Protein AF-A0A6J8B5R7-F1 (afdb_monomer_lite)

Foldseek 3Di:
DDDDDDPDQDDDDDDDDDADQSQKFAWQWAGQRRPDIDGAADDPPDDDPPDPQHHFFWAGNMRHNDTDGADAQWTRHSRDTDHADALWAWDDDNRDTDPHTHHFDWQWAAARRDIHGADWQFTANSRHNDTHGAAKQWTAQDISHNHTAGAAKQWIDHTRHNHTDGDDQQWIGHSPRPGTDGDDDCQQPVLVPDCQQFPGSRQWTGGGRGIAGHADPFQWHDRRNDTDGDQCCVVPVQEDPPWDKACDVRAIDTDADDPQKHWDPPDPPDPDPPGDTHDPPDPDPDVNRHIDIDGDQCCVPVNVVDDPPDHRDGDGAEAELAEAEAEAQEEEELAEAEAEGPHEHEQHEYEYEHQYEYEQHEYEYEYQEEYENHEYEYEYQEEYENHEYEYEAQEEYENHEYEYEHQYEYELHEYEYEYQEEYEQHEYEYEHQEEYENHEYEYEAAYHYYNHHYYYYHNYHYYNHYYYYYYNDDDPPPDDDD

Structure (mmCIF, N/CA/C/O backbone):
data_AF-A0A6J8B5R7-F1
#
_entry.id   AF-A0A6J8B5R7-F1
#
loop_
_atom_site.group_PDB
_atom_site.id
_atom_site.type_symbol
_atom_site.label_atom_id
_atom_site.label_alt_id
_atom_site.label_comp_id
_atom_site.label_asym_id
_atom_site.label_entity_id
_atom_site.label_seq_id
_atom_site.pdbx_PDB_ins_code
_atom_site.Cartn_x
_atom_site.Cartn_y
_atom_site.Cartn_z
_atom_site.occupancy
_atom_site.B_iso_or_equiv
_atom_site.auth_seq_id
_atom_site.auth_comp_id
_atom_site.auth_asym_id
_atom_site.auth_atom_id
_atom_site.pdbx_PDB_model_num
ATOM 1 N N . MET A 1 1 ? 20.451 31.929 77.386 1.00 34.53 1 MET A N 1
ATOM 2 C CA . MET A 1 1 ? 21.509 30.934 77.674 1.00 34.53 1 MET A CA 1
ATOM 3 C C . MET A 1 1 ? 20.960 29.589 77.226 1.00 34.53 1 MET A C 1
ATOM 5 O O . MET A 1 1 ? 20.153 29.031 77.942 1.00 34.53 1 MET A O 1
ATOM 9 N N . PHE A 1 2 ? 21.137 29.139 75.992 1.00 28.69 2 PHE A N 1
ATOM 10 C CA . PHE A 1 2 ? 22.408 28.747 75.392 1.00 28.69 2 PHE A CA 1
ATOM 11 C C . PHE A 1 2 ? 22.478 29.222 73.939 1.00 28.69 2 PHE A C 1
ATOM 13 O O . PHE A 1 2 ? 21.644 28.878 73.110 1.00 28.69 2 PHE A O 1
ATOM 20 N N . GLN A 1 3 ? 23.471 30.056 73.675 1.00 31.20 3 GLN A N 1
ATOM 21 C CA . GLN A 1 3 ? 23.914 30.475 72.358 1.00 31.20 3 GLN A CA 1
ATOM 22 C C . GLN A 1 3 ? 25.202 29.680 72.096 1.00 31.20 3 GLN A C 1
ATOM 24 O O . GLN A 1 3 ? 25.992 29.531 73.027 1.00 31.20 3 GLN A O 1
ATOM 29 N N . GLN A 1 4 ? 25.401 29.249 70.848 1.00 36.25 4 GLN A N 1
ATOM 30 C CA . GLN A 1 4 ? 26.582 28.563 70.289 1.00 36.25 4 GLN A CA 1
ATOM 31 C C . GLN A 1 4 ? 26.632 27.030 70.410 1.00 36.25 4 GLN A C 1
ATOM 33 O O . GLN A 1 4 ? 26.374 26.467 71.468 1.00 36.25 4 GLN A O 1
ATOM 38 N N . LEU A 1 5 ? 27.095 26.421 69.302 1.00 32.72 5 LEU A N 1
ATOM 39 C CA . LEU A 1 5 ? 27.322 24.992 69.014 1.00 32.72 5 LEU A CA 1
ATOM 40 C C . LEU A 1 5 ? 26.022 24.302 68.548 1.00 32.72 5 LEU A C 1
ATOM 42 O O . LEU A 1 5 ? 25.088 24.157 69.317 1.00 32.72 5 LEU A O 1
ATOM 46 N N . LEU A 1 6 ? 25.851 23.885 67.290 1.00 35.41 6 LEU A N 1
ATOM 47 C CA . LEU A 1 6 ? 26.693 22.921 66.579 1.00 35.41 6 LEU A CA 1
ATOM 48 C C . LEU A 1 6 ? 26.583 23.121 65.050 1.00 35.41 6 LEU A C 1
ATOM 50 O O . LEU A 1 6 ? 25.650 22.654 64.407 1.00 35.41 6 LEU A O 1
ATOM 54 N N . THR A 1 7 ? 27.581 23.782 64.468 1.00 34.59 7 THR A N 1
ATOM 55 C CA . THR A 1 7 ? 27.924 23.793 63.032 1.00 34.59 7 THR A CA 1
ATOM 56 C C . THR A 1 7 ? 28.858 22.624 62.670 1.00 34.59 7 THR A C 1
ATOM 58 O O . THR A 1 7 ? 29.757 22.758 61.847 1.00 34.59 7 THR A O 1
ATOM 61 N N . SER A 1 8 ? 28.715 21.469 63.321 1.00 33.81 8 SER A N 1
ATOM 62 C CA . SER A 1 8 ? 29.721 20.397 63.292 1.00 33.81 8 SER A CA 1
ATOM 63 C C . SER A 1 8 ? 29.236 19.135 62.570 1.00 33.81 8 SER A C 1
ATOM 65 O O . SER A 1 8 ? 28.322 18.469 63.062 1.00 33.81 8 SER A O 1
ATOM 67 N N . CYS A 1 9 ? 29.898 18.768 61.457 1.00 35.19 9 CYS A N 1
ATOM 68 C CA . CYS A 1 9 ? 29.871 17.402 60.910 1.00 35.19 9 CYS A CA 1
ATOM 69 C C . CYS A 1 9 ? 30.205 16.416 62.044 1.00 35.19 9 CYS A C 1
ATOM 71 O O . CYS A 1 9 ? 31.171 16.620 62.783 1.00 35.19 9 CYS A O 1
ATOM 73 N N . TRP A 1 10 ? 29.436 15.335 62.178 1.00 37.28 10 TRP A N 1
ATOM 74 C CA . TRP A 1 10 ? 29.817 14.230 63.056 1.00 37.28 10 TRP A CA 1
ATOM 75 C C . TRP A 1 10 ? 30.960 13.451 62.400 1.00 37.28 10 TRP A C 1
ATOM 77 O O . TRP A 1 10 ? 30.756 12.750 61.410 1.00 37.28 10 TRP A O 1
ATOM 87 N N . SER A 1 11 ? 32.165 13.578 62.947 1.00 39.50 11 SER A N 1
ATOM 88 C CA . SER A 1 11 ? 33.307 12.719 62.643 1.00 39.50 11 SER A CA 1
ATOM 89 C C . SER A 1 11 ? 33.354 11.565 63.648 1.00 39.50 11 SER A C 1
ATOM 91 O O . SER A 1 11 ? 33.526 11.772 64.848 1.00 39.50 11 SER A O 1
ATOM 93 N N . TYR A 1 12 ? 33.217 10.328 63.171 1.00 32.84 12 TYR A N 1
ATOM 94 C CA . TYR A 1 12 ? 33.721 9.175 63.921 1.00 32.84 12 TYR A CA 1
ATOM 95 C C . TYR A 1 12 ? 35.240 9.097 63.698 1.00 32.84 12 TYR A C 1
ATOM 97 O O . TYR A 1 12 ? 35.676 9.206 62.551 1.00 32.84 12 TYR A O 1
ATOM 105 N N . PRO A 1 13 ? 36.072 8.926 64.741 1.00 36.56 13 PRO A N 1
ATOM 106 C CA . PRO A 1 13 ? 37.511 8.852 64.556 1.00 36.56 13 PRO A CA 1
ATOM 107 C C . PRO A 1 13 ? 37.904 7.451 64.073 1.00 36.56 13 PRO A C 1
ATOM 109 O O . PRO A 1 13 ? 37.730 6.467 64.789 1.00 36.56 13 PRO A O 1
ATOM 112 N N . LEU A 1 14 ? 38.505 7.368 62.889 1.00 32.31 14 LEU A N 1
ATOM 113 C CA . LEU A 1 14 ? 39.524 6.363 62.592 1.00 32.31 14 LEU A CA 1
ATOM 114 C C . LEU A 1 14 ? 40.822 7.100 62.241 1.00 32.31 14 LEU A C 1
ATOM 116 O O . LEU A 1 14 ? 40.764 8.168 61.627 1.00 32.31 14 LEU A O 1
ATOM 120 N N . PRO A 1 15 ? 41.988 6.599 62.679 1.00 39.25 15 PRO A N 1
ATOM 121 C CA . PRO A 1 15 ? 43.233 7.315 62.500 1.00 39.25 15 PRO A CA 1
ATOM 122 C C . PRO A 1 15 ? 43.807 7.080 61.099 1.00 39.25 15 PRO A C 1
ATOM 124 O O . PRO A 1 15 ? 43.658 6.005 60.523 1.00 39.25 15 PRO A O 1
ATOM 127 N N . VAL A 1 16 ? 44.603 8.067 60.687 1.00 32.97 16 VAL A N 1
ATOM 128 C CA . VAL A 1 16 ? 45.613 8.076 59.616 1.00 32.97 16 VAL A CA 1
ATOM 129 C C . VAL A 1 16 ? 45.187 8.759 58.311 1.00 32.97 16 VAL A C 1
ATOM 131 O O . VAL A 1 16 ? 44.576 8.166 57.437 1.00 32.97 16 VAL A O 1
ATOM 134 N N . ASN A 1 17 ? 45.676 10.001 58.223 1.00 36.97 17 ASN A N 1
ATOM 135 C CA . ASN A 1 17 ? 46.048 10.801 57.058 1.00 36.97 17 ASN A CA 1
ATOM 136 C C . ASN A 1 17 ? 45.015 11.087 55.961 1.00 36.97 17 ASN A C 1
ATOM 138 O O . ASN A 1 17 ? 44.505 10.207 55.285 1.00 36.97 17 ASN A O 1
ATOM 142 N N . ASP A 1 18 ? 44.945 12.392 55.697 1.00 36.94 18 ASP A N 1
ATOM 143 C CA . ASP A 1 18 ? 44.378 13.077 54.541 1.00 36.94 18 ASP A CA 1
ATOM 144 C C . ASP A 1 18 ? 42.885 13.428 54.626 1.00 36.94 18 ASP A C 1
ATOM 146 O O . ASP A 1 18 ? 42.013 12.575 54.563 1.00 36.94 18 ASP A O 1
ATOM 150 N N . LYS A 1 19 ? 42.651 14.742 54.765 1.00 38.22 19 LYS A N 1
ATOM 151 C CA . LYS A 1 19 ? 41.415 15.516 54.551 1.00 38.22 19 LYS A CA 1
ATOM 152 C C . LYS A 1 19 ? 40.138 14.952 55.184 1.00 38.22 19 LYS A C 1
ATOM 154 O O . LYS A 1 19 ? 39.603 13.928 54.791 1.00 38.22 19 LYS A O 1
ATOM 159 N N . THR A 1 20 ? 39.581 15.712 56.124 1.00 44.78 20 THR A N 1
ATOM 160 C CA . THR A 1 20 ? 38.255 15.515 56.725 1.00 44.78 20 THR A CA 1
ATOM 161 C C . THR A 1 20 ? 37.141 15.499 55.669 1.00 44.78 20 THR A C 1
ATOM 163 O O . THR A 1 20 ? 36.427 16.475 55.473 1.00 44.78 20 THR A O 1
ATOM 166 N N . THR A 1 21 ? 36.941 14.388 54.973 1.00 47.34 21 THR A N 1
ATOM 167 C CA . THR A 1 21 ? 35.762 14.170 54.134 1.00 47.34 21 THR A CA 1
ATOM 168 C C . THR A 1 21 ? 34.543 14.188 55.054 1.00 47.34 21 THR A C 1
ATOM 170 O O . THR A 1 21 ? 34.441 13.329 55.934 1.00 47.34 21 THR A O 1
ATOM 173 N N . CYS A 1 22 ? 33.644 15.176 54.932 1.00 50.38 22 CYS A N 1
ATOM 174 C CA . CYS A 1 22 ? 32.401 15.164 55.708 1.00 50.38 22 CYS A CA 1
ATOM 175 C C . CYS A 1 22 ? 31.631 13.904 55.292 1.00 50.38 22 CYS A C 1
ATOM 177 O O . CYS A 1 22 ? 31.187 13.780 54.156 1.00 50.38 22 CYS A O 1
ATOM 179 N N . GLN A 1 23 ? 31.584 12.919 56.189 1.00 54.47 23 GLN A N 1
ATOM 180 C CA . GLN A 1 23 ? 31.159 11.566 55.836 1.00 54.47 23 GLN A CA 1
ATOM 181 C C . GLN A 1 23 ? 29.631 11.421 55.861 1.00 54.47 23 GLN A C 1
ATOM 183 O O . GLN A 1 23 ? 29.116 10.412 55.388 1.00 54.47 23 GLN A O 1
ATOM 188 N N . ARG A 1 24 ? 28.912 12.398 56.447 1.00 56.22 24 ARG A N 1
ATOM 189 C CA . ARG A 1 24 ? 27.459 12.379 56.672 1.00 56.22 24 ARG A CA 1
ATOM 190 C C . ARG A 1 24 ? 26.873 13.801 56.732 1.00 56.22 24 ARG A C 1
ATOM 192 O O . ARG A 1 24 ? 27.128 14.517 57.698 1.00 56.22 24 ARG A O 1
ATOM 199 N N . CYS A 1 25 ? 26.076 14.194 55.738 1.00 64.94 25 CYS A N 1
ATOM 200 C CA . CYS A 1 25 ? 25.338 15.470 55.709 1.00 64.94 25 CYS A CA 1
ATOM 201 C C . CYS A 1 25 ? 23.909 15.276 56.250 1.00 64.94 25 CYS A C 1
ATOM 203 O O . CYS A 1 25 ? 23.363 14.173 56.152 1.00 64.94 25 CYS A O 1
ATOM 205 N N . LEU A 1 26 ? 23.307 16.324 56.824 1.00 68.06 26 LEU A N 1
ATOM 206 C CA . LEU A 1 26 ? 21.904 16.311 57.268 1.00 68.06 26 LEU A CA 1
ATOM 207 C C . LEU A 1 26 ? 20.947 16.275 56.063 1.00 68.06 26 LEU A C 1
ATOM 209 O O . LEU A 1 26 ? 21.332 16.643 54.955 1.00 68.06 26 LEU A O 1
ATOM 213 N N . THR A 1 27 ? 19.697 15.856 56.283 1.00 68.69 27 THR A N 1
ATOM 214 C CA . THR A 1 27 ? 18.607 16.039 55.304 1.00 68.69 27 THR A CA 1
ATOM 215 C C . THR A 1 27 ? 18.563 17.494 54.846 1.00 68.69 27 THR A C 1
ATOM 217 O O . THR A 1 27 ? 18.802 18.372 55.671 1.00 68.69 27 THR A O 1
ATOM 220 N N . SER A 1 28 ? 18.262 17.738 53.568 1.00 70.56 28 SER A N 1
ATOM 221 C CA . SER A 1 28 ? 18.339 19.047 52.892 1.00 70.56 28 SER A CA 1
ATOM 222 C C . SER A 1 28 ? 19.750 19.585 52.582 1.00 70.56 28 SER A C 1
ATOM 224 O O . SER A 1 28 ? 19.866 20.724 52.126 1.00 70.56 28 SER A O 1
ATOM 226 N N . TRP A 1 29 ? 20.819 18.814 52.821 1.00 71.69 29 TRP A N 1
ATOM 227 C CA . TRP A 1 29 ? 22.214 19.210 52.555 1.00 71.69 29 TRP A CA 1
ATOM 228 C C . TRP A 1 29 ? 23.009 18.086 51.866 1.00 71.69 29 TRP A C 1
ATOM 230 O O . TRP A 1 29 ? 22.672 16.904 51.997 1.00 71.69 29 TRP A O 1
ATOM 240 N N . PHE A 1 30 ? 24.095 18.448 51.177 1.00 72.31 30 PHE A N 1
ATOM 241 C CA . PHE A 1 30 ? 25.070 17.525 50.576 1.00 72.31 30 PHE A CA 1
ATOM 242 C C . PHE A 1 30 ? 26.522 17.976 50.828 1.00 72.31 30 PHE A C 1
ATOM 244 O O . PHE A 1 30 ? 26.761 19.123 51.222 1.00 72.31 30 PHE A O 1
ATOM 251 N N . CYS A 1 31 ? 27.491 17.068 50.644 1.00 72.00 31 CYS A N 1
ATOM 252 C CA . CYS A 1 31 ? 28.910 17.324 50.918 1.00 72.00 31 CYS A CA 1
ATOM 253 C C . CYS A 1 31 ? 29.815 16.757 49.814 1.00 72.00 31 CYS A C 1
ATOM 255 O O . CYS A 1 31 ? 29.870 15.546 49.612 1.00 72.00 31 CYS A O 1
ATOM 257 N N . ASN A 1 32 ? 30.637 17.612 49.200 1.00 66.00 32 ASN A N 1
ATOM 258 C CA . ASN A 1 32 ? 31.540 17.255 48.092 1.00 66.00 32 ASN A CA 1
ATOM 259 C C . ASN A 1 32 ? 32.850 16.563 48.534 1.00 66.00 32 ASN A C 1
ATOM 261 O O . ASN A 1 32 ? 33.820 16.498 47.781 1.00 66.00 32 ASN A O 1
ATOM 265 N N . GLY A 1 33 ? 32.924 16.074 49.778 1.00 62.69 33 GLY A N 1
ATOM 266 C CA . GLY A 1 33 ? 34.130 15.442 50.332 1.00 62.69 33 GLY A CA 1
ATOM 267 C C . GLY A 1 33 ? 35.273 16.407 50.700 1.00 62.69 33 GLY A C 1
ATOM 268 O O . GLY A 1 33 ? 36.306 15.963 51.188 1.00 62.69 33 GLY A O 1
ATOM 269 N N . ASP A 1 34 ? 35.090 17.719 50.559 1.00 63.78 34 ASP A N 1
ATOM 270 C CA . ASP A 1 34 ? 36.077 18.778 50.842 1.00 63.78 34 ASP A CA 1
ATOM 271 C C . ASP A 1 34 ? 35.852 19.498 52.190 1.00 63.78 34 ASP A C 1
ATOM 273 O O . ASP A 1 34 ? 36.366 20.592 52.418 1.00 63.78 34 ASP A O 1
ATOM 277 N N . SER A 1 35 ? 35.084 18.880 53.094 1.00 61.22 35 SER A N 1
ATOM 278 C CA . SER A 1 35 ? 34.608 19.468 54.359 1.00 61.22 35 SER A CA 1
ATOM 279 C C . SER A 1 35 ? 33.584 20.609 54.222 1.00 61.22 35 SER A C 1
ATOM 281 O O . SER A 1 35 ? 33.238 21.203 55.244 1.00 61.22 35 SER A O 1
ATOM 283 N N . THR A 1 36 ? 33.064 20.911 53.025 1.00 64.62 36 THR A N 1
ATOM 284 C CA . THR A 1 36 ? 32.010 21.924 52.844 1.00 64.62 36 THR A CA 1
ATOM 285 C C . THR A 1 36 ? 30.608 21.300 52.833 1.00 64.62 36 THR A C 1
ATOM 287 O O . THR A 1 36 ? 30.399 20.203 52.313 1.00 64.62 36 THR A O 1
ATOM 290 N N . LEU A 1 37 ? 29.651 21.987 53.466 1.00 66.81 37 LEU A N 1
ATOM 291 C CA . LEU A 1 37 ? 28.225 21.643 53.485 1.00 66.81 37 LEU A CA 1
ATOM 292 C C . LEU A 1 37 ? 27.490 22.626 52.578 1.00 66.81 37 LEU A C 1
ATOM 294 O O . LEU A 1 37 ? 27.551 23.834 52.817 1.00 66.81 37 LEU A O 1
ATOM 298 N N . GLN A 1 38 ? 26.779 22.117 51.577 1.00 71.56 38 GLN A N 1
ATOM 299 C CA . GLN A 1 38 ? 25.949 22.930 50.691 1.00 71.56 38 GLN A CA 1
ATOM 300 C C . GLN A 1 38 ? 24.472 22.534 50.841 1.00 71.56 38 GLN A C 1
ATOM 302 O O . GLN A 1 38 ? 24.174 21.342 50.961 1.00 71.56 38 GLN A O 1
ATOM 307 N N . PRO A 1 39 ? 23.541 23.504 50.918 1.00 69.75 39 PRO A N 1
ATOM 308 C CA . PRO A 1 39 ? 22.117 23.201 50.963 1.00 69.75 39 PRO A CA 1
ATOM 309 C C . PRO A 1 39 ? 21.646 22.717 49.588 1.00 69.75 39 PRO A C 1
ATOM 311 O O . PRO A 1 39 ? 22.163 23.165 48.565 1.00 69.75 39 PRO A O 1
ATOM 314 N N . CYS A 1 40 ? 20.654 21.830 49.562 1.00 68.12 40 CYS A N 1
ATOM 315 C CA . CYS A 1 40 ? 20.000 21.444 48.315 1.00 68.12 40 CYS A CA 1
ATOM 316 C C . CYS A 1 40 ? 18.997 22.497 47.842 1.00 68.12 40 CYS A C 1
ATOM 318 O O . CYS A 1 40 ? 18.250 23.047 48.655 1.00 68.12 40 CYS A O 1
ATOM 320 N N . GLY A 1 41 ? 19.018 22.774 46.530 1.00 60.44 41 GLY A N 1
ATOM 321 C CA . GLY A 1 41 ? 18.166 23.747 45.858 1.00 60.44 41 GLY A CA 1
ATOM 322 C C . GLY A 1 41 ? 18.916 24.636 44.847 1.00 60.44 41 GLY A C 1
ATOM 323 O O . GLY A 1 41 ? 19.544 25.618 45.233 1.00 60.44 41 GLY A O 1
ATOM 324 N N . ARG A 1 42 ? 18.807 24.329 43.548 1.00 56.00 42 ARG A N 1
ATOM 325 C CA . ARG A 1 42 ? 19.389 25.067 42.405 1.00 56.00 42 ARG A CA 1
ATOM 326 C C . ARG A 1 42 ? 19.047 26.573 42.344 1.00 56.00 42 ARG A C 1
ATOM 328 O O . ARG A 1 42 ? 17.890 26.944 42.186 1.00 56.00 42 ARG A O 1
ATOM 335 N N . CYS A 1 43 ? 20.051 27.452 42.374 1.00 51.62 43 CYS A N 1
ATOM 336 C CA . CYS A 1 43 ? 19.851 28.902 42.229 1.00 51.62 43 CYS A CA 1
ATOM 337 C C . CYS A 1 43 ? 19.841 29.310 40.742 1.00 51.62 43 CYS A C 1
ATOM 339 O O . CYS A 1 43 ? 20.891 29.276 40.104 1.00 51.62 43 CYS A O 1
ATOM 341 N N . ASP A 1 44 ? 18.698 29.727 40.190 1.00 46.47 44 ASP A N 1
ATOM 342 C CA . ASP A 1 44 ? 18.645 30.374 38.868 1.00 46.47 44 ASP A CA 1
ATOM 343 C C . ASP A 1 44 ? 17.532 31.451 38.837 1.00 46.47 44 ASP A C 1
ATOM 345 O O . ASP A 1 44 ? 16.384 31.117 39.146 1.00 46.47 44 ASP A O 1
ATOM 349 N N . PRO A 1 45 ? 17.820 32.739 38.526 1.00 49.78 45 PRO A N 1
ATOM 350 C CA . PRO A 1 45 ? 19.094 33.299 38.083 1.00 49.78 45 PRO A CA 1
ATOM 351 C C . PRO A 1 45 ? 19.977 33.872 39.190 1.00 49.78 45 PRO A C 1
ATOM 353 O O . PRO A 1 45 ? 19.536 34.486 40.161 1.00 49.78 45 PRO A O 1
ATOM 356 N N . SER A 1 46 ? 21.281 33.709 38.970 1.00 48.38 46 SER A N 1
ATOM 357 C CA . SER A 1 46 ? 22.377 34.272 39.751 1.00 48.38 46 SER A CA 1
ATOM 358 C C . SER A 1 46 ? 22.409 35.801 39.641 1.00 48.38 46 SER A C 1
ATOM 360 O O . SER A 1 46 ? 22.989 36.342 38.696 1.00 48.38 46 SER A O 1
ATOM 362 N N . LEU A 1 47 ? 21.803 36.518 40.588 1.00 47.31 47 LEU A N 1
ATOM 363 C CA . LEU A 1 47 ? 21.910 37.984 40.623 1.00 47.31 47 LEU A CA 1
ATOM 364 C C . LEU A 1 47 ? 22.352 38.590 41.950 1.00 47.31 47 LEU A C 1
ATOM 366 O O . LEU A 1 47 ? 22.725 39.756 41.959 1.00 47.31 47 LEU A O 1
ATOM 370 N N . ASP A 1 48 ? 22.453 37.822 43.029 1.00 46.31 48 ASP A N 1
ATOM 371 C CA . ASP A 1 48 ? 23.236 38.249 44.186 1.00 46.31 48 ASP A CA 1
ATOM 372 C C . ASP A 1 48 ? 23.585 37.027 45.036 1.00 46.31 48 ASP A C 1
ATOM 374 O O . ASP A 1 48 ? 22.718 36.233 45.400 1.00 46.31 48 ASP A O 1
ATOM 378 N N . ASN A 1 49 ? 24.868 36.850 45.334 1.00 49.59 49 ASN A N 1
ATOM 379 C CA . ASN A 1 49 ? 25.430 35.712 46.059 1.00 49.59 49 ASN A CA 1
ATOM 380 C C . ASN A 1 49 ? 25.116 35.778 47.572 1.00 49.59 49 ASN A C 1
ATOM 382 O O . ASN A 1 49 ? 25.980 35.507 48.405 1.00 49.59 49 ASN A O 1
ATOM 386 N N . SER A 1 50 ? 23.911 36.217 47.943 1.00 49.22 50 SER A N 1
ATOM 387 C CA . SER A 1 50 ? 23.556 36.528 49.331 1.00 49.22 50 SER A CA 1
ATOM 388 C C . SER A 1 50 ? 22.159 36.077 49.782 1.00 49.22 50 SER A C 1
ATOM 390 O O . SER A 1 50 ? 21.913 36.076 50.986 1.00 49.22 50 SER A O 1
ATOM 392 N N . THR A 1 51 ? 21.304 35.545 48.900 1.00 47.44 51 THR A N 1
ATOM 393 C CA . THR A 1 51 ? 20.098 34.780 49.286 1.00 47.44 51 THR A CA 1
ATOM 394 C C . THR A 1 51 ? 19.723 33.748 48.213 1.00 47.44 51 THR A C 1
ATOM 396 O O . THR A 1 51 ? 18.770 33.927 47.460 1.00 47.44 51 THR A O 1
ATOM 399 N N . CYS A 1 52 ? 20.436 32.617 48.156 1.00 51.22 52 CYS A N 1
ATOM 400 C CA . CYS A 1 52 ? 19.886 31.411 47.524 1.00 51.22 52 CYS A CA 1
ATOM 401 C C . CYS A 1 52 ? 18.720 30.907 48.393 1.00 51.22 52 CYS A C 1
ATOM 403 O O . CYS A 1 52 ? 18.917 30.142 49.338 1.00 51.22 52 CYS A O 1
ATOM 405 N N . GLY A 1 53 ? 17.512 31.409 48.125 1.00 49.38 53 GLY A N 1
ATOM 406 C CA . GLY A 1 53 ? 16.276 30.788 48.590 1.00 49.38 53 GLY A CA 1
ATOM 407 C C . GLY A 1 53 ? 16.196 29.398 47.970 1.00 49.38 53 GLY A C 1
ATOM 408 O O . GLY A 1 53 ? 16.407 29.246 46.771 1.00 49.38 53 GLY A O 1
ATOM 409 N N . ARG A 1 54 ? 16.008 28.385 48.807 1.00 55.88 54 ARG A N 1
ATOM 410 C CA . ARG A 1 54 ? 16.045 26.968 48.445 1.00 55.88 54 ARG A CA 1
ATOM 411 C C . ARG A 1 54 ? 15.125 26.699 47.235 1.00 55.88 54 ARG A C 1
ATOM 413 O O . ARG A 1 54 ? 13.972 27.116 47.231 1.00 55.88 54 ARG A O 1
ATOM 420 N N . SER A 1 55 ? 15.649 26.054 46.192 1.00 56.03 55 SER A N 1
ATOM 421 C CA . SER A 1 55 ? 14.879 25.714 44.982 1.00 56.03 55 SER A CA 1
ATOM 422 C C . SER A 1 55 ? 13.860 24.607 45.247 1.00 56.03 55 SER A C 1
ATOM 424 O O . SER A 1 55 ? 14.182 23.679 45.993 1.00 56.03 55 SER A O 1
ATOM 426 N N . PRO A 1 56 ? 12.683 24.629 44.597 1.00 64.12 56 PRO A N 1
ATOM 427 C CA . PRO A 1 56 ? 11.668 23.600 44.778 1.00 64.12 56 PRO A CA 1
ATOM 428 C C . PRO A 1 56 ? 11.950 22.298 44.006 1.00 64.12 56 PRO A C 1
ATOM 430 O O . PRO A 1 56 ? 11.110 21.408 43.983 1.00 64.12 56 PRO A O 1
ATOM 433 N N . THR A 1 57 ? 13.090 22.164 43.320 1.00 69.19 57 THR A N 1
ATOM 434 C CA . THR A 1 57 ? 13.326 21.045 42.383 1.00 69.19 57 THR A CA 1
ATOM 435 C C . THR A 1 57 ? 14.304 19.979 42.872 1.00 69.19 57 THR A C 1
ATOM 437 O O . THR A 1 57 ? 14.451 18.946 42.218 1.00 69.19 57 THR A O 1
ATOM 440 N N . GLU A 1 58 ? 14.957 20.179 44.018 1.00 75.06 58 GLU A N 1
ATOM 441 C CA . GLU A 1 58 ? 16.012 19.294 44.524 1.00 75.06 58 GLU A CA 1
ATOM 442 C C . GLU A 1 58 ? 15.843 18.995 46.019 1.00 75.06 58 GLU A C 1
ATOM 444 O O . GLU A 1 58 ? 15.373 19.827 46.794 1.00 75.06 58 GLU A O 1
ATOM 449 N N . HIS A 1 59 ? 16.281 17.810 46.442 1.00 80.25 59 HIS A N 1
ATOM 450 C CA . HIS A 1 59 ? 16.200 17.343 47.825 1.00 80.25 59 HIS A CA 1
ATOM 451 C C . HIS A 1 59 ? 17.408 16.478 48.220 1.00 80.25 59 HIS A C 1
ATOM 453 O O . HIS A 1 59 ? 18.250 16.117 47.393 1.00 80.25 59 HIS A O 1
ATOM 459 N N . SER A 1 60 ? 17.494 16.146 49.512 1.00 79.25 60 SER A N 1
ATOM 460 C CA . SER A 1 60 ? 18.440 15.160 50.050 1.00 79.25 60 SER A CA 1
ATOM 461 C C . SER A 1 60 ? 17.867 14.494 51.303 1.00 79.25 60 SER A C 1
ATOM 463 O O . SER A 1 60 ? 17.518 15.176 52.271 1.00 79.25 60 SER A O 1
ATOM 465 N N . PHE A 1 61 ? 17.837 13.156 51.330 1.00 76.38 61 PHE A N 1
ATOM 466 C CA . PHE A 1 61 ? 17.478 12.360 52.517 1.00 76.38 61 PHE A CA 1
ATOM 467 C C . PHE A 1 61 ? 18.634 12.221 53.536 1.00 76.38 61 PHE A C 1
ATOM 469 O O . PHE A 1 61 ? 18.550 11.429 54.476 1.00 76.38 61 PHE A O 1
ATOM 476 N N . GLY A 1 62 ? 19.702 13.016 53.387 1.00 69.44 62 GLY A N 1
ATOM 477 C CA . GLY A 1 62 ? 20.915 12.953 54.203 1.00 69.44 62 GLY A CA 1
ATOM 478 C C . GLY A 1 62 ? 21.942 11.963 53.649 1.00 69.44 62 GLY A C 1
ATOM 479 O O . GLY A 1 62 ? 21.628 11.112 52.824 1.00 69.44 62 GLY A O 1
ATOM 480 N N . LEU A 1 63 ? 23.200 12.089 54.086 1.00 66.88 63 LEU A N 1
ATOM 481 C CA . LEU A 1 63 ? 24.352 11.309 53.581 1.00 66.88 63 LEU A CA 1
ATOM 482 C C . LEU A 1 63 ? 24.668 11.475 52.082 1.00 66.88 63 LEU A C 1
ATOM 484 O O . LEU A 1 63 ? 25.509 10.745 51.561 1.00 66.88 63 LEU A O 1
ATOM 488 N N . ALA A 1 64 ? 24.021 12.416 51.396 1.00 68.25 64 ALA A N 1
ATOM 489 C CA . ALA A 1 64 ? 24.171 12.597 49.961 1.00 68.25 64 ALA A CA 1
ATOM 490 C C . ALA A 1 64 ? 25.475 13.339 49.609 1.00 68.25 64 ALA A C 1
ATOM 492 O O . ALA A 1 64 ? 25.853 14.312 50.268 1.00 68.25 64 ALA A O 1
ATOM 493 N N . ILE A 1 65 ? 26.156 12.873 48.559 1.00 71.31 65 ILE A N 1
ATOM 494 C CA . ILE A 1 65 ? 27.344 13.529 47.983 1.00 71.31 65 ILE A CA 1
ATOM 495 C C . ILE A 1 65 ? 26.978 14.603 46.950 1.00 71.31 65 ILE A C 1
ATOM 497 O O . ILE A 1 65 ? 27.827 15.406 46.591 1.00 71.31 65 ILE A O 1
ATOM 501 N N . GLU A 1 66 ? 25.716 14.630 46.518 1.00 74.69 66 GLU A N 1
ATOM 502 C CA . GLU A 1 66 ? 25.106 15.608 45.614 1.00 74.69 66 GLU A CA 1
ATOM 503 C C . GLU A 1 66 ? 23.590 15.661 45.866 1.00 74.69 66 GLU A C 1
ATOM 505 O O . GLU A 1 66 ? 23.026 14.740 46.464 1.00 74.69 66 GLU A O 1
ATOM 510 N N . CYS A 1 67 ? 22.918 16.731 45.443 1.00 76.56 67 CYS A N 1
ATOM 511 C CA . CYS A 1 67 ? 21.460 16.807 45.531 1.00 76.56 67 CYS A CA 1
ATOM 512 C C . CYS A 1 67 ? 20.797 15.947 44.461 1.00 76.56 67 CYS A C 1
ATOM 514 O O . CYS A 1 67 ? 21.287 15.835 43.341 1.00 76.56 67 CYS A O 1
ATOM 516 N N . THR A 1 68 ? 19.656 15.360 44.809 1.00 79.88 68 THR A N 1
ATOM 517 C CA . THR A 1 68 ? 18.837 14.589 43.870 1.00 79.88 68 THR A CA 1
ATOM 518 C C . THR A 1 68 ? 17.629 15.410 43.457 1.00 79.88 68 THR A C 1
ATOM 520 O O . THR A 1 68 ? 17.054 16.135 44.274 1.00 79.88 68 THR A O 1
ATOM 523 N N . THR A 1 69 ? 17.226 15.291 42.195 1.00 80.00 69 THR A N 1
ATOM 524 C CA . THR A 1 69 ? 15.989 15.907 41.710 1.00 80.00 69 THR A CA 1
ATOM 525 C C . THR A 1 69 ? 14.788 15.384 42.491 1.00 80.00 69 THR A C 1
ATOM 527 O O . THR A 1 69 ? 14.823 14.288 43.061 1.00 80.00 69 THR A O 1
ATOM 530 N N . CYS A 1 70 ? 13.740 16.199 42.578 1.00 81.88 70 CYS A N 1
ATOM 531 C CA . CYS A 1 70 ? 12.544 15.835 43.320 1.00 81.88 70 CYS A CA 1
ATOM 532 C C . CYS A 1 70 ? 11.941 14.526 42.771 1.00 81.88 70 CYS A C 1
ATOM 534 O O . CYS A 1 70 ? 11.796 14.400 41.550 1.00 81.88 70 CYS A O 1
ATOM 536 N N . PRO A 1 71 ? 11.603 13.539 43.624 1.00 85.81 71 PRO A N 1
ATOM 537 C CA . PRO A 1 71 ? 10.991 12.305 43.155 1.00 85.81 71 PRO A CA 1
ATOM 538 C C . PRO A 1 71 ? 9.649 12.587 42.472 1.00 85.81 71 PRO A C 1
ATOM 540 O O . PRO A 1 71 ? 8.919 13.501 42.855 1.00 85.81 71 PRO A O 1
ATOM 543 N N . LEU A 1 72 ? 9.294 11.779 41.473 1.00 86.44 72 LEU A N 1
ATOM 544 C CA . LEU A 1 72 ? 7.999 11.912 40.804 1.00 86.44 72 LEU A CA 1
ATOM 545 C C . LEU A 1 72 ? 6.857 11.731 41.809 1.00 86.44 72 LEU A C 1
ATOM 547 O O . LEU A 1 72 ? 6.831 10.738 42.535 1.00 86.44 72 LEU A O 1
ATOM 551 N N . GLY A 1 73 ? 5.919 12.680 41.824 1.00 87.31 73 GLY A N 1
ATOM 552 C CA . GLY A 1 73 ? 4.776 12.685 42.737 1.00 87.31 73 GLY A CA 1
ATOM 553 C C . GLY A 1 73 ? 5.049 13.245 44.136 1.00 87.31 73 GLY A C 1
ATOM 554 O O . GLY A 1 73 ? 4.241 13.064 45.050 1.00 87.31 73 GLY A O 1
ATOM 555 N N . TRP A 1 74 ? 6.187 13.914 44.310 1.00 89.94 74 TRP A N 1
ATOM 556 C CA . TRP A 1 74 ? 6.580 14.571 45.549 1.00 89.94 74 TRP A CA 1
ATOM 557 C C . TRP A 1 74 ? 6.751 16.065 45.291 1.00 89.94 74 TRP A C 1
ATOM 559 O O . TRP A 1 74 ? 7.182 16.469 44.212 1.00 89.94 74 TRP A O 1
ATOM 569 N N . ILE A 1 75 ? 6.421 16.881 46.288 1.00 87.38 75 ILE A N 1
ATOM 570 C CA . ILE A 1 75 ? 6.790 18.296 46.304 1.00 87.38 75 ILE A CA 1
ATOM 571 C C . ILE A 1 75 ? 8.100 18.431 47.070 1.00 87.38 75 ILE A C 1
ATOM 573 O O . ILE A 1 75 ? 8.299 17.779 48.101 1.00 87.38 75 ILE A O 1
ATOM 577 N N . CYS A 1 76 ? 8.999 19.265 46.557 1.00 83.06 76 CYS A N 1
ATOM 578 C CA . CYS A 1 76 ? 10.227 19.586 47.253 1.00 83.06 76 CYS A CA 1
ATOM 579 C C . CYS A 1 76 ? 10.182 21.038 47.703 1.00 83.06 76 CYS A C 1
ATOM 581 O O . CYS A 1 76 ? 10.033 21.955 46.903 1.00 83.06 76 CYS A O 1
ATOM 583 N N . GLU A 1 77 ? 10.301 21.242 49.006 1.00 76.56 77 GLU A N 1
ATOM 584 C CA . GLU A 1 77 ? 10.409 22.563 49.601 1.00 76.56 77 GLU A CA 1
ATOM 585 C C . GLU A 1 77 ? 11.610 22.533 50.521 1.00 76.56 77 GLU A C 1
ATOM 587 O O . GLU A 1 77 ? 11.788 21.630 51.343 1.00 76.56 77 GLU A O 1
ATOM 592 N N . ASP A 1 78 ? 12.466 23.532 50.378 1.00 73.25 78 ASP A N 1
ATOM 593 C CA . ASP A 1 78 ? 13.528 23.747 51.333 1.00 73.25 78 ASP A CA 1
ATOM 594 C C . ASP A 1 78 ? 14.558 22.598 51.475 1.00 73.25 78 ASP A C 1
ATOM 596 O O . ASP A 1 78 ? 15.235 22.463 52.500 1.00 73.25 78 ASP A O 1
ATOM 600 N N . GLY A 1 79 ? 14.693 21.778 50.425 1.00 72.38 79 GLY A N 1
ATOM 601 C CA . GLY A 1 79 ? 15.530 20.576 50.369 1.00 72.38 79 GLY A CA 1
ATOM 602 C C . GLY A 1 79 ? 14.919 19.333 51.040 1.00 72.38 79 GLY A C 1
ATOM 603 O O . GLY A 1 79 ? 15.587 18.295 51.111 1.00 72.38 79 GLY A O 1
ATOM 604 N N . TYR A 1 80 ? 13.673 19.421 51.515 1.00 78.94 80 TYR A N 1
ATOM 605 C CA . TYR A 1 80 ? 12.841 18.289 51.931 1.00 78.94 80 TYR A CA 1
ATOM 606 C C . TYR A 1 80 ? 11.970 17.822 50.769 1.00 78.94 80 TYR A C 1
ATOM 608 O O . TYR A 1 80 ? 11.539 18.643 49.971 1.00 78.94 80 TYR A O 1
ATOM 616 N N . ALA A 1 81 ? 11.677 16.523 50.710 1.00 84.88 81 ALA A N 1
ATOM 617 C CA . ALA A 1 81 ? 10.689 15.960 49.796 1.00 84.88 81 ALA A CA 1
ATOM 618 C C . ALA A 1 81 ? 9.507 15.415 50.605 1.00 84.88 81 ALA A C 1
ATOM 620 O O . ALA A 1 81 ? 9.708 14.596 51.510 1.00 84.88 81 ALA A O 1
ATOM 621 N N . THR A 1 82 ? 8.287 15.836 50.272 1.00 87.94 82 THR A N 1
ATOM 622 C CA . THR A 1 82 ? 7.042 15.316 50.851 1.00 87.94 82 THR A CA 1
ATOM 623 C C . THR A 1 82 ? 6.157 14.706 49.760 1.00 87.94 82 THR A C 1
ATOM 625 O O . THR A 1 82 ? 6.016 15.289 48.683 1.00 87.94 82 THR A O 1
ATOM 628 N N . PRO A 1 83 ? 5.576 13.515 49.991 1.00 90.88 83 PRO A N 1
ATOM 629 C CA . PRO A 1 83 ? 4.708 12.882 49.008 1.00 90.88 83 PRO A CA 1
ATOM 630 C C . PRO A 1 83 ? 3.373 13.626 48.924 1.00 90.88 83 PRO A C 1
ATOM 632 O O . PRO A 1 83 ? 2.877 14.126 49.937 1.00 90.88 83 PRO A O 1
ATOM 635 N N . CYS A 1 84 ? 2.776 13.665 47.734 1.00 92.44 84 CYS A N 1
ATOM 636 C CA . CYS A 1 84 ? 1.398 14.125 47.598 1.00 92.44 84 CYS A CA 1
ATOM 637 C C . CYS A 1 84 ? 0.417 13.186 48.312 1.00 92.44 84 CYS A C 1
ATOM 639 O O . CYS A 1 84 ? 0.622 11.971 48.350 1.00 92.44 84 CYS A O 1
ATOM 641 N N . GLU A 1 85 ? -0.655 13.768 48.855 1.00 92.88 85 GLU A N 1
ATOM 642 C CA . GLU A 1 85 ? -1.781 13.030 49.435 1.00 92.88 85 GLU A CA 1
ATOM 643 C C . GLU A 1 85 ? -2.537 12.225 48.363 1.00 92.88 85 GLU A C 1
ATOM 645 O O . GLU A 1 85 ? -2.385 12.460 47.157 1.00 92.88 85 GLU A O 1
ATOM 650 N N . ASP A 1 86 ? -3.371 11.281 48.803 1.00 93.06 86 ASP A N 1
ATOM 651 C CA . ASP A 1 86 ? -4.202 10.473 47.908 1.00 93.06 86 ASP A CA 1
ATOM 652 C C . ASP A 1 86 ? -5.060 11.373 47.006 1.00 93.06 86 ASP A C 1
ATOM 654 O O . ASP A 1 86 ? -5.489 12.466 47.391 1.00 93.06 86 ASP A O 1
ATOM 658 N N . PHE A 1 87 ? -5.285 10.922 45.771 1.00 94.31 87 PHE A N 1
ATOM 659 C CA . PHE A 1 87 ? -6.044 11.647 44.743 1.00 94.31 87 PHE A CA 1
ATOM 660 C C . PHE A 1 87 ? -5.438 12.989 44.308 1.00 94.31 87 PHE A C 1
ATOM 662 O O . PHE A 1 87 ? -6.078 13.746 43.582 1.00 94.31 87 PHE A O 1
ATOM 669 N N . HIS A 1 88 ? -4.196 13.284 44.688 1.00 94.75 88 HIS A N 1
ATOM 670 C CA . HIS A 1 88 ? -3.477 14.461 44.220 1.00 94.75 88 HIS A CA 1
ATOM 671 C C . HIS A 1 88 ? -2.282 14.073 43.354 1.00 94.75 88 HIS A C 1
ATOM 673 O O . HIS A 1 88 ? -1.726 12.978 43.465 1.00 94.75 88 HIS A O 1
ATOM 679 N N . TYR A 1 89 ? -1.875 14.991 42.486 1.00 94.38 89 TYR A N 1
ATOM 680 C CA . TYR A 1 89 ? -0.691 14.847 41.659 1.00 94.38 89 TYR A CA 1
ATOM 681 C C . TYR A 1 89 ? 0.148 16.118 41.635 1.00 94.38 89 TYR A C 1
ATOM 683 O O . TYR A 1 89 ? -0.326 17.217 41.936 1.00 94.38 89 TYR A O 1
ATOM 691 N N . VAL A 1 90 ? 1.407 15.963 41.247 1.00 91.94 90 VAL A N 1
ATOM 692 C CA . VAL A 1 90 ? 2.292 17.084 40.962 1.00 91.94 90 VAL A CA 1
ATOM 693 C C . VAL A 1 90 ? 3.177 16.752 39.767 1.00 91.94 90 VAL A C 1
ATOM 695 O O . VAL A 1 90 ? 3.729 15.657 39.661 1.00 91.94 90 VAL A O 1
ATOM 698 N N . GLU A 1 91 ? 3.302 17.708 38.851 1.00 87.06 91 GLU A N 1
ATOM 699 C CA . GLU A 1 91 ? 4.230 17.633 37.728 1.00 87.06 91 GLU A CA 1
ATOM 700 C C . GLU A 1 91 ? 5.403 18.570 38.002 1.00 87.06 91 GLU A C 1
ATOM 702 O O . GLU A 1 91 ? 5.251 19.792 38.029 1.00 87.06 91 GLU A O 1
ATOM 707 N N . CYS A 1 92 ? 6.572 17.977 38.226 1.00 81.19 92 CYS A N 1
ATOM 708 C CA . CYS A 1 92 ? 7.819 18.696 38.446 1.00 81.19 92 CYS A CA 1
ATOM 709 C C . CYS A 1 92 ? 8.800 18.374 37.317 1.00 81.19 92 CYS A C 1
ATOM 711 O O . CYS A 1 92 ? 8.860 17.243 36.835 1.00 81.19 92 CYS A O 1
ATOM 713 N N . ASN A 1 93 ? 9.566 19.375 36.896 1.00 78.19 93 ASN A N 1
ATOM 714 C CA . ASN A 1 93 ? 10.700 19.224 35.990 1.00 78.19 93 ASN A CA 1
ATOM 715 C C . ASN A 1 93 ? 11.980 19.756 36.665 1.00 78.19 93 ASN A C 1
ATOM 717 O O . ASN A 1 93 ? 11.944 20.237 37.798 1.00 78.19 93 ASN A O 1
ATOM 721 N N . ASP A 1 94 ? 13.114 19.700 35.964 1.00 71.19 94 ASP A N 1
ATOM 722 C CA . ASP A 1 94 ? 14.420 20.089 36.522 1.00 71.19 94 ASP A CA 1
ATOM 723 C C . ASP A 1 94 ? 14.520 21.573 36.937 1.00 71.19 94 ASP A C 1
ATOM 725 O O . ASP A 1 94 ? 15.435 21.955 37.672 1.00 71.19 94 ASP A O 1
ATOM 729 N N . THR A 1 95 ? 13.615 22.433 36.457 1.00 71.94 95 THR A N 1
ATOM 730 C CA . THR A 1 95 ? 13.645 23.892 36.665 1.00 71.94 95 THR A CA 1
ATOM 731 C C . THR A 1 95 ? 12.425 24.452 37.399 1.00 71.94 95 THR A C 1
ATOM 733 O O . THR A 1 95 ? 12.465 25.594 37.850 1.00 71.94 95 THR A O 1
ATOM 736 N N . TYR A 1 96 ? 11.356 23.674 37.560 1.00 77.06 96 TYR A N 1
ATOM 737 C CA . TYR A 1 96 ? 10.104 24.094 38.173 1.00 77.06 96 TYR A CA 1
ATOM 738 C C . TYR A 1 96 ? 9.382 22.924 38.852 1.00 77.06 96 TYR A C 1
ATOM 740 O O . TYR A 1 96 ? 9.172 21.871 38.251 1.00 77.06 96 TYR A O 1
ATOM 748 N N . CYS A 1 97 ? 8.939 23.146 40.088 1.00 79.75 97 CYS A N 1
ATOM 749 C CA . CYS A 1 97 ? 8.067 22.243 40.833 1.00 79.75 97 CYS A CA 1
ATOM 750 C C . CYS A 1 97 ? 7.060 23.093 41.637 1.00 79.75 97 CYS A C 1
ATOM 752 O O . CYS A 1 97 ? 7.474 24.066 42.279 1.00 79.75 97 CYS A O 1
ATOM 754 N N . PRO A 1 98 ? 5.749 22.804 41.571 1.00 83.81 98 PRO A N 1
ATOM 755 C CA . PRO A 1 98 ? 4.729 23.510 42.346 1.00 83.81 98 PRO A CA 1
ATOM 756 C C . PRO A 1 98 ? 4.915 23.376 43.865 1.00 83.81 98 PRO A C 1
ATOM 758 O O . PRO A 1 98 ? 5.364 22.347 44.357 1.00 83.81 98 PRO A O 1
ATOM 761 N N . ALA A 1 99 ? 4.476 24.390 44.619 1.00 81.06 99 ALA A N 1
ATOM 762 C CA . ALA A 1 99 ? 4.522 24.380 46.089 1.00 81.06 99 ALA A CA 1
ATOM 763 C C . ALA A 1 99 ? 3.435 23.502 46.744 1.00 81.06 99 ALA A C 1
ATOM 765 O O . ALA A 1 99 ? 3.490 23.228 47.937 1.00 81.06 99 ALA A O 1
ATOM 766 N N . THR A 1 100 ? 2.418 23.089 45.985 1.00 89.31 100 THR A N 1
ATOM 767 C CA . THR A 1 100 ? 1.275 22.309 46.482 1.00 89.31 100 THR A CA 1
ATOM 768 C C . THR A 1 100 ? 0.826 21.311 45.424 1.00 89.31 100 THR A C 1
ATOM 770 O O . THR A 1 100 ? 0.893 21.616 44.231 1.00 89.31 100 THR A O 1
ATOM 773 N N . CYS A 1 101 ? 0.335 20.149 45.853 1.00 92.75 101 CYS A N 1
ATOM 774 C CA . CYS A 1 101 ? -0.219 19.144 44.951 1.00 92.75 101 CYS A CA 1
ATOM 775 C C . CYS A 1 101 ? -1.603 19.567 44.436 1.00 92.75 101 CYS A C 1
ATOM 777 O O . CYS A 1 101 ? -2.367 20.233 45.134 1.00 92.75 101 CYS A O 1
ATOM 779 N N . THR A 1 102 ? -1.930 19.168 43.210 1.00 94.31 102 THR A N 1
ATOM 780 C CA . THR A 1 102 ? -3.212 19.464 42.557 1.00 94.31 102 THR A CA 1
ATOM 781 C C . THR A 1 102 ? -4.145 18.267 42.686 1.00 94.31 102 THR A C 1
ATOM 783 O O . THR A 1 102 ? -3.718 17.137 42.465 1.00 94.31 102 THR A O 1
ATOM 786 N N . HIS A 1 103 ? -5.410 18.498 43.043 1.00 94.94 103 HIS A N 1
ATOM 787 C CA . HIS A 1 103 ? -6.423 17.440 43.088 1.00 94.94 103 HIS A CA 1
ATOM 788 C C . HIS A 1 103 ? -6.667 16.864 41.687 1.00 94.94 103 HIS A C 1
ATOM 790 O O . HIS A 1 103 ? -6.676 17.607 40.703 1.00 94.94 103 HIS A O 1
ATOM 796 N N . CYS A 1 104 ? -6.884 15.553 41.586 1.00 94.62 104 CYS A N 1
ATOM 797 C CA . CYS A 1 104 ? -7.182 14.909 40.314 1.00 94.62 104 CYS A CA 1
ATOM 798 C C . CYS A 1 104 ? -8.465 15.479 39.695 1.00 94.62 104 CYS A C 1
ATOM 800 O O . CYS A 1 104 ? -9.475 15.693 40.367 1.00 94.62 104 CYS A O 1
ATOM 802 N N . GLU A 1 105 ? -8.434 15.710 38.388 1.00 95.12 105 GLU A N 1
ATOM 803 C CA . GLU A 1 105 ? -9.627 16.061 37.621 1.00 95.12 105 GLU A CA 1
ATOM 804 C C . GLU A 1 105 ? -10.429 14.795 37.303 1.00 95.12 105 GLU A C 1
ATOM 806 O O . GLU A 1 105 ? -9.867 13.702 37.178 1.00 95.12 105 GLU A O 1
ATOM 811 N N . SER A 1 106 ? -11.739 14.940 37.096 1.00 95.31 106 SER A N 1
ATOM 812 C CA . SER A 1 106 ? -12.557 13.844 36.577 1.00 95.31 106 SER A CA 1
ATOM 813 C C . SER A 1 106 ? -11.999 13.337 35.242 1.00 95.31 106 SER A C 1
ATOM 815 O O . SER A 1 106 ? -11.563 14.135 34.412 1.00 95.31 106 SER A O 1
ATOM 817 N N . GLY A 1 107 ? -12.021 12.024 35.029 1.00 94.69 107 GLY A N 1
ATOM 818 C CA . GLY A 1 107 ? -11.361 11.369 33.899 1.00 94.69 107 GLY A CA 1
ATOM 819 C C . GLY A 1 107 ? -9.925 10.925 34.174 1.00 94.69 107 GLY A C 1
ATOM 820 O O . GLY A 1 107 ? -9.324 10.259 33.327 1.00 94.69 107 GLY A O 1
ATOM 821 N N . TYR A 1 108 ? -9.381 11.240 35.351 1.00 96.06 108 TYR A N 1
ATOM 822 C CA . TYR A 1 108 ? -8.049 10.825 35.772 1.00 96.06 108 TYR A CA 1
ATOM 823 C C . TYR A 1 108 ? -8.082 10.122 37.126 1.00 96.06 108 TYR A C 1
ATOM 825 O O . TYR A 1 108 ? -8.898 10.437 37.989 1.00 96.06 108 TYR A O 1
ATOM 833 N N . ALA A 1 109 ? -7.169 9.176 37.313 1.00 95.88 109 ALA A N 1
ATOM 834 C CA . ALA A 1 109 ? -6.873 8.571 38.602 1.00 95.88 109 ALA A CA 1
ATOM 835 C C . ALA A 1 109 ? -5.504 9.054 39.079 1.00 95.88 109 ALA A C 1
ATOM 837 O O . ALA A 1 109 ? -4.578 9.191 38.275 1.00 95.88 109 ALA A O 1
ATOM 838 N N . CYS A 1 110 ? -5.370 9.312 40.375 1.00 95.50 110 CYS A N 1
ATOM 839 C CA . CYS A 1 110 ? -4.138 9.842 40.939 1.00 95.50 110 CYS A CA 1
ATOM 840 C C . CYS A 1 110 ? -3.614 8.913 42.029 1.00 95.50 110 CYS A C 1
ATOM 842 O O . CYS A 1 110 ? -4.297 8.657 43.019 1.00 95.50 110 CYS A O 1
ATOM 844 N N . ARG A 1 111 ? -2.389 8.410 41.844 1.00 94.12 111 ARG A N 1
ATOM 845 C CA . ARG A 1 111 ? -1.741 7.475 42.770 1.00 94.12 111 ARG A CA 1
ATOM 846 C C . ARG A 1 111 ? -0.266 7.804 42.908 1.00 94.12 111 ARG A C 1
ATOM 848 O O . ARG A 1 111 ? 0.425 7.980 41.908 1.00 94.12 111 ARG A O 1
ATOM 855 N N . GLY A 1 112 ? 0.214 7.870 44.149 1.00 91.12 112 GLY A N 1
ATOM 856 C CA . GLY A 1 112 ? 1.616 8.183 44.438 1.00 91.12 112 GLY A CA 1
ATOM 857 C C . GLY A 1 112 ? 2.053 9.545 43.894 1.00 91.12 112 GLY A C 1
ATOM 858 O O . GLY A 1 112 ? 3.182 9.671 43.434 1.00 91.12 112 GLY A O 1
ATOM 859 N N . GLY A 1 113 ? 1.148 10.530 43.872 1.00 91.38 113 GLY A N 1
ATOM 860 C CA . GLY A 1 113 ? 1.412 11.870 43.346 1.00 91.38 113 GLY A CA 1
ATOM 861 C C . GLY A 1 113 ? 1.496 11.975 41.820 1.00 91.38 113 GLY A C 1
ATOM 862 O O . GLY A 1 113 ? 1.887 13.020 41.302 1.00 91.38 113 GLY A O 1
ATOM 863 N N . GLN A 1 114 ? 1.133 10.924 41.083 1.00 92.56 114 GLN A N 1
ATOM 864 C CA . GLN A 1 114 ? 1.133 10.912 39.621 1.00 92.56 114 GLN A CA 1
ATOM 865 C C . GLN A 1 114 ? -0.294 10.849 39.069 1.00 92.56 114 GLN A C 1
ATOM 867 O O . GLN A 1 114 ? -1.162 10.213 39.667 1.00 92.56 114 GLN A O 1
ATOM 872 N N . LYS A 1 115 ? -0.515 11.484 37.912 1.00 94.25 115 LYS A N 1
ATOM 873 C CA . LYS A 1 115 ? -1.799 11.528 37.199 1.00 94.25 115 LYS A CA 1
ATOM 874 C C . LYS A 1 115 ? -1.837 10.477 36.091 1.00 94.25 115 LYS A C 1
ATOM 876 O O . LYS A 1 115 ? -0.955 10.439 35.236 1.00 94.25 115 LYS A O 1
ATOM 881 N N . TYR A 1 116 ? -2.887 9.663 36.079 1.00 94.25 116 TYR A N 1
ATOM 882 C CA . TYR A 1 116 ? -3.123 8.621 35.082 1.00 94.25 116 TYR A CA 1
ATOM 883 C C . TYR A 1 116 ? -4.443 8.878 34.364 1.00 94.25 116 TYR A C 1
ATOM 885 O O . TYR A 1 116 ? -5.490 8.996 34.997 1.00 94.25 116 TYR A O 1
ATOM 893 N N . LEU A 1 117 ? -4.398 8.970 33.035 1.00 96.38 117 LEU A N 1
ATOM 894 C CA . LEU A 1 117 ? -5.594 9.112 32.206 1.00 96.38 117 LEU A CA 1
ATOM 895 C C . LEU A 1 117 ? -6.403 7.812 32.224 1.00 96.38 117 LEU A C 1
ATOM 897 O O . LEU A 1 117 ? -5.849 6.736 31.990 1.00 96.38 117 LEU A O 1
ATOM 901 N N . CYS A 1 118 ? -7.713 7.914 32.449 1.00 95.75 118 CYS A N 1
ATOM 902 C CA . CYS A 1 118 ? -8.596 6.764 32.326 1.00 95.75 118 CYS A CA 1
ATOM 903 C C . CYS A 1 118 ? -8.807 6.416 30.856 1.00 95.75 118 CYS A C 1
ATOM 905 O O . CYS A 1 118 ? -9.307 7.217 30.064 1.00 95.75 118 CYS A O 1
ATOM 907 N N . ASN A 1 119 ? -8.386 5.209 30.493 1.00 95.19 119 ASN A N 1
ATOM 908 C CA . ASN A 1 119 ? -8.549 4.685 29.147 1.00 95.19 119 ASN A CA 1
ATOM 909 C C . ASN A 1 119 ? -9.994 4.225 28.920 1.00 95.19 119 ASN A C 1
ATOM 911 O O . ASN A 1 119 ? -10.771 4.075 29.866 1.00 95.19 119 ASN A O 1
ATOM 915 N N . VAL A 1 120 ? -10.331 3.958 27.659 1.00 94.62 120 VAL A N 1
ATOM 916 C CA . VAL A 1 120 ? -11.628 3.395 27.267 1.00 94.62 120 VAL A CA 1
ATOM 917 C C . VAL A 1 120 ? -11.994 2.169 28.117 1.00 94.62 120 VAL A C 1
ATOM 919 O O . VAL A 1 120 ? -11.135 1.377 28.515 1.00 94.62 120 VAL A O 1
ATOM 922 N N . GLY A 1 121 ? -13.276 2.042 28.450 1.00 93.12 121 GLY A N 1
ATOM 923 C CA . GLY A 1 121 ? -13.808 1.047 29.383 1.00 93.12 121 GLY A CA 1
ATOM 924 C C . GLY A 1 121 ? -13.564 1.329 30.869 1.00 93.12 121 GLY A C 1
ATOM 925 O O . GLY A 1 121 ? -13.976 0.520 31.709 1.00 93.12 121 GLY A O 1
ATOM 926 N N . THR A 1 122 ? -12.936 2.459 31.208 1.00 95.00 122 THR A N 1
ATOM 927 C CA . THR A 1 122 ? -12.753 2.925 32.589 1.00 95.00 122 THR A CA 1
ATOM 928 C C . THR A 1 122 ? -13.146 4.392 32.754 1.00 95.00 122 THR A C 1
ATOM 930 O O . THR A 1 122 ? -13.174 5.144 31.782 1.00 95.00 122 THR A O 1
ATOM 933 N N . TYR A 1 123 ? -13.453 4.804 33.982 1.00 95.62 123 TYR A N 1
ATOM 934 C CA . TYR A 1 123 ? -13.859 6.170 34.311 1.00 95.62 123 TYR A CA 1
ATOM 935 C C . TYR A 1 123 ? -13.341 6.593 35.692 1.00 95.62 123 TYR A C 1
ATOM 937 O O . TYR A 1 123 ? -12.845 5.771 36.464 1.00 95.62 123 TYR A O 1
ATOM 945 N N . SER A 1 124 ? -13.428 7.885 36.000 1.00 96.19 124 SER A N 1
ATOM 946 C CA . SER A 1 124 ? -13.082 8.422 37.322 1.00 96.19 124 SER A CA 1
ATOM 947 C C . SER A 1 124 ? -13.782 9.754 37.575 1.00 96.19 124 SER A C 1
ATOM 949 O O . SER A 1 124 ? -13.755 10.638 36.721 1.00 96.19 124 SER A O 1
ATOM 951 N N . ASP A 1 125 ? -14.339 9.949 38.766 1.00 94.81 125 ASP A N 1
ATOM 952 C CA . ASP A 1 125 ? -14.841 11.250 39.222 1.00 94.81 125 ASP A CA 1
ATOM 953 C C . ASP A 1 125 ? -13.726 12.181 39.754 1.00 94.81 125 ASP A C 1
ATOM 955 O O . ASP A 1 125 ? -13.994 13.338 40.074 1.00 94.81 125 ASP A O 1
ATOM 959 N N . GLY A 1 126 ? -12.479 11.697 39.802 1.00 92.56 126 GLY A N 1
ATOM 960 C CA . GLY A 1 126 ? -11.303 12.388 40.335 1.00 92.56 126 GLY A CA 1
ATOM 961 C C . GLY A 1 126 ? -10.880 11.922 41.734 1.00 92.56 126 GLY A C 1
ATOM 962 O O . GLY A 1 126 ? -9.817 12.326 42.194 1.00 92.56 126 GLY A O 1
ATOM 963 N N . ASN A 1 127 ? -11.652 11.049 42.393 1.00 94.69 127 ASN A N 1
ATOM 964 C CA . ASN A 1 127 ? -11.432 10.626 43.785 1.00 94.69 127 ASN A CA 1
ATOM 965 C C . ASN A 1 127 ? -10.979 9.161 43.907 1.00 94.69 127 ASN A C 1
ATOM 967 O O . ASN A 1 127 ? -11.349 8.462 44.852 1.00 94.69 127 ASN A O 1
ATOM 971 N N . VAL A 1 128 ? -10.210 8.666 42.932 1.00 94.25 128 VAL A N 1
ATOM 972 C CA . VAL A 1 128 ? -9.769 7.263 42.885 1.00 94.25 128 VAL A CA 1
ATOM 973 C C . VAL A 1 128 ? -8.276 7.134 42.583 1.00 94.25 128 VAL A C 1
ATOM 975 O O . VAL A 1 128 ? -7.701 7.900 41.807 1.00 94.25 128 VAL A O 1
ATOM 978 N N . GLU A 1 129 ? -7.639 6.128 43.187 1.00 94.06 129 GLU A N 1
ATOM 979 C CA . GLU A 1 129 ? -6.235 5.783 42.915 1.00 94.06 129 GLU A CA 1
ATOM 980 C C . GLU A 1 129 ? -6.071 5.010 41.601 1.00 94.06 129 GLU A C 1
ATOM 982 O O . GLU A 1 129 ? -5.018 5.034 40.964 1.00 94.06 129 GLU A O 1
ATOM 987 N N . PHE A 1 130 ? -7.126 4.309 41.191 1.00 94.69 130 PHE A N 1
ATOM 988 C CA . PHE A 1 130 ? -7.187 3.544 39.957 1.00 94.69 130 PHE A CA 1
ATOM 989 C C . PHE A 1 130 ? -8.506 3.851 39.269 1.00 94.69 130 PHE A C 1
ATOM 991 O O . PHE A 1 130 ? -9.540 3.889 39.929 1.00 94.69 130 PHE A O 1
ATOM 998 N N . CYS A 1 131 ? -8.473 4.029 37.951 1.00 95.44 131 CYS A N 1
ATOM 999 C CA . CYS A 1 131 ? -9.691 4.226 37.176 1.00 95.44 131 CYS A CA 1
ATOM 1000 C C . CYS A 1 131 ? -10.659 3.061 37.400 1.00 95.44 131 CYS A C 1
ATOM 1002 O O . CYS A 1 131 ? -10.274 1.888 37.319 1.00 95.44 131 CYS A O 1
ATOM 1004 N N . GLU A 1 132 ? -11.915 3.390 37.680 1.00 94.81 132 GLU A N 1
ATOM 1005 C CA . GLU A 1 132 ? -12.954 2.404 37.915 1.00 94.81 132 GLU A CA 1
ATOM 1006 C C . GLU A 1 132 ? -13.359 1.757 36.596 1.00 94.81 132 GLU A C 1
ATOM 1008 O O . GLU A 1 132 ? -13.459 2.404 35.554 1.00 94.81 132 GLU A O 1
ATOM 1013 N N . MET A 1 133 ? -13.593 0.449 36.628 1.00 94.31 133 MET A N 1
ATOM 1014 C CA . MET A 1 133 ? -14.080 -0.272 35.457 1.00 94.31 133 MET A CA 1
ATOM 1015 C C . MET A 1 133 ? -15.558 0.030 35.255 1.00 94.31 133 MET A C 1
ATOM 1017 O O . MET A 1 133 ? -16.327 -0.029 36.216 1.00 94.31 133 MET A O 1
ATOM 1021 N N . CYS A 1 134 ? -15.973 0.237 34.004 1.00 93.31 134 CYS A N 1
ATOM 1022 C CA . CYS A 1 134 ? -17.395 0.349 33.707 1.00 93.31 134 CYS A CA 1
ATOM 1023 C C . CYS A 1 134 ? -18.156 -0.893 34.209 1.00 93.31 134 CYS A C 1
ATOM 1025 O O . CYS A 1 134 ? -17.736 -2.027 33.916 1.00 93.31 134 CYS A O 1
ATOM 1027 N N . PRO A 1 135 ? -19.239 -0.711 34.993 1.00 91.94 135 PRO A N 1
ATOM 1028 C CA . PRO A 1 135 ? -20.061 -1.816 35.459 1.00 91.94 135 PRO A CA 1
ATOM 1029 C C . PRO A 1 135 ? -20.784 -2.508 34.290 1.00 91.94 135 PRO A C 1
ATOM 1031 O O . PRO A 1 135 ? -20.956 -1.912 33.224 1.00 91.94 135 PRO A O 1
ATOM 1034 N N . PRO A 1 136 ? -21.236 -3.764 34.474 1.00 90.19 136 PRO A N 1
ATOM 1035 C CA . PRO A 1 136 ? -22.025 -4.4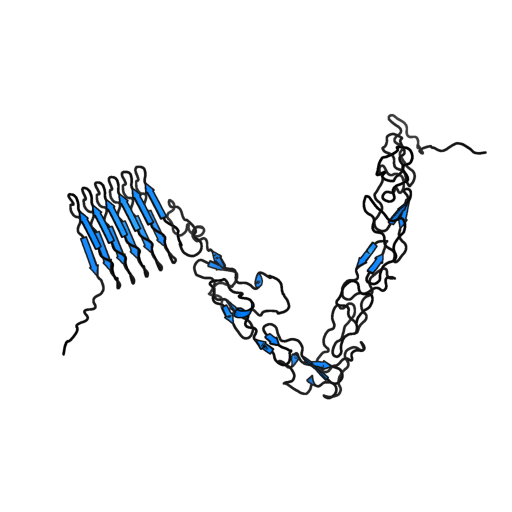61 33.461 1.00 90.19 136 PRO A CA 1
ATOM 1036 C C . PRO A 1 136 ? -23.239 -3.634 33.025 1.00 90.19 136 PRO A C 1
ATOM 1038 O O . PRO A 1 136 ? -23.852 -2.960 33.849 1.00 90.19 136 PRO A O 1
ATOM 1041 N N . GLY A 1 137 ? -23.570 -3.693 31.737 1.00 89.19 137 GLY A N 1
ATOM 1042 C CA . GLY A 1 137 ? -24.626 -2.873 31.132 1.00 89.19 137 GLY A CA 1
ATOM 1043 C C . GLY A 1 137 ? -24.191 -1.454 30.748 1.00 89.19 137 GLY A C 1
ATOM 1044 O O . GLY A 1 137 ? -24.980 -0.729 30.144 1.00 89.19 137 GLY A O 1
ATOM 1045 N N . THR A 1 138 ? -22.941 -1.072 31.034 1.00 92.88 138 THR A N 1
ATOM 1046 C CA . THR A 1 138 ? -22.369 0.228 30.654 1.00 92.88 138 THR A CA 1
ATOM 1047 C C . THR A 1 138 ? -21.064 0.077 29.870 1.00 92.88 138 THR A C 1
ATOM 1049 O O . THR A 1 138 ? -20.423 -0.980 29.895 1.00 92.88 138 THR A O 1
ATOM 1052 N N . TYR A 1 139 ? -20.670 1.127 29.157 1.00 93.88 139 TYR A N 1
ATOM 1053 C CA . TYR A 1 139 ? -19.440 1.191 28.372 1.00 93.88 139 TYR A CA 1
ATOM 1054 C C . TYR A 1 139 ? -18.872 2.612 28.348 1.00 93.88 139 TYR A C 1
ATOM 1056 O O . TYR A 1 139 ? -19.541 3.569 28.738 1.00 93.88 139 TYR A O 1
ATOM 1064 N N . GLN A 1 140 ? -17.630 2.749 27.893 1.00 94.88 140 GLN A N 1
ATOM 1065 C CA . GLN A 1 140 ? -17.029 4.054 27.652 1.00 94.88 140 GLN A CA 1
ATOM 1066 C C . GLN A 1 140 ? -16.022 3.976 26.503 1.00 94.88 140 GLN A C 1
ATOM 1068 O O . GLN A 1 140 ? -14.967 3.364 26.651 1.00 94.88 140 GLN A O 1
ATOM 1073 N N . ASP A 1 141 ? -16.350 4.580 25.368 1.00 95.00 141 ASP A N 1
ATOM 1074 C CA . ASP A 1 141 ? -15.571 4.555 24.126 1.00 95.00 141 ASP A CA 1
ATOM 1075 C C . ASP A 1 141 ? -14.549 5.698 24.020 1.00 95.00 141 ASP A C 1
ATOM 1077 O O . ASP A 1 141 ? -13.673 5.666 23.153 1.00 95.00 141 ASP A O 1
ATOM 1081 N N . LEU A 1 142 ? -14.610 6.681 24.922 1.00 94.88 142 LEU A N 1
ATOM 1082 C CA . LEU A 1 142 ? -13.689 7.814 24.979 1.00 94.88 142 LEU A CA 1
ATOM 1083 C C . LEU A 1 142 ? -12.776 7.751 26.209 1.00 94.88 142 LEU A C 1
ATOM 1085 O O . LEU A 1 142 ? -13.148 7.280 27.282 1.00 94.88 142 LEU A O 1
ATOM 1089 N N . THR A 1 143 ? -11.554 8.262 26.070 1.00 95.50 143 THR A N 1
ATOM 1090 C CA . THR A 1 143 ? -10.622 8.409 27.195 1.00 95.50 143 THR A CA 1
ATOM 1091 C C . THR A 1 143 ? -10.963 9.640 28.038 1.00 95.50 143 THR A C 1
ATOM 1093 O O . THR A 1 143 ? -11.576 10.596 27.558 1.00 95.50 143 THR A O 1
ATOM 1096 N N . GLY A 1 144 ? -10.562 9.633 29.311 1.00 94.69 144 GLY A N 1
ATOM 1097 C CA . GLY A 1 144 ? -10.688 10.792 30.197 1.00 94.69 144 GLY A CA 1
ATOM 1098 C C . GLY A 1 144 ? -12.112 11.087 30.661 1.00 94.69 144 GLY A C 1
ATOM 1099 O O . GLY A 1 144 ? -12.466 12.247 30.853 1.00 94.69 144 GLY A O 1
ATOM 1100 N N . GLN A 1 145 ? -12.944 10.060 30.814 1.00 95.88 145 GLN A N 1
ATOM 1101 C CA . GLN A 1 145 ? -14.370 10.235 31.087 1.00 95.88 145 GLN A CA 1
ATOM 1102 C C . GLN A 1 145 ? -14.708 10.084 32.569 1.00 95.88 145 GLN A C 1
ATOM 1104 O O . GLN A 1 145 ? -14.084 9.315 33.304 1.00 95.88 145 GLN A O 1
ATOM 1109 N N . SER A 1 146 ? -15.719 10.835 33.005 1.00 95.38 146 SER A N 1
ATOM 1110 C CA . SER A 1 146 ? -16.139 10.906 34.408 1.00 95.38 146 SER A CA 1
ATOM 1111 C C . SER A 1 146 ? -17.185 9.868 34.807 1.00 95.38 146 SER A C 1
ATOM 1113 O O . SER A 1 146 ? -17.461 9.690 35.988 1.00 95.38 146 SER A O 1
ATOM 1115 N N . SER A 1 147 ? -17.786 9.195 33.828 1.00 94.62 147 SER A N 1
ATOM 1116 C CA . SER A 1 147 ? -18.808 8.167 34.021 1.00 94.62 147 SER A CA 1
ATOM 1117 C C . SER A 1 147 ? -18.894 7.261 32.791 1.00 94.62 147 SER A C 1
ATOM 1119 O O . SER A 1 147 ? -18.329 7.570 31.736 1.00 94.62 147 SER A O 1
ATOM 1121 N N . CYS A 1 148 ? -19.597 6.138 32.929 1.00 94.19 148 CYS A N 1
ATOM 1122 C CA . CYS A 1 148 ? -19.895 5.236 31.819 1.00 94.19 148 CYS A CA 1
ATOM 1123 C C . CYS A 1 148 ? -21.286 5.508 31.242 1.00 94.19 148 CYS A C 1
ATOM 1125 O O . CYS A 1 148 ? -22.207 5.913 31.951 1.00 94.19 148 CYS A O 1
ATOM 1127 N N . LEU A 1 149 ? -21.428 5.252 29.947 1.00 93.00 149 LEU A N 1
ATOM 1128 C CA . LEU A 1 149 ? -22.677 5.341 29.204 1.00 93.00 149 LEU A CA 1
ATOM 1129 C C . LEU A 1 149 ? -23.440 4.018 29.312 1.00 93.00 149 LEU A C 1
ATOM 1131 O O . LEU A 1 149 ? -22.832 2.949 29.295 1.00 93.00 149 LEU A O 1
ATOM 1135 N N . ASN A 1 150 ? -24.770 4.070 29.392 1.00 92.12 1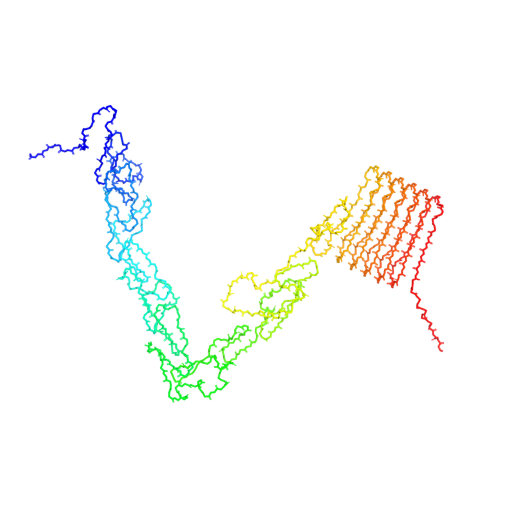50 ASN A N 1
ATOM 1136 C CA . ASN A 1 150 ? -25.596 2.864 29.307 1.00 92.12 150 ASN A CA 1
ATOM 1137 C C . ASN A 1 150 ? -25.532 2.272 27.899 1.00 92.12 150 ASN A C 1
ATOM 1139 O O . ASN A 1 150 ? -25.532 3.012 26.913 1.00 92.12 150 ASN A O 1
ATOM 1143 N N . CYS A 1 151 ? -25.539 0.943 27.803 1.00 91.62 151 CYS A N 1
ATOM 1144 C CA . CYS A 1 151 ? -25.692 0.293 26.510 1.00 91.62 151 CYS A CA 1
ATOM 1145 C C . CYS A 1 151 ? -27.029 0.673 25.854 1.00 91.62 151 CYS A C 1
ATOM 1147 O O . CYS A 1 151 ? -28.055 0.732 26.542 1.00 91.62 151 CYS A O 1
ATOM 1149 N N . PRO A 1 152 ? -27.036 0.917 24.531 1.00 91.19 152 PRO A N 1
ATOM 1150 C CA . PRO A 1 152 ? -28.270 1.143 23.794 1.00 91.19 152 PRO A CA 1
ATOM 1151 C C . PRO A 1 152 ? -29.141 -0.122 23.775 1.00 91.19 152 PRO A C 1
ATOM 1153 O O . PRO A 1 152 ? -28.679 -1.225 24.073 1.00 91.19 152 PRO A O 1
ATOM 1156 N N . ALA A 1 153 ? -30.413 0.035 23.397 1.00 90.31 153 ALA A N 1
ATOM 1157 C CA . ALA A 1 153 ? -31.332 -1.093 23.273 1.00 90.31 153 ALA A CA 1
ATOM 1158 C C . ALA A 1 153 ? -30.769 -2.179 22.334 1.00 90.31 153 ALA A C 1
ATOM 1160 O O . ALA A 1 153 ? -30.082 -1.896 21.350 1.00 90.31 153 ALA A O 1
ATOM 1161 N N . GLY A 1 154 ? -31.037 -3.439 22.671 1.00 89.25 154 GLY A N 1
ATOM 1162 C CA . GLY A 1 154 ? -30.525 -4.612 21.960 1.00 89.25 154 GLY A CA 1
ATOM 1163 C C . GLY A 1 154 ? -29.049 -4.935 22.205 1.00 89.25 154 GLY A C 1
ATOM 1164 O O . GLY A 1 154 ? -28.544 -5.897 21.628 1.00 89.25 154 GLY A O 1
ATOM 1165 N N . HIS A 1 155 ? -28.363 -4.178 23.067 1.00 91.38 155 HIS A N 1
ATOM 1166 C CA . HIS A 1 155 ? -26.954 -4.388 23.373 1.00 91.38 155 HIS A CA 1
ATOM 1167 C C . HIS A 1 155 ? -26.702 -4.664 24.858 1.00 91.38 155 HIS A C 1
ATOM 1169 O O . HIS A 1 155 ? -27.437 -4.230 25.743 1.00 91.38 155 HIS A O 1
ATOM 1175 N N . TYR A 1 156 ? -25.601 -5.356 25.139 1.00 91.50 156 TYR A N 1
ATOM 1176 C CA . TYR A 1 156 ? -25.115 -5.634 26.481 1.00 91.50 156 TYR A CA 1
ATOM 1177 C C . TYR A 1 156 ? -23.609 -5.420 26.586 1.00 91.50 156 TYR A C 1
ATOM 1179 O O . TYR A 1 156 ? -22.865 -5.435 25.608 1.00 91.50 156 TYR A O 1
ATOM 1187 N N . SER A 1 157 ? -23.144 -5.246 27.814 1.00 91.69 157 SER A N 1
ATOM 1188 C CA . SER A 1 157 ? -21.729 -5.103 28.123 1.00 91.69 157 SER A CA 1
ATOM 1189 C C . SER A 1 157 ? -21.416 -5.845 29.415 1.00 91.69 157 SER A C 1
ATOM 1191 O O . SER A 1 157 ? -22.217 -5.856 30.354 1.00 91.69 157 SER A O 1
ATOM 1193 N N . SER A 1 158 ? -20.252 -6.492 29.454 1.00 86.69 158 SER A N 1
ATOM 1194 C CA . SER A 1 158 ? -19.674 -7.027 30.686 1.00 86.69 158 SER A CA 1
ATOM 1195 C C . SER A 1 158 ? -18.810 -5.956 31.373 1.00 86.69 158 SER A C 1
ATOM 1197 O O . SER A 1 158 ? -18.951 -4.771 31.097 1.00 86.69 158 SER A O 1
ATOM 1199 N N . LYS A 1 159 ? -17.942 -6.319 32.322 1.00 84.50 159 LYS A N 1
ATOM 1200 C CA . LYS A 1 159 ? -17.074 -5.322 32.972 1.00 84.50 159 LYS A CA 1
ATOM 1201 C C . LYS A 1 159 ? -15.977 -4.831 32.022 1.00 84.50 159 LYS A C 1
ATOM 1203 O O . LYS A 1 159 ? -15.440 -5.633 31.257 1.00 84.50 159 LYS A O 1
ATOM 1208 N N . MET A 1 160 ? -15.587 -3.560 32.170 1.00 83.94 160 MET A N 1
ATOM 1209 C CA . MET A 1 160 ? -14.415 -2.954 31.512 1.00 83.94 160 MET A CA 1
ATOM 1210 C C . MET A 1 160 ? -14.488 -2.988 29.971 1.00 83.94 160 MET A C 1
ATOM 1212 O O . MET A 1 160 ? -13.608 -3.540 29.309 1.00 83.94 160 MET A O 1
ATOM 1216 N N . LYS A 1 161 ? -15.558 -2.437 29.383 1.00 88.31 161 LYS A N 1
ATOM 1217 C CA . LYS A 1 161 ? -15.776 -2.444 27.926 1.00 88.31 161 LYS A CA 1
ATOM 1218 C C . LYS A 1 161 ? -15.818 -1.050 27.317 1.00 88.31 161 LYS A C 1
ATOM 1220 O O . LYS A 1 161 ? -16.433 -0.138 27.862 1.00 88.31 161 LYS A O 1
ATOM 1225 N N . ASP A 1 162 ? -15.189 -0.933 26.153 1.00 90.50 162 ASP A N 1
ATOM 1226 C CA . ASP A 1 162 ? -15.158 0.262 25.309 1.00 90.50 162 ASP A CA 1
ATOM 1227 C C . ASP A 1 162 ? -16.347 0.348 24.343 1.00 90.50 162 ASP A C 1
ATOM 1229 O O . ASP A 1 162 ? -16.580 1.387 23.744 1.00 90.50 162 ASP A O 1
ATOM 1233 N N . ARG A 1 163 ? -17.107 -0.737 24.190 1.00 90.88 163 ARG A N 1
ATOM 1234 C CA . ARG A 1 163 ? -18.297 -0.833 23.340 1.00 90.88 163 ARG A CA 1
ATOM 1235 C C . ARG A 1 163 ? -19.264 -1.873 23.892 1.00 90.88 163 ARG A C 1
ATOM 1237 O O . ARG A 1 163 ? -18.851 -2.777 24.622 1.00 90.88 163 ARG A O 1
ATOM 1244 N N . CYS A 1 164 ? -20.529 -1.785 23.501 1.00 92.00 164 CYS A N 1
ATOM 1245 C CA . CYS A 1 164 ? -21.508 -2.826 23.798 1.00 92.00 164 CYS A CA 1
ATOM 1246 C C . CYS A 1 164 ? -21.585 -3.850 22.660 1.00 92.00 164 CYS A C 1
ATOM 1248 O O . CYS A 1 164 ? -21.420 -3.511 21.491 1.00 92.00 164 CYS A O 1
ATOM 1250 N N . ASN A 1 165 ? -21.852 -5.102 23.015 1.00 90.00 165 ASN A N 1
ATOM 1251 C CA . ASN A 1 165 ? -22.094 -6.193 22.080 1.00 90.00 165 ASN A CA 1
ATOM 1252 C C . ASN A 1 165 ? -23.596 -6.352 21.850 1.00 90.00 165 ASN A C 1
ATOM 1254 O O . ASN A 1 165 ? -24.381 -6.102 22.761 1.00 90.00 165 ASN A O 1
ATOM 1258 N N . VAL A 1 166 ? -23.998 -6.818 20.671 1.00 90.38 166 VAL A N 1
ATOM 1259 C CA . VAL A 1 166 ? -25.398 -7.174 20.407 1.00 90.38 166 VAL A CA 1
ATOM 1260 C C . VAL A 1 166 ? -25.827 -8.404 21.196 1.00 90.38 166 VAL A C 1
ATOM 1262 O O . VAL A 1 166 ? -25.045 -9.330 21.402 1.00 90.38 166 VAL A O 1
ATOM 1265 N N . CYS A 1 167 ? -27.082 -8.410 21.631 1.00 88.50 167 CYS A N 1
ATOM 1266 C CA . CYS A 1 167 ? -27.704 -9.571 22.249 1.00 88.50 167 CYS A CA 1
ATOM 1267 C C . CYS A 1 167 ? -27.817 -10.745 21.265 1.00 88.50 167 CYS A C 1
ATOM 1269 O O . CYS A 1 167 ? -28.103 -10.557 20.084 1.00 88.50 167 CYS A O 1
ATOM 1271 N N . GLU A 1 168 ? -27.602 -11.967 21.761 1.00 84.69 168 GLU A N 1
ATOM 1272 C CA . GLU A 1 168 ? -27.703 -13.181 20.946 1.00 84.69 168 GLU A CA 1
ATOM 1273 C C . GLU A 1 168 ? -29.140 -13.424 20.456 1.00 84.69 168 GLU A C 1
ATOM 1275 O O . GLU A 1 168 ? -30.121 -12.959 21.053 1.00 84.69 168 GLU A O 1
ATOM 1280 N N . ALA A 1 169 ? -29.271 -14.203 19.378 1.00 79.62 169 ALA A N 1
ATOM 1281 C CA . ALA A 1 169 ? -30.561 -14.564 18.805 1.00 79.62 169 ALA A CA 1
ATOM 1282 C C . ALA A 1 169 ? -31.511 -15.155 19.866 1.00 79.62 169 ALA A C 1
ATOM 1284 O O . ALA A 1 169 ? -31.141 -16.025 20.654 1.00 79.62 169 ALA A O 1
ATOM 1285 N N . GLY A 1 170 ? -32.758 -14.677 19.882 1.00 81.88 170 GLY A N 1
ATOM 1286 C CA . GLY A 1 170 ? -33.753 -15.063 20.891 1.00 81.88 170 GLY A CA 1
ATOM 1287 C C . GLY A 1 170 ? -33.656 -14.306 22.220 1.00 81.88 170 GLY A C 1
ATOM 1288 O O . GLY A 1 170 ? -34.354 -14.664 23.173 1.00 81.88 170 GLY A O 1
ATOM 1289 N N . THR A 1 171 ? -32.840 -13.250 22.283 1.00 89.75 171 THR A N 1
ATOM 1290 C CA . THR A 1 171 ? -32.795 -12.308 23.409 1.00 89.75 171 THR A CA 1
ATOM 1291 C C . THR A 1 171 ? -32.930 -10.850 22.949 1.00 89.75 171 THR A C 1
ATOM 1293 O O . THR A 1 171 ? -32.725 -10.546 21.771 1.00 89.75 171 THR A O 1
ATOM 1296 N N . TYR A 1 172 ? -33.309 -9.958 23.870 1.00 89.81 172 TYR A N 1
ATOM 1297 C CA . TYR A 1 172 ? -33.396 -8.502 23.682 1.00 89.81 172 TYR A CA 1
ATOM 1298 C C . TYR A 1 172 ? -32.905 -7.766 24.939 1.00 89.81 172 TYR A C 1
ATOM 1300 O O . TYR A 1 172 ? -32.862 -8.351 26.017 1.00 89.81 172 TYR A O 1
ATOM 1308 N N . ALA A 1 173 ? -32.550 -6.486 24.827 1.00 89.81 173 ALA A N 1
ATOM 1309 C CA . ALA A 1 173 ? -32.194 -5.645 25.975 1.00 89.81 173 ALA A CA 1
ATOM 1310 C C . ALA A 1 173 ? -32.840 -4.259 25.864 1.00 89.81 173 ALA A C 1
ATOM 1312 O O . ALA A 1 173 ? -32.910 -3.691 24.770 1.00 89.81 173 ALA A O 1
ATOM 1313 N N . ALA A 1 174 ? -33.278 -3.701 26.993 1.00 85.50 174 ALA A N 1
ATOM 1314 C CA . ALA A 1 174 ? -33.723 -2.313 27.078 1.00 85.50 174 ALA A CA 1
ATOM 1315 C C . ALA A 1 174 ? -32.525 -1.356 27.238 1.00 85.50 174 ALA A C 1
ATOM 1317 O O . ALA A 1 174 ? -31.436 -1.755 27.651 1.00 85.50 174 ALA A O 1
ATOM 1318 N N . ALA A 1 175 ? -32.725 -0.070 26.935 1.00 83.31 175 ALA A N 1
ATOM 1319 C CA . ALA A 1 175 ? -31.703 0.980 27.063 1.00 83.31 175 ALA A CA 1
ATOM 1320 C C . ALA A 1 175 ? -31.489 1.450 28.524 1.00 83.31 175 ALA A C 1
ATOM 1322 O O . ALA A 1 175 ? -31.292 2.637 28.790 1.00 83.31 175 ALA A O 1
ATOM 1323 N N . ASP A 1 176 ? -31.582 0.531 29.486 1.00 82.50 176 ASP A N 1
ATOM 1324 C CA . ASP A 1 176 ? -31.514 0.780 30.932 1.00 82.50 176 ASP A CA 1
ATOM 1325 C C . ASP A 1 176 ? -30.348 0.047 31.625 1.00 82.50 176 ASP A C 1
ATOM 1327 O O . ASP A 1 176 ? -30.175 0.164 32.837 1.00 82.50 176 ASP A O 1
ATOM 1331 N N . GLY A 1 177 ? -29.540 -0.704 30.866 1.00 77.00 177 GLY A N 1
ATOM 1332 C CA . GLY A 1 177 ? -28.405 -1.469 31.387 1.00 77.00 177 GLY A CA 1
ATOM 1333 C C . GLY A 1 177 ? -28.777 -2.821 32.010 1.00 77.00 177 GLY A C 1
ATOM 1334 O O . GLY A 1 177 ? -27.910 -3.478 32.583 1.00 77.00 177 GLY A O 1
ATOM 1335 N N . SER A 1 178 ? -30.029 -3.277 31.881 1.00 79.19 178 SER A N 1
ATOM 1336 C CA . SER A 1 178 ? -30.515 -4.539 32.470 1.00 79.19 178 SER A CA 1
ATOM 1337 C C . SER A 1 178 ? -29.959 -5.826 31.827 1.00 79.19 178 SER A C 1
ATOM 1339 O O . SER A 1 178 ? -30.194 -6.920 32.346 1.00 79.19 178 SER A O 1
ATOM 1341 N N . GLY A 1 179 ? -29.156 -5.708 30.762 1.00 83.50 179 GLY A N 1
ATOM 1342 C CA . GLY A 1 179 ? -28.565 -6.838 30.038 1.00 83.50 179 GLY A CA 1
ATOM 1343 C C . GLY A 1 179 ? -29.584 -7.603 29.183 1.00 83.50 179 GLY A C 1
ATOM 1344 O O . GLY A 1 179 ? -30.761 -7.257 29.139 1.00 83.50 179 GLY A O 1
ATOM 1345 N N . CYS A 1 180 ? -29.133 -8.640 28.470 1.00 89.12 180 CYS A N 1
ATOM 1346 C CA . CYS A 1 180 ? -30.003 -9.397 27.564 1.00 89.12 180 CYS A CA 1
ATOM 1347 C C . CYS A 1 180 ? -30.983 -10.302 28.326 1.00 89.12 180 CYS A C 1
ATOM 1349 O O . CYS A 1 180 ? -30.587 -11.086 29.191 1.00 89.12 180 CYS A O 1
ATOM 1351 N N . GLN A 1 181 ? -32.257 -10.233 27.952 1.00 89.44 181 GLN A N 1
ATOM 1352 C CA . GLN A 1 181 ? -33.367 -11.021 28.476 1.00 89.44 181 GLN A CA 1
ATOM 1353 C C . GLN A 1 181 ? -33.941 -11.916 27.375 1.00 89.44 181 GLN A C 1
ATOM 1355 O O . GLN A 1 181 ? -33.984 -11.533 26.207 1.00 89.44 181 GLN A O 1
ATOM 1360 N N . SER A 1 182 ? -34.388 -13.120 27.734 1.00 89.12 182 SER A N 1
ATOM 1361 C CA . SER A 1 182 ? -35.032 -14.036 26.788 1.00 89.12 182 SER A CA 1
ATOM 1362 C C . SER A 1 182 ? -36.404 -13.525 26.360 1.00 89.12 182 SER A C 1
ATOM 1364 O O . SER A 1 182 ? -37.195 -13.073 27.187 1.00 89.12 182 SER A O 1
ATOM 1366 N N . CYS A 1 183 ? -36.708 -13.655 25.073 1.00 87.50 183 CYS A N 1
ATOM 1367 C CA . CYS A 1 183 ? -38.006 -13.271 24.528 1.00 87.50 183 CYS A CA 1
ATOM 1368 C C . CYS A 1 183 ? -39.023 -14.406 24.667 1.00 87.50 183 CYS A C 1
ATOM 1370 O O . CYS A 1 183 ? -38.659 -15.583 24.647 1.00 87.50 183 CYS A O 1
ATOM 1372 N N . SER A 1 184 ? -40.308 -14.057 24.755 1.00 84.50 184 SER A N 1
ATOM 1373 C CA . SER A 1 184 ? -41.401 -15.037 24.798 1.00 84.50 184 SER A CA 1
ATOM 1374 C C . SER A 1 184 ? -42.156 -15.189 23.471 1.00 84.50 184 SER A C 1
ATOM 1376 O O . SER A 1 184 ? -42.734 -16.248 23.225 1.00 84.50 184 SER A O 1
ATOM 1378 N N . ASP A 1 185 ? -42.104 -14.183 22.590 1.00 83.62 185 ASP A N 1
ATOM 1379 C CA . ASP A 1 185 ? -42.741 -14.199 21.270 1.00 83.62 185 ASP A CA 1
ATOM 1380 C C . ASP A 1 185 ? -42.087 -13.213 20.269 1.00 83.62 185 ASP A C 1
ATOM 1382 O O . ASP A 1 185 ? -41.109 -12.522 20.574 1.00 83.62 185 ASP A O 1
ATOM 1386 N N . THR A 1 186 ? -42.641 -13.145 19.051 1.00 82.81 186 THR A N 1
ATOM 1387 C CA . THR A 1 186 ? -42.179 -12.269 17.957 1.00 82.81 186 THR A CA 1
ATOM 1388 C C . THR A 1 186 ? -42.554 -10.796 18.127 1.00 82.81 186 THR A C 1
ATOM 1390 O O . THR A 1 186 ? -42.105 -9.973 17.335 1.00 82.81 186 THR A O 1
ATOM 1393 N N . THR A 1 187 ? -43.388 -10.442 19.111 1.00 83.06 187 THR A N 1
ATOM 1394 C CA . THR A 1 187 ? -43.683 -9.034 19.424 1.00 83.06 187 THR A CA 1
ATOM 1395 C C . THR A 1 187 ? -42.522 -8.392 20.174 1.00 83.06 187 THR A C 1
ATOM 1397 O O . THR A 1 187 ? -42.219 -7.225 19.949 1.00 83.06 187 THR A O 1
ATOM 1400 N N . GLN A 1 188 ? -41.833 -9.177 21.006 1.00 83.56 188 GLN A N 1
ATOM 1401 C CA . GLN A 1 188 ? -40.608 -8.764 21.688 1.00 83.56 188 GLN A CA 1
ATOM 1402 C C . GLN A 1 188 ? -39.370 -8.967 20.812 1.00 83.56 188 GLN A C 1
ATOM 1404 O O . GLN A 1 188 ? -38.450 -8.159 20.875 1.00 83.56 188 GLN A O 1
ATOM 1409 N N . CYS A 1 189 ? -39.349 -10.034 20.002 1.00 86.69 189 CYS A N 1
ATOM 1410 C CA . CYS A 1 189 ? -38.193 -10.387 19.178 1.00 86.69 189 CYS A CA 1
ATOM 1411 C C . CYS A 1 189 ? -38.569 -10.663 17.719 1.00 86.69 189 CYS A C 1
ATOM 1413 O O . CYS A 1 189 ? -38.734 -11.824 17.323 1.00 86.69 189 CYS A O 1
ATOM 1415 N N . PRO A 1 190 ? -38.695 -9.601 16.902 1.00 86.88 190 PRO A N 1
ATOM 1416 C CA . PRO A 1 190 ? -39.074 -9.714 15.497 1.00 86.88 190 PRO A CA 1
ATOM 1417 C C . PRO A 1 190 ? -38.124 -10.587 14.663 1.00 86.88 190 PRO A C 1
ATOM 1419 O O . PRO A 1 190 ? -38.583 -11.250 13.731 1.00 86.88 190 PRO A O 1
ATOM 1422 N N . CYS A 1 191 ? -36.835 -10.664 15.022 1.00 86.31 191 CYS A N 1
ATOM 1423 C CA . CYS A 1 191 ? -35.844 -11.475 14.304 1.00 86.31 191 CYS A CA 1
ATOM 1424 C C . CYS A 1 191 ? -36.136 -12.990 14.352 1.00 86.31 191 CYS A C 1
ATOM 1426 O O . CYS A 1 191 ? -35.609 -13.737 13.538 1.00 86.31 191 CYS A O 1
ATOM 1428 N N . LEU A 1 192 ? -36.988 -13.469 15.271 1.00 82.06 192 LEU A N 1
ATOM 1429 C CA . LEU A 1 192 ? -37.366 -14.890 15.355 1.00 82.06 192 LEU A CA 1
ATOM 1430 C C . LEU A 1 192 ? -38.369 -15.329 14.272 1.00 82.06 192 LEU A C 1
ATOM 1432 O O . LEU A 1 192 ? -38.578 -16.526 14.087 1.00 82.06 192 LEU A O 1
ATOM 1436 N N . GLY A 1 193 ? -39.044 -14.382 13.612 1.00 71.06 193 GLY A N 1
ATOM 1437 C CA . GLY A 1 193 ? -40.216 -14.664 12.778 1.00 71.06 193 GLY A CA 1
ATOM 1438 C C . GLY A 1 193 ? -40.068 -14.369 11.287 1.00 71.06 193 GLY A C 1
ATOM 1439 O O . GLY A 1 193 ? -41.024 -14.603 10.550 1.00 71.06 193 GLY A O 1
ATOM 1440 N N . SER A 1 194 ? -38.936 -13.827 10.826 1.00 66.25 194 SER A N 1
ATOM 1441 C CA . SER A 1 194 ? -38.816 -13.345 9.447 1.00 66.25 194 SER A CA 1
ATOM 1442 C C . SER A 1 194 ? -37.399 -13.472 8.889 1.00 66.25 194 SER A C 1
ATOM 1444 O O . SER A 1 194 ? -36.459 -12.893 9.424 1.00 66.25 194 SER A O 1
ATOM 1446 N N . SER A 1 195 ? -37.288 -14.176 7.762 1.00 66.56 195 SER A N 1
ATOM 1447 C CA . SER A 1 195 ? -36.051 -14.437 7.013 1.00 66.56 195 SER A CA 1
ATOM 1448 C C . SER A 1 195 ? -35.600 -13.276 6.113 1.00 66.56 195 SER A C 1
ATOM 1450 O O . SER A 1 195 ? -34.697 -13.444 5.301 1.00 66.56 195 SER A O 1
ATOM 1452 N N . SER A 1 196 ? -36.273 -12.118 6.152 1.00 75.75 196 SER A N 1
ATOM 1453 C CA . SER A 1 196 ? -36.050 -11.030 5.181 1.00 75.75 196 SER A CA 1
ATOM 1454 C C . SER A 1 196 ? -35.996 -9.628 5.797 1.00 75.75 196 SER A C 1
ATOM 1456 O O . SER A 1 196 ? -36.329 -8.655 5.120 1.00 75.75 196 SER A O 1
ATOM 1458 N N . LEU A 1 197 ? -35.685 -9.508 7.091 1.00 87.44 197 LEU A N 1
ATOM 1459 C CA . LEU A 1 197 ? -35.610 -8.201 7.762 1.00 87.44 197 LEU A CA 1
ATOM 1460 C C . LEU A 1 197 ? -34.291 -7.477 7.487 1.00 87.44 197 LEU A C 1
ATOM 1462 O O . LEU A 1 197 ? -34.297 -6.276 7.234 1.00 87.44 197 LEU A O 1
ATOM 1466 N N . CYS A 1 198 ? -33.191 -8.221 7.519 1.00 90.44 198 CYS A N 1
ATOM 1467 C CA . CYS A 1 198 ? -31.848 -7.746 7.215 1.00 90.44 198 CYS A CA 1
ATOM 1468 C C . CYS A 1 198 ? -31.314 -8.471 5.977 1.00 90.44 198 CYS A C 1
ATOM 1470 O O . CYS A 1 198 ? -31.894 -9.472 5.549 1.00 90.44 198 CYS A O 1
ATOM 1472 N N . TYR A 1 199 ? -30.209 -7.979 5.413 1.00 89.69 199 TYR A N 1
ATOM 1473 C CA . TYR A 1 199 ? -29.574 -8.570 4.232 1.00 89.69 199 TYR A CA 1
ATOM 1474 C C . TYR A 1 199 ? -29.260 -10.063 4.421 1.00 89.69 199 TYR A C 1
ATOM 1476 O O . TYR A 1 199 ? -29.516 -10.872 3.531 1.00 89.69 199 TYR A O 1
ATOM 1484 N N . LEU A 1 200 ? -28.766 -10.422 5.609 1.00 87.62 200 LEU A N 1
ATOM 1485 C CA . LEU A 1 200 ? -28.610 -11.798 6.075 1.00 87.62 200 LEU A CA 1
ATOM 1486 C C . LEU A 1 200 ? -29.312 -11.949 7.429 1.00 87.62 200 LEU A C 1
ATOM 1488 O O . LEU A 1 200 ? -29.374 -10.994 8.209 1.00 87.62 200 LEU A O 1
ATOM 1492 N N . GLU A 1 201 ? -29.847 -13.135 7.715 1.00 85.62 201 GLU A N 1
ATOM 1493 C CA . GLU A 1 201 ? -30.636 -13.393 8.929 1.00 85.62 201 GLU A CA 1
ATOM 1494 C C . GLU A 1 201 ? -29.818 -13.157 10.207 1.00 85.62 201 GLU A C 1
ATOM 1496 O O . GLU A 1 201 ? -30.313 -12.577 11.173 1.00 85.62 201 GLU A O 1
ATOM 1501 N N . GLU A 1 202 ? -28.541 -13.535 10.190 1.00 85.38 202 GLU A N 1
ATOM 1502 C CA . GLU A 1 202 ? -27.596 -13.378 11.296 1.00 85.38 202 GLU A CA 1
ATOM 1503 C C . GLU A 1 202 ? -27.235 -11.921 11.621 1.00 85.38 202 GLU A C 1
ATOM 1505 O O . GLU A 1 202 ? -26.661 -11.662 12.678 1.00 85.38 202 GLU A O 1
ATOM 1510 N N . LEU A 1 203 ? -27.569 -10.967 10.743 1.00 88.56 203 LEU A N 1
ATOM 1511 C CA . LEU A 1 203 ? -27.350 -9.541 10.995 1.00 88.56 203 LEU A CA 1
ATOM 1512 C C . LEU A 1 203 ? -28.473 -8.919 11.834 1.00 88.56 203 LEU A C 1
ATOM 1514 O O . LEU A 1 203 ? -28.308 -7.810 12.332 1.00 88.56 203 LEU A O 1
ATOM 1518 N N . CYS A 1 204 ? -29.610 -9.595 11.998 1.00 90.44 204 CYS A N 1
ATOM 1519 C CA . CYS A 1 204 ? -30.743 -9.067 12.753 1.00 90.44 204 CYS A CA 1
ATOM 1520 C C . CYS A 1 204 ? -30.510 -9.181 14.264 1.00 90.44 204 CYS A C 1
ATOM 1522 O O . CYS A 1 204 ? -30.266 -10.276 14.775 1.00 90.44 204 CYS A O 1
ATOM 1524 N N . TYR A 1 205 ? -30.672 -8.078 14.999 1.00 90.44 205 TYR A N 1
ATOM 1525 C CA . TYR A 1 205 ? -30.713 -8.089 16.463 1.00 90.44 205 TYR A CA 1
ATOM 1526 C C . TYR A 1 205 ? -31.979 -7.413 16.999 1.00 90.44 205 TYR A C 1
ATOM 1528 O O . TYR A 1 205 ? -32.514 -6.466 16.418 1.00 90.44 205 TYR A O 1
ATOM 1536 N N . ASN A 1 206 ? -32.491 -7.923 18.122 1.00 89.44 206 ASN A N 1
ATOM 1537 C CA . ASN A 1 206 ? -33.741 -7.430 18.699 1.00 89.44 206 ASN A CA 1
ATOM 1538 C C . ASN A 1 206 ? -33.481 -6.245 19.632 1.00 89.44 206 ASN A C 1
ATOM 1540 O O . ASN A 1 206 ? -32.629 -6.307 20.519 1.00 89.44 206 ASN A O 1
ATOM 1544 N N . MET A 1 207 ? -34.281 -5.197 19.470 1.00 87.25 207 MET A N 1
ATOM 1545 C CA . MET A 1 207 ? -34.418 -4.094 20.417 1.00 87.25 207 MET A CA 1
ATOM 1546 C C . MET A 1 207 ? -35.689 -4.297 21.253 1.00 87.25 207 MET A C 1
ATOM 1548 O O . MET A 1 207 ? -36.510 -5.155 20.942 1.00 87.25 207 MET A O 1
ATOM 1552 N N . ASP A 1 208 ? -35.884 -3.508 22.309 1.00 83.12 208 ASP A N 1
ATOM 1553 C CA . ASP A 1 208 ? -37.109 -3.575 23.117 1.00 83.12 208 ASP A CA 1
ATOM 1554 C C . ASP A 1 208 ? -38.361 -3.253 22.271 1.00 83.12 208 ASP A C 1
ATOM 1556 O O . ASP A 1 208 ? -38.622 -2.099 21.928 1.00 83.12 208 ASP A O 1
ATOM 1560 N N . GLY A 1 209 ? -39.092 -4.296 21.861 1.00 79.25 209 GLY A N 1
ATOM 1561 C CA . GLY A 1 209 ? -40.279 -4.205 21.003 1.00 79.25 209 GLY A CA 1
ATOM 1562 C C . GLY A 1 209 ? -40.013 -3.866 19.527 1.00 79.25 209 GLY A C 1
ATOM 1563 O O . GLY A 1 209 ? -40.953 -3.532 18.805 1.00 79.25 209 GLY A O 1
ATOM 1564 N N . SER A 1 210 ? -38.760 -3.924 19.063 1.00 87.31 210 SER A N 1
ATOM 1565 C CA . SER A 1 210 ? -38.363 -3.638 17.673 1.00 87.31 210 SER A CA 1
ATOM 1566 C C . SER A 1 210 ? -37.167 -4.505 17.256 1.00 87.31 210 SER A C 1
ATOM 1568 O O . SER A 1 210 ? -36.710 -5.362 18.005 1.00 87.31 210 SER A O 1
ATOM 1570 N N . PHE A 1 211 ? -36.641 -4.298 16.054 1.00 89.19 211 PHE A N 1
ATOM 1571 C CA . PHE A 1 211 ? -35.385 -4.885 15.589 1.00 89.19 211 PHE A CA 1
ATOM 1572 C C . PHE A 1 211 ? -34.524 -3.827 14.903 1.00 89.19 211 PHE A C 1
ATOM 1574 O O . PHE A 1 211 ? -35.034 -2.772 14.516 1.00 89.19 211 PHE A O 1
ATOM 1581 N N . ASP A 1 212 ? -33.243 -4.137 14.748 1.00 90.62 212 ASP A N 1
ATOM 1582 C CA . ASP A 1 212 ? -32.315 -3.414 13.884 1.00 90.62 212 ASP A CA 1
ATOM 1583 C C . ASP A 1 212 ? -31.363 -4.405 13.195 1.00 90.62 212 ASP A C 1
ATOM 1585 O O . ASP A 1 212 ? -31.327 -5.592 13.540 1.00 90.62 212 ASP A O 1
ATOM 1589 N N . CYS A 1 213 ? -30.595 -3.915 12.227 1.00 91.69 213 CYS A N 1
ATOM 1590 C CA . CYS A 1 213 ? -29.614 -4.705 11.494 1.00 91.69 213 CYS A CA 1
ATOM 1591 C C . CYS A 1 213 ? -28.190 -4.262 11.829 1.00 91.69 213 CYS A C 1
ATOM 1593 O O . CYS A 1 213 ? -27.877 -3.073 11.857 1.00 91.69 213 CYS A O 1
ATOM 1595 N N . LEU A 1 214 ? -27.302 -5.234 12.032 1.00 89.69 214 LEU A N 1
ATOM 1596 C CA . LEU A 1 214 ? -25.862 -5.013 12.040 1.00 89.69 214 LEU A CA 1
ATOM 1597 C C . LEU A 1 214 ? -25.403 -4.415 10.702 1.00 89.69 214 LEU A C 1
ATOM 1599 O O . LEU A 1 214 ? -26.065 -4.558 9.670 1.00 89.69 214 LEU A O 1
ATOM 1603 N N . SER A 1 215 ? -24.234 -3.775 10.723 1.00 89.75 215 SER A N 1
ATOM 1604 C CA . SER A 1 215 ? -23.565 -3.291 9.515 1.00 89.75 215 SER A CA 1
ATOM 1605 C C . SER A 1 215 ? -23.426 -4.394 8.464 1.00 89.75 215 SER A C 1
ATOM 1607 O O . SER A 1 215 ? -23.320 -5.578 8.792 1.00 89.75 215 SER A O 1
ATOM 1609 N N . CYS A 1 216 ? -23.396 -3.989 7.194 1.00 90.19 216 CYS A N 1
ATOM 1610 C CA . CYS A 1 216 ? -23.189 -4.912 6.086 1.00 90.19 216 CYS A CA 1
ATOM 1611 C C . CYS A 1 216 ? -21.896 -5.731 6.259 1.00 90.19 216 CYS A C 1
ATOM 1613 O O . CYS A 1 216 ? -20.931 -5.218 6.835 1.00 90.19 216 CYS A O 1
ATOM 1615 N N . PRO A 1 217 ? -21.863 -6.985 5.764 1.00 87.88 217 PRO A N 1
ATOM 1616 C CA . PRO A 1 217 ? -20.648 -7.789 5.769 1.00 87.88 217 PRO A CA 1
ATOM 1617 C C . PRO A 1 217 ? -19.508 -7.069 5.046 1.00 87.88 217 PRO A C 1
ATOM 1619 O O . PRO A 1 217 ? -19.752 -6.248 4.161 1.00 87.88 217 PRO A O 1
ATOM 1622 N N . ASP A 1 218 ? -18.267 -7.417 5.385 1.00 82.75 218 ASP A N 1
ATOM 1623 C CA . ASP A 1 218 ? -17.094 -6.884 4.692 1.00 82.75 218 ASP A CA 1
ATOM 1624 C C . ASP A 1 218 ? -17.249 -7.053 3.163 1.00 82.75 218 ASP A C 1
ATOM 1626 O O . ASP A 1 218 ? -17.694 -8.104 2.688 1.00 82.75 218 ASP A O 1
ATOM 1630 N N . GLY A 1 219 ? -16.876 -6.023 2.394 1.00 79.31 219 GLY A N 1
ATOM 1631 C CA . GLY A 1 219 ? -17.051 -5.978 0.934 1.00 79.31 219 GLY A CA 1
ATOM 1632 C C . GLY A 1 219 ? -18.412 -5.468 0.464 1.00 79.31 219 GLY A C 1
ATOM 1633 O O . GLY A 1 219 ? -18.615 -5.324 -0.734 1.00 79.31 219 GLY A O 1
ATOM 1634 N N . TYR A 1 220 ? -19.331 -5.156 1.381 1.00 87.06 220 TYR A N 1
ATOM 1635 C CA . TYR A 1 220 ? -20.622 -4.558 1.052 1.00 87.06 220 TYR A CA 1
ATOM 1636 C C . TYR A 1 220 ? -20.823 -3.216 1.760 1.00 87.06 220 TYR A C 1
ATOM 1638 O O . TYR A 1 220 ? -20.408 -3.016 2.902 1.00 87.06 220 TYR A O 1
ATOM 1646 N N . GLU A 1 221 ? -21.528 -2.302 1.102 1.00 87.56 221 GLU A N 1
ATOM 1647 C CA . GLU A 1 221 ? -21.971 -1.028 1.657 1.00 87.56 221 GLU A CA 1
ATOM 1648 C C . GLU A 1 221 ? -23.497 -0.955 1.751 1.00 87.56 221 GLU A C 1
ATOM 1650 O O . GLU A 1 221 ? -24.230 -1.531 0.943 1.00 87.56 221 GLU A O 1
ATOM 1655 N N . GLY A 1 222 ? -23.995 -0.226 2.749 1.00 91.19 222 GLY A N 1
ATOM 1656 C CA . GLY A 1 222 ? -25.427 -0.046 2.944 1.00 91.19 222 GLY A CA 1
ATOM 1657 C C . GLY A 1 222 ? -25.822 0.101 4.406 1.00 91.19 222 GLY A C 1
ATOM 1658 O O . GLY A 1 222 ? -25.011 0.457 5.257 1.00 91.19 222 GLY A O 1
ATOM 1659 N N . ASN A 1 223 ? -27.096 -0.154 4.689 1.00 90.56 223 ASN A N 1
ATOM 1660 C CA . ASN A 1 223 ? -27.712 0.067 6.000 1.00 90.56 223 ASN A CA 1
ATOM 1661 C C . ASN A 1 223 ? -28.027 -1.237 6.756 1.00 90.56 223 ASN A C 1
ATOM 1663 O O . ASN A 1 223 ? -28.905 -1.238 7.613 1.00 90.56 223 ASN A O 1
ATOM 1667 N N . GLY A 1 224 ? -27.400 -2.359 6.391 1.00 90.19 224 GLY A N 1
ATOM 1668 C CA . GLY A 1 224 ? -27.647 -3.675 6.999 1.00 90.19 224 GLY A CA 1
ATOM 1669 C C . GLY A 1 224 ? -28.932 -4.369 6.524 1.00 90.19 224 GLY A C 1
ATOM 1670 O O . GLY A 1 224 ? -28.994 -5.597 6.495 1.00 90.19 224 GLY A O 1
ATOM 1671 N N . VAL A 1 225 ? -29.938 -3.603 6.085 1.00 91.12 225 VAL A N 1
ATOM 1672 C CA . VAL A 1 225 ? -31.143 -4.119 5.409 1.00 91.12 225 VAL A CA 1
ATOM 1673 C C . VAL A 1 225 ? -30.854 -4.383 3.936 1.00 91.12 225 VAL A C 1
ATOM 1675 O O . VAL A 1 225 ? -31.075 -5.482 3.435 1.00 91.12 225 VAL A O 1
ATOM 1678 N N . THR A 1 226 ? -30.327 -3.373 3.251 1.00 92.31 226 THR A N 1
ATOM 1679 C CA . THR A 1 226 ? -29.862 -3.468 1.872 1.00 92.31 226 THR A CA 1
ATOM 1680 C C . THR A 1 226 ? -28.354 -3.309 1.889 1.00 92.31 226 THR A C 1
ATOM 1682 O O . THR A 1 226 ? -27.860 -2.262 2.307 1.00 92.31 226 THR A O 1
ATOM 1685 N N . CYS A 1 227 ? -27.646 -4.333 1.425 1.00 92.62 227 CYS A N 1
ATOM 1686 C CA . CYS A 1 227 ? -26.198 -4.330 1.279 1.00 92.62 227 CYS A CA 1
ATOM 1687 C C . CYS A 1 227 ? -25.861 -4.556 -0.193 1.00 92.62 227 CYS A C 1
ATOM 1689 O O . CYS A 1 227 ? -26.292 -5.546 -0.779 1.00 92.62 227 CYS A O 1
ATOM 1691 N N . ASN A 1 228 ? -25.135 -3.613 -0.785 1.00 91.69 228 ASN A N 1
ATOM 1692 C CA . ASN A 1 228 ? -24.663 -3.688 -2.162 1.00 91.69 228 ASN A CA 1
ATOM 1693 C C . ASN A 1 228 ? -23.159 -3.935 -2.157 1.00 91.69 228 ASN A C 1
ATOM 1695 O O . ASN A 1 228 ? -22.460 -3.418 -1.290 1.00 91.69 228 ASN A O 1
ATOM 1699 N N . ASP A 1 229 ? -22.681 -4.714 -3.116 1.00 90.88 229 ASP A N 1
ATOM 1700 C CA . ASP A 1 229 ? -21.254 -4.951 -3.318 1.00 90.88 229 ASP A CA 1
ATOM 1701 C C . ASP A 1 229 ? -20.493 -3.629 -3.518 1.00 90.88 229 ASP A C 1
ATOM 1703 O O . ASP A 1 229 ? -20.957 -2.733 -4.233 1.00 90.88 229 ASP A O 1
ATOM 1707 N N . ILE A 1 230 ? -19.340 -3.503 -2.865 1.00 86.25 230 ILE A N 1
ATOM 1708 C CA . ILE A 1 230 ? -18.440 -2.363 -3.034 1.00 86.25 230 ILE A CA 1
ATOM 1709 C C . ILE A 1 230 ? -17.545 -2.650 -4.229 1.00 86.25 230 ILE A C 1
ATOM 1711 O O . ILE A 1 230 ? -16.759 -3.584 -4.189 1.00 86.25 230 ILE A O 1
ATOM 1715 N N . ASP A 1 231 ? -17.564 -1.784 -5.243 1.00 86.88 231 ASP A N 1
ATOM 1716 C CA . ASP A 1 231 ? -16.578 -1.870 -6.321 1.00 86.88 231 ASP A CA 1
ATOM 1717 C C . ASP A 1 231 ? -15.222 -1.317 -5.857 1.00 86.88 231 ASP A C 1
ATOM 1719 O O . ASP A 1 231 ? -14.926 -0.121 -5.991 1.00 86.88 231 ASP A O 1
ATOM 1723 N N . GLU A 1 232 ? -14.367 -2.178 -5.298 1.00 85.31 232 GLU A N 1
ATOM 1724 C CA . GLU A 1 232 ? -13.054 -1.749 -4.813 1.00 85.31 232 GLU A CA 1
ATOM 1725 C C . GLU A 1 232 ? -12.139 -1.243 -5.928 1.00 85.31 232 GLU A C 1
ATOM 1727 O O . GLU A 1 232 ? -11.266 -0.399 -5.685 1.00 85.31 232 GLU A O 1
ATOM 1732 N N . CYS A 1 233 ? -12.325 -1.735 -7.156 1.00 84.50 233 CYS A N 1
ATOM 1733 C CA . CYS A 1 233 ? -11.555 -1.286 -8.309 1.00 84.50 233 CYS A CA 1
ATOM 1734 C C . CYS A 1 233 ? -11.831 0.186 -8.613 1.00 84.50 233 CYS A C 1
ATOM 1736 O O . CYS A 1 233 ? -10.912 0.917 -8.991 1.00 84.50 233 CYS A O 1
ATOM 1738 N N . TYR A 1 234 ? -13.073 0.624 -8.409 1.00 86.94 234 TYR A N 1
ATOM 1739 C CA . TYR A 1 234 ? -13.464 2.018 -8.554 1.00 86.94 234 TYR A CA 1
ATOM 1740 C C . TYR A 1 234 ? -13.066 2.876 -7.344 1.00 86.94 234 TYR A C 1
ATOM 1742 O O . TYR A 1 234 ? -12.573 3.990 -7.519 1.00 86.94 234 TYR A O 1
ATOM 1750 N N . VAL A 1 235 ? -13.251 2.367 -6.122 1.00 82.38 235 VAL A N 1
ATOM 1751 C CA . VAL A 1 235 ? -13.064 3.151 -4.888 1.00 82.38 235 VAL A CA 1
ATOM 1752 C C . VAL A 1 235 ? -11.590 3.326 -4.511 1.00 82.38 235 VAL A C 1
ATOM 1754 O O . VAL A 1 235 ? -11.181 4.424 -4.133 1.00 82.38 235 VAL A O 1
ATOM 1757 N N . GLY A 1 236 ? -10.788 2.260 -4.588 1.00 74.44 236 GLY A N 1
ATOM 1758 C CA . GLY A 1 236 ? -9.438 2.225 -4.011 1.00 74.44 236 GLY A CA 1
ATOM 1759 C C . GLY A 1 236 ? -8.297 2.086 -5.016 1.00 74.44 236 GLY A C 1
ATOM 1760 O O . GLY A 1 236 ? -7.153 2.346 -4.654 1.00 74.44 236 GLY A O 1
ATOM 1761 N N . SER A 1 237 ? -8.581 1.676 -6.260 1.00 81.25 237 SER A N 1
ATOM 1762 C CA . SER A 1 237 ? -7.553 1.303 -7.253 1.00 81.25 237 SER A CA 1
ATOM 1763 C C . SER A 1 237 ? -6.437 0.417 -6.655 1.00 81.25 237 SER A C 1
ATOM 1765 O O . SER A 1 237 ? -5.260 0.776 -6.701 1.00 81.25 237 SER A O 1
ATOM 1767 N N . PRO A 1 238 ? -6.783 -0.743 -6.067 1.00 79.94 238 PRO A N 1
ATOM 1768 C CA . PRO A 1 238 ? -5.857 -1.538 -5.257 1.00 79.94 238 PRO A CA 1
ATOM 1769 C C . PRO A 1 238 ? -4.772 -2.266 -6.069 1.00 79.94 238 PRO A C 1
ATOM 1771 O O . PRO A 1 238 ? -3.806 -2.774 -5.500 1.00 79.94 238 PRO A O 1
ATOM 1774 N N . CYS A 1 239 ? -4.909 -2.345 -7.393 1.00 83.25 239 CYS A N 1
ATOM 1775 C CA . CYS A 1 239 ? -3.966 -3.048 -8.261 1.00 83.25 239 CYS A CA 1
ATOM 1776 C C . CYS A 1 239 ? -2.834 -2.142 -8.750 1.00 83.25 239 CYS A C 1
ATOM 1778 O O . CYS A 1 239 ? -2.974 -0.923 -8.813 1.00 83.25 239 CYS A O 1
ATOM 1780 N N . TRP A 1 240 ? -1.710 -2.748 -9.142 1.00 83.00 240 TRP A N 1
ATOM 1781 C CA . TRP A 1 240 ? -0.583 -2.003 -9.699 1.00 83.00 240 TRP A CA 1
ATOM 1782 C C . TRP A 1 240 ? -1.028 -1.243 -10.955 1.00 83.00 240 TRP A C 1
ATOM 1784 O O . TRP A 1 240 ? -1.837 -1.766 -11.714 1.00 83.00 240 TRP A O 1
ATOM 1794 N N . ASN A 1 241 ? -0.479 -0.048 -11.212 1.00 75.75 241 ASN A N 1
ATOM 1795 C CA . ASN A 1 241 ? -0.945 0.889 -12.257 1.00 75.75 241 ASN A CA 1
ATOM 1796 C C . ASN A 1 241 ? -1.212 0.274 -13.644 1.00 75.75 241 ASN A C 1
ATOM 1798 O O . ASN A 1 241 ? -2.002 0.808 -14.417 1.00 75.75 241 ASN A O 1
ATOM 1802 N N . THR A 1 242 ? -0.512 -0.803 -13.997 1.00 73.31 242 THR A N 1
ATOM 1803 C CA . THR A 1 242 ? -0.637 -1.493 -15.289 1.00 73.31 242 THR A CA 1
ATOM 1804 C C . THR A 1 242 ? -1.341 -2.850 -15.202 1.00 73.31 242 THR A C 1
ATOM 1806 O O . THR A 1 242 ? -1.640 -3.450 -16.235 1.00 73.31 242 THR A O 1
ATOM 1809 N N . SER A 1 243 ? -1.627 -3.337 -13.996 1.00 79.06 243 SER A N 1
ATOM 1810 C CA . SER A 1 243 ? -2.372 -4.566 -13.745 1.00 79.06 243 SER A CA 1
ATOM 1811 C C . SER A 1 243 ? -3.871 -4.283 -13.750 1.00 79.06 243 SER A C 1
ATOM 1813 O O . SER A 1 243 ? -4.351 -3.364 -13.091 1.00 79.06 243 SER A O 1
ATOM 1815 N N . ALA A 1 244 ? -4.641 -5.096 -14.472 1.00 83.38 244 ALA A N 1
ATOM 1816 C CA . ALA A 1 244 ? -6.093 -4.953 -14.462 1.00 83.38 244 ALA A CA 1
ATOM 1817 C C . ALA A 1 244 ? -6.679 -5.374 -13.104 1.00 83.38 244 ALA A C 1
ATOM 1819 O O . ALA A 1 244 ? -6.313 -6.424 -12.567 1.00 83.38 244 ALA A O 1
ATOM 1820 N N . CYS A 1 245 ? -7.624 -4.577 -12.610 1.00 86.44 245 CYS A N 1
ATOM 1821 C CA . CYS A 1 245 ? -8.465 -4.892 -11.460 1.00 86.44 245 CYS A CA 1
ATOM 1822 C C . CYS A 1 245 ? -9.790 -5.503 -11.930 1.00 86.44 245 CYS A C 1
ATOM 1824 O O . CYS A 1 245 ? -10.346 -5.070 -12.942 1.00 86.44 245 CYS A O 1
ATOM 1826 N N . ILE A 1 246 ? -10.274 -6.520 -11.221 1.00 87.00 246 ILE A N 1
ATOM 1827 C CA . ILE A 1 246 ? -11.556 -7.179 -11.470 1.00 87.00 246 ILE A CA 1
ATOM 1828 C C . ILE A 1 246 ? -12.371 -7.109 -10.182 1.00 87.00 246 ILE A C 1
ATOM 1830 O O . ILE A 1 246 ? -11.966 -7.700 -9.182 1.00 87.00 246 ILE A O 1
ATOM 1834 N N . ASN A 1 247 ? -13.509 -6.418 -10.228 1.00 85.69 247 ASN A N 1
ATOM 1835 C CA . ASN A 1 247 ? -14.461 -6.416 -9.125 1.00 85.69 247 ASN A CA 1
ATOM 1836 C C . ASN A 1 247 ? -15.177 -7.772 -9.035 1.00 85.69 247 ASN A C 1
ATOM 1838 O O . ASN A 1 247 ? -15.495 -8.380 -10.065 1.00 85.69 247 ASN A O 1
ATOM 1842 N N . THR A 1 248 ? -15.417 -8.262 -7.826 1.00 84.44 248 THR A N 1
ATOM 1843 C CA . THR A 1 248 ? -16.055 -9.552 -7.549 1.00 84.44 248 THR A CA 1
ATOM 1844 C C . THR A 1 248 ? -17.065 -9.414 -6.417 1.00 84.44 248 THR A C 1
ATOM 1846 O O . THR A 1 248 ? -16.951 -8.539 -5.591 1.00 84.44 248 THR A O 1
ATOM 1849 N N . GLU A 1 249 ? -18.035 -10.318 -6.327 1.00 86.62 249 GLU A N 1
ATOM 1850 C CA . GLU A 1 249 ? -19.020 -10.265 -5.242 1.00 86.62 249 GLU A CA 1
ATOM 1851 C C . GLU A 1 249 ? -18.813 -11.469 -4.298 1.00 86.62 249 GLU A C 1
ATOM 1853 O O . GLU A 1 249 ? -19.051 -12.620 -4.710 1.00 86.62 249 GLU A O 1
ATOM 1858 N N . PRO A 1 250 ? -18.302 -11.279 -3.061 1.00 78.00 250 PRO A N 1
ATOM 1859 C CA . PRO A 1 250 ? -17.680 -10.055 -2.527 1.00 78.00 250 PRO A CA 1
ATOM 1860 C C . PRO A 1 250 ? -16.200 -9.893 -2.909 1.00 78.00 250 PRO A C 1
ATOM 1862 O O . PRO A 1 250 ? -15.481 -10.899 -3.040 1.00 78.00 250 PRO A O 1
ATOM 1865 N N . GLY A 1 251 ? -15.733 -8.642 -2.943 1.00 81.19 251 GLY A N 1
ATOM 1866 C CA . GLY A 1 251 ? -14.319 -8.274 -2.958 1.00 81.19 251 GLY A CA 1
ATOM 1867 C C . GLY A 1 251 ? -13.735 -7.960 -4.336 1.00 81.19 251 GLY A C 1
ATOM 1868 O O . GLY A 1 251 ? -14.430 -7.834 -5.329 1.00 81.19 251 GLY A O 1
ATOM 1869 N N . TYR A 1 252 ? -12.415 -8.003 -4.480 1.00 82.00 252 TYR A N 1
ATOM 1870 C CA . TYR A 1 252 ? -11.774 -7.812 -5.786 1.00 82.00 252 TYR A CA 1
ATOM 1871 C C . TYR A 1 252 ? -10.611 -8.770 -6.025 1.00 82.00 252 TYR A C 1
ATOM 1873 O O . TYR A 1 252 ? -10.096 -9.449 -5.128 1.00 82.00 252 TYR A O 1
ATOM 1881 N N . GLN A 1 253 ? -10.169 -8.802 -7.281 1.00 81.81 253 GLN A N 1
ATOM 1882 C CA . GLN A 1 253 ? -8.998 -9.543 -7.719 1.00 81.81 253 GLN A CA 1
ATOM 1883 C C . GLN A 1 253 ? -8.126 -8.701 -8.655 1.00 81.81 253 GLN A C 1
ATOM 1885 O O . GLN A 1 253 ? -8.571 -8.228 -9.702 1.00 81.81 253 GLN A O 1
ATOM 1890 N N . CYS A 1 254 ? -6.843 -8.575 -8.315 1.00 81.75 254 CYS A N 1
ATOM 1891 C CA . CYS A 1 254 ? -5.833 -8.042 -9.225 1.00 81.75 254 CYS A CA 1
ATOM 1892 C C . CYS A 1 254 ? -5.290 -9.138 -10.136 1.00 81.75 254 CYS A C 1
ATOM 1894 O O . CYS A 1 254 ? -5.042 -10.263 -9.699 1.00 81.75 254 CYS A O 1
ATOM 1896 N N . ARG A 1 255 ? -5.053 -8.808 -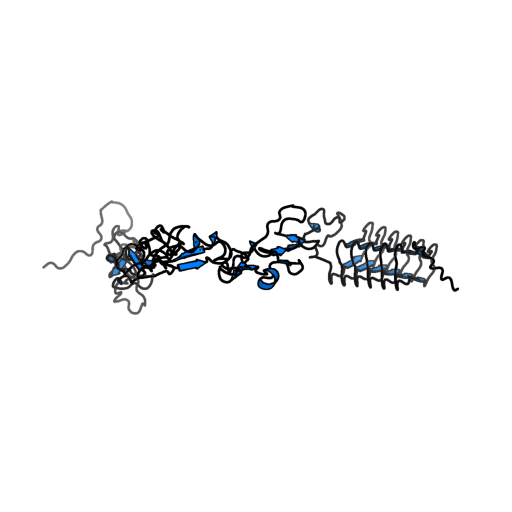11.408 1.00 80.12 255 ARG A N 1
ATOM 1897 C CA . ARG A 1 255 ? -4.281 -9.690 -12.291 1.00 80.12 255 ARG A CA 1
ATOM 1898 C C . ARG A 1 255 ? -2.823 -9.773 -11.844 1.00 80.12 255 ARG A C 1
ATOM 1900 O O . ARG A 1 255 ? -2.329 -8.875 -11.169 1.00 80.12 255 ARG A O 1
ATOM 1907 N N . ALA A 1 256 ? -2.138 -10.843 -12.250 1.00 76.44 256 ALA A N 1
ATOM 1908 C CA . ALA A 1 256 ? -0.710 -11.028 -12.003 1.00 76.44 256 ALA A CA 1
ATOM 1909 C C . ALA A 1 256 ? 0.116 -9.826 -12.493 1.00 76.44 256 ALA A C 1
ATOM 1911 O O . ALA A 1 256 ? -0.293 -9.123 -13.423 1.00 76.44 256 ALA A O 1
ATOM 1912 N N . CYS A 1 257 ? 1.282 -9.619 -11.874 1.00 79.75 257 CYS A N 1
ATOM 1913 C CA . CYS A 1 257 ? 2.216 -8.590 -12.315 1.00 79.75 257 CYS A CA 1
ATOM 1914 C C . CYS A 1 257 ? 2.575 -8.774 -13.803 1.00 79.75 257 CYS A C 1
ATOM 1916 O O . CYS A 1 257 ? 2.606 -9.908 -14.296 1.00 79.75 257 CYS A O 1
ATOM 1918 N N . PRO A 1 258 ? 2.839 -7.677 -14.536 1.00 76.12 258 PRO A N 1
ATOM 1919 C CA . PRO A 1 258 ? 3.293 -7.757 -15.920 1.00 76.12 258 PRO A CA 1
ATOM 1920 C C . PRO A 1 258 ? 4.557 -8.615 -16.067 1.00 76.12 258 PRO A C 1
ATOM 1922 O O . PRO A 1 258 ? 5.335 -8.761 -15.127 1.00 76.12 258 PRO A O 1
ATOM 1925 N N . HIS A 1 259 ? 4.807 -9.137 -17.270 1.00 75.06 259 HIS A N 1
ATOM 1926 C CA . HIS A 1 259 ? 6.075 -9.811 -17.570 1.00 75.06 259 HIS A CA 1
ATOM 1927 C C . HIS A 1 259 ? 7.281 -8.917 -17.231 1.00 75.06 259 HIS A C 1
ATOM 1929 O O . HIS A 1 259 ? 7.242 -7.715 -17.494 1.00 75.06 259 HIS A O 1
ATOM 1935 N N . GLY A 1 260 ? 8.334 -9.512 -16.660 1.00 74.00 260 GLY A N 1
ATOM 1936 C CA . GLY A 1 260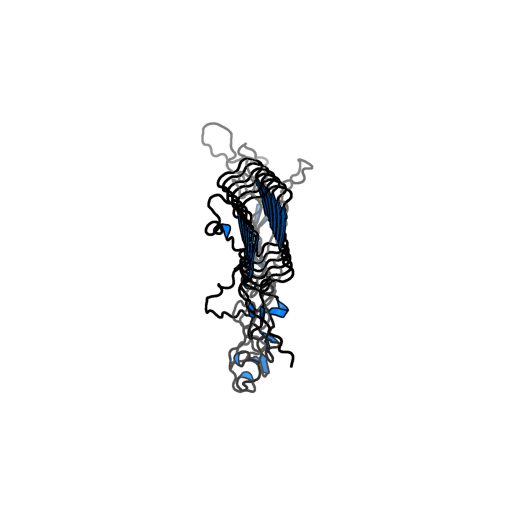 ? 9.496 -8.786 -16.126 1.00 74.00 260 GLY A CA 1
ATOM 1937 C C . GLY A 1 260 ? 9.305 -8.278 -14.693 1.00 74.00 260 GLY A C 1
ATOM 1938 O O . GLY A 1 260 ? 10.220 -7.698 -14.128 1.00 74.00 260 GLY A O 1
ATOM 1939 N N . TYR A 1 261 ? 8.141 -8.514 -14.077 1.00 78.19 261 TYR A N 1
ATOM 1940 C CA . TYR A 1 261 ? 7.873 -8.157 -12.687 1.00 78.19 261 TYR A CA 1
ATOM 1941 C C . TYR A 1 261 ? 7.435 -9.364 -11.852 1.00 78.19 261 TYR A C 1
ATOM 1943 O O . TYR A 1 261 ? 6.725 -10.248 -12.327 1.00 78.19 261 TYR A O 1
ATOM 1951 N N . THR A 1 262 ? 7.811 -9.362 -10.576 1.00 80.31 262 THR A N 1
ATOM 1952 C CA . THR A 1 262 ? 7.341 -10.286 -9.532 1.00 80.31 262 THR A CA 1
ATOM 1953 C C . THR A 1 262 ? 6.704 -9.491 -8.392 1.00 80.31 262 THR A C 1
ATOM 1955 O O . THR A 1 262 ? 6.968 -8.300 -8.251 1.00 80.31 262 THR A O 1
ATOM 1958 N N . GLY A 1 263 ? 5.829 -10.080 -7.580 1.00 74.94 263 GLY A N 1
ATOM 1959 C CA . GLY A 1 263 ? 5.081 -9.295 -6.602 1.00 74.94 263 GLY A CA 1
ATOM 1960 C C . GLY A 1 263 ? 4.342 -10.100 -5.551 1.00 74.94 263 GLY A C 1
ATOM 1961 O O . GLY A 1 263 ? 4.329 -11.325 -5.555 1.00 74.94 263 GLY A O 1
ATOM 1962 N N . THR A 1 264 ? 3.712 -9.368 -4.638 1.00 64.00 264 THR A N 1
ATOM 1963 C CA . THR A 1 264 ? 3.070 -9.879 -3.413 1.00 64.00 264 THR A CA 1
ATOM 1964 C C . THR A 1 264 ? 1.774 -10.659 -3.638 1.00 64.00 264 THR A C 1
ATOM 1966 O O . THR A 1 264 ? 1.182 -11.154 -2.680 1.00 64.00 264 THR A O 1
ATOM 1969 N N . TYR A 1 265 ? 1.325 -10.788 -4.884 1.00 60.22 265 TYR A N 1
ATOM 1970 C CA . TYR A 1 265 ? 0.125 -11.534 -5.243 1.00 60.22 265 TYR A CA 1
ATOM 1971 C C . TYR A 1 265 ? 0.575 -12.816 -5.929 1.00 60.22 265 TYR A C 1
ATOM 1973 O O . TYR A 1 265 ? 1.010 -12.766 -7.077 1.00 60.22 265 TYR A O 1
ATOM 1981 N N . GLU A 1 266 ? 0.537 -13.899 -5.142 1.00 50.75 266 GLU A N 1
ATOM 1982 C CA . GLU A 1 266 ? 1.071 -15.239 -5.405 1.00 50.75 266 GLU A CA 1
ATOM 1983 C C . GLU A 1 266 ? 1.145 -15.580 -6.894 1.00 50.75 266 GLU A C 1
ATOM 1985 O O . GLU A 1 266 ? 0.147 -15.526 -7.615 1.00 50.75 266 GLU A O 1
ATOM 1990 N N . ASP A 1 267 ? 2.366 -15.910 -7.317 1.00 41.97 267 ASP A N 1
ATOM 1991 C CA . ASP A 1 267 ? 2.779 -16.268 -8.666 1.00 41.97 267 ASP A CA 1
ATOM 1992 C C . ASP A 1 267 ? 1.680 -16.959 -9.479 1.00 41.97 267 ASP A C 1
ATOM 1994 O O . ASP A 1 267 ? 0.993 -17.863 -8.998 1.00 41.97 267 ASP A O 1
ATOM 1998 N N . GLY A 1 268 ? 1.565 -16.559 -10.749 1.00 41.28 268 GLY A N 1
ATOM 1999 C CA . GLY A 1 268 ? 0.540 -16.969 -11.711 1.00 41.28 268 GLY A CA 1
ATOM 2000 C C . GLY A 1 268 ? 0.489 -18.456 -12.094 1.00 41.28 268 GLY A C 1
ATOM 2001 O O . GLY A 1 268 ? 0.267 -18.758 -13.262 1.00 41.28 268 GLY A O 1
ATOM 2002 N N . LEU A 1 269 ? 0.653 -19.382 -11.147 1.00 35.84 269 LEU A N 1
ATOM 2003 C CA . LEU A 1 269 ? 0.403 -20.819 -11.264 1.00 35.84 269 LEU A CA 1
ATOM 2004 C C . LEU A 1 269 ? -0.179 -21.471 -9.985 1.00 35.84 269 LEU A C 1
ATOM 2006 O O . LEU A 1 269 ? -0.373 -22.687 -9.982 1.00 35.84 269 LEU A O 1
ATOM 2010 N N . ALA A 1 270 ? -0.501 -20.727 -8.918 1.00 32.53 270 ALA A N 1
ATOM 2011 C CA . ALA A 1 270 ? -1.120 -21.306 -7.721 1.00 32.53 270 ALA A CA 1
ATOM 2012 C C . ALA A 1 270 ? -2.651 -21.154 -7.721 1.00 32.53 270 ALA A C 1
ATOM 2014 O O . ALA A 1 270 ? -3.220 -20.068 -7.756 1.00 32.53 270 ALA A O 1
ATOM 2015 N N . TRP A 1 271 ? -3.323 -22.296 -7.658 1.00 36.81 271 TRP A N 1
ATOM 2016 C CA . TRP A 1 271 ? -4.770 -22.477 -7.590 1.00 36.81 271 TRP A CA 1
ATOM 2017 C C . TRP A 1 271 ? -5.326 -22.094 -6.203 1.00 36.81 271 TRP A C 1
ATOM 2019 O O . TRP A 1 271 ? -5.977 -22.915 -5.565 1.00 36.81 271 TRP A O 1
ATOM 2029 N N . ASN A 1 272 ? -5.071 -20.878 -5.708 1.00 38.94 272 ASN A N 1
ATOM 2030 C CA . ASN A 1 272 ? -5.713 -20.369 -4.492 1.00 38.94 272 ASN A CA 1
ATOM 2031 C C . ASN A 1 272 ? -6.422 -19.037 -4.761 1.00 38.94 272 ASN A C 1
ATOM 2033 O O . ASN A 1 272 ? -5.841 -17.960 -4.790 1.00 38.94 272 ASN A O 1
ATOM 2037 N N . ASN A 1 273 ? -7.734 -19.158 -4.958 1.00 44.00 273 ASN A N 1
ATOM 2038 C CA . ASN A 1 273 ? -8.717 -18.091 -5.138 1.00 44.00 273 ASN A CA 1
ATOM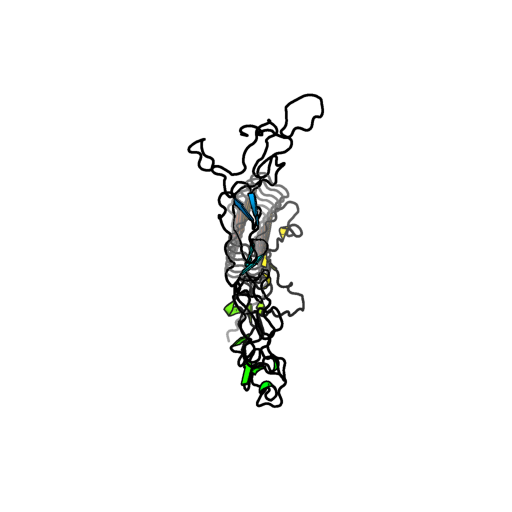 2039 C C . ASN A 1 273 ? -8.989 -17.344 -3.814 1.00 44.00 273 ASN A C 1
ATOM 2041 O O . ASN A 1 273 ? -10.123 -17.313 -3.332 1.00 44.00 273 ASN A O 1
ATOM 2045 N N . THR A 1 274 ? -7.979 -16.760 -3.173 1.00 49.97 274 THR A N 1
ATOM 2046 C CA . THR A 1 274 ? -8.220 -15.911 -1.998 1.00 49.97 274 THR A CA 1
ATOM 2047 C C . THR A 1 274 ? -8.703 -14.537 -2.459 1.00 49.97 274 THR A C 1
ATOM 2049 O O . THR A 1 274 ? -7.926 -13.612 -2.680 1.00 49.97 274 THR A O 1
ATOM 2052 N N . ARG A 1 275 ? -10.026 -14.425 -2.642 1.00 59.00 275 ARG A N 1
ATOM 2053 C CA . ARG A 1 275 ? -10.722 -13.145 -2.842 1.00 59.00 275 ARG A CA 1
ATOM 2054 C C . ARG A 1 275 ? -10.380 -12.220 -1.675 1.00 59.00 275 ARG A C 1
ATOM 2056 O O . ARG A 1 275 ? -10.468 -12.648 -0.521 1.00 59.00 275 ARG A O 1
ATOM 2063 N N . ARG A 1 276 ? -9.960 -10.987 -1.962 1.00 62.50 276 ARG A N 1
ATOM 2064 C CA . ARG A 1 276 ? -9.721 -9.979 -0.922 1.00 62.50 276 ARG A CA 1
ATOM 2065 C C . ARG A 1 276 ? -10.951 -9.106 -0.785 1.00 62.50 276 ARG A C 1
ATOM 2067 O O . ARG A 1 276 ? -11.549 -8.747 -1.787 1.00 62.50 276 ARG A O 1
ATOM 2074 N N . ILE A 1 277 ? -11.290 -8.778 0.452 1.00 58.78 277 ILE A N 1
ATOM 2075 C CA . ILE A 1 277 ? -12.497 -8.045 0.809 1.00 58.78 277 ILE A CA 1
ATOM 2076 C C . ILE A 1 277 ? -12.070 -6.733 1.473 1.00 58.78 277 ILE A C 1
ATOM 2078 O O . ILE A 1 277 ? -11.219 -6.753 2.368 1.00 58.78 277 ILE A O 1
ATOM 2082 N N . PHE A 1 278 ? -12.613 -5.599 1.026 1.00 56.09 278 PHE A N 1
ATOM 2083 C CA . PHE A 1 278 ? -12.349 -4.307 1.660 1.00 56.09 278 PHE A CA 1
ATOM 2084 C C . PHE A 1 278 ? -13.102 -4.193 2.987 1.00 56.09 278 PHE A C 1
ATOM 2086 O O . PHE A 1 278 ? -14.324 -4.331 3.039 1.00 56.09 278 PHE A O 1
ATOM 2093 N N . GLN A 1 279 ? -12.379 -3.901 4.068 1.00 55.59 279 GLN A N 1
ATOM 2094 C CA . GLN A 1 279 ? -12.989 -3.538 5.344 1.00 55.59 279 GLN A CA 1
ATOM 2095 C C . GLN A 1 279 ? -13.107 -2.015 5.415 1.00 55.59 279 GLN A C 1
ATOM 2097 O O . GLN A 1 279 ? -12.103 -1.317 5.559 1.00 55.59 279 GLN A O 1
ATOM 2102 N N . LEU A 1 280 ? -14.339 -1.499 5.356 1.00 51.25 280 LEU A N 1
ATOM 2103 C CA . LEU A 1 280 ? -14.665 -0.064 5.425 1.00 51.25 280 LEU A CA 1
ATOM 2104 C C . LEU A 1 280 ? -14.076 0.661 6.660 1.00 51.25 280 LEU A C 1
ATOM 2106 O O . LEU A 1 280 ? -13.982 1.886 6.657 1.00 51.25 280 LEU A O 1
ATOM 2110 N N . TYR A 1 281 ? -13.650 -0.068 7.701 1.00 47.25 281 TYR A N 1
ATOM 2111 C CA . TYR A 1 281 ? -13.172 0.499 8.969 1.00 47.25 281 TYR A CA 1
ATOM 2112 C C . TYR A 1 281 ? -11.652 0.657 9.120 1.00 47.25 281 TYR A C 1
ATOM 2114 O O . TYR A 1 281 ? -11.218 1.220 10.123 1.00 47.25 281 TYR A O 1
ATOM 2122 N N . ASN A 1 282 ? -10.831 0.250 8.146 1.00 42.81 282 ASN A N 1
ATOM 2123 C CA . ASN A 1 282 ? -9.389 0.519 8.179 1.00 42.81 282 ASN A CA 1
ATOM 2124 C C . ASN A 1 282 ? -9.000 1.555 7.123 1.00 42.81 282 ASN A C 1
ATOM 2126 O O . ASN A 1 282 ? -8.425 1.251 6.081 1.00 42.81 282 ASN A O 1
ATOM 2130 N N . TYR A 1 283 ? -9.278 2.821 7.442 1.00 42.56 283 TYR A N 1
ATOM 2131 C CA . TYR A 1 283 ? -8.713 3.984 6.761 1.00 42.56 283 TYR A CA 1
ATOM 2132 C C . TYR A 1 283 ? -7.230 4.138 7.128 1.00 42.56 283 TYR A C 1
ATOM 2134 O O . TYR A 1 283 ? -6.838 5.114 7.751 1.00 42.56 283 TYR A O 1
ATOM 2142 N N . HIS A 1 284 ? -6.388 3.164 6.795 1.00 41.38 284 HIS A N 1
ATOM 2143 C CA . HIS A 1 284 ? -4.942 3.346 6.812 1.00 41.38 284 HIS A CA 1
ATOM 2144 C C . HIS A 1 284 ? -4.291 2.463 5.757 1.00 41.38 284 HIS A C 1
ATOM 2146 O O . HIS A 1 284 ? -4.701 1.330 5.535 1.00 41.38 284 HIS A O 1
ATOM 2152 N N . HIS A 1 285 ? -3.276 3.038 5.113 1.00 48.50 285 HIS A N 1
ATOM 2153 C CA . HIS A 1 285 ? -2.318 2.432 4.195 1.00 48.50 285 HIS A CA 1
ATOM 2154 C C . HIS A 1 285 ? -1.684 1.149 4.760 1.00 48.50 285 HIS A C 1
ATOM 2156 O O . HIS A 1 285 ? -0.508 1.145 5.122 1.00 48.50 285 HIS A O 1
ATOM 2162 N N . ASP A 1 286 ? -2.439 0.061 4.851 1.00 51.59 286 ASP A N 1
ATOM 2163 C CA . ASP A 1 286 ? -1.879 -1.252 5.113 1.00 51.59 286 ASP A CA 1
ATOM 2164 C C . ASP A 1 286 ? -1.328 -1.795 3.777 1.00 51.59 286 ASP A C 1
ATOM 2166 O O . ASP A 1 286 ? -2.091 -2.014 2.826 1.00 51.59 286 ASP A O 1
ATOM 2170 N N . PRO A 1 287 ? 0.003 -1.969 3.650 1.00 53.47 287 PRO A N 1
ATOM 2171 C CA . PRO A 1 287 ? 0.647 -2.435 2.423 1.00 53.47 287 PRO A CA 1
ATOM 2172 C C . PRO A 1 287 ? 0.213 -3.846 1.990 1.00 53.47 287 PRO A C 1
ATOM 2174 O O . PRO A 1 287 ? 0.562 -4.263 0.889 1.00 53.47 287 PRO A O 1
ATOM 2177 N N . LEU A 1 288 ? -0.559 -4.574 2.807 1.00 55.72 288 LEU A N 1
ATOM 2178 C CA . LEU A 1 288 ? -1.149 -5.867 2.447 1.00 55.72 288 LEU A CA 1
ATOM 2179 C C . LEU A 1 288 ? -2.339 -5.766 1.471 1.00 55.72 288 LEU A C 1
ATOM 2181 O O . LEU A 1 288 ? -2.694 -6.774 0.857 1.00 55.72 288 LEU A O 1
ATOM 2185 N N . TYR A 1 289 ? -2.938 -4.581 1.300 1.00 63.03 289 TYR A N 1
ATOM 2186 C CA . TYR A 1 289 ? -4.132 -4.376 0.461 1.00 63.03 289 TYR A CA 1
ATOM 2187 C C . TYR A 1 289 ? -3.842 -3.817 -0.933 1.00 63.03 289 TYR A C 1
ATOM 2189 O O . TYR A 1 289 ? -4.741 -3.781 -1.763 1.00 63.03 289 TYR A O 1
ATOM 2197 N N . TYR A 1 290 ? -2.606 -3.406 -1.219 1.00 72.50 290 TYR A N 1
ATOM 2198 C CA . TYR A 1 290 ? -2.228 -2.898 -2.537 1.00 72.50 290 TYR A CA 1
ATOM 2199 C C . TYR A 1 290 ? -1.294 -3.881 -3.233 1.00 72.50 290 TYR A C 1
ATOM 2201 O O . TYR A 1 290 ? -0.354 -4.402 -2.630 1.00 72.50 290 TYR A O 1
ATOM 2209 N N . GLN A 1 291 ? -1.533 -4.137 -4.518 1.00 77.81 291 GLN A N 1
ATOM 2210 C CA . GLN A 1 291 ? -0.599 -4.892 -5.340 1.00 77.81 291 GLN A CA 1
ATOM 2211 C C . GLN A 1 291 ? 0.685 -4.108 -5.542 1.00 77.81 291 GLN A C 1
ATOM 2213 O O . GLN A 1 291 ? 0.676 -2.994 -6.057 1.00 77.81 291 GLN A O 1
ATOM 2218 N N . THR A 1 292 ? 1.798 -4.740 -5.183 1.00 80.19 292 THR A N 1
ATOM 2219 C CA . THR A 1 292 ? 3.145 -4.239 -5.432 1.00 80.19 292 THR A CA 1
ATOM 2220 C C . THR A 1 292 ? 3.861 -5.174 -6.395 1.00 80.19 292 THR A C 1
ATOM 2222 O O . THR A 1 292 ? 3.923 -6.385 -6.176 1.00 80.19 292 THR A O 1
ATOM 2225 N N . CYS A 1 293 ? 4.372 -4.601 -7.485 1.00 79.81 293 CYS A N 1
ATOM 2226 C CA . CYS A 1 293 ? 5.153 -5.305 -8.492 1.00 79.81 293 CYS A CA 1
ATOM 2227 C C . CYS A 1 293 ? 6.580 -4.746 -8.500 1.00 79.81 293 CYS A C 1
ATOM 2229 O O . CYS A 1 293 ? 6.789 -3.538 -8.607 1.00 79.81 293 CYS A O 1
ATOM 2231 N N . PHE A 1 294 ? 7.557 -5.637 -8.396 1.00 82.38 294 PHE A N 1
ATOM 2232 C CA . PHE A 1 294 ? 8.987 -5.363 -8.388 1.00 82.38 294 PHE A CA 1
ATOM 2233 C C . PHE A 1 294 ? 9.618 -5.898 -9.661 1.00 82.38 294 PHE A C 1
ATOM 2235 O O . PHE A 1 294 ? 9.273 -6.985 -10.114 1.00 82.38 294 PHE A O 1
ATOM 2242 N N . ASP A 1 295 ? 10.521 -5.113 -10.230 1.00 81.81 295 ASP A N 1
ATOM 2243 C CA . ASP A 1 295 ? 11.291 -5.504 -11.403 1.00 81.81 295 ASP A CA 1
ATOM 2244 C C . ASP A 1 295 ? 12.126 -6.757 -11.105 1.00 81.81 295 ASP A C 1
ATOM 2246 O O . ASP A 1 295 ? 12.725 -6.871 -10.030 1.00 81.81 295 ASP A O 1
ATOM 2250 N N . ILE A 1 296 ? 12.129 -7.711 -12.032 1.00 79.75 296 ILE A N 1
ATOM 2251 C CA . ILE A 1 296 ? 12.972 -8.901 -11.953 1.00 79.75 296 ILE A CA 1
ATOM 2252 C C . ILE A 1 296 ? 14.345 -8.508 -12.480 1.00 79.75 296 ILE A C 1
ATOM 2254 O O . ILE A 1 296 ? 14.477 -8.156 -13.637 1.00 79.75 296 ILE A O 1
ATOM 2258 N N . ASP A 1 297 ? 15.381 -8.626 -11.652 1.00 81.75 297 ASP A N 1
ATOM 2259 C CA . ASP A 1 297 ? 16.751 -8.458 -12.132 1.00 81.75 297 ASP A CA 1
ATOM 2260 C C . ASP A 1 297 ? 17.198 -9.725 -12.877 1.00 81.75 297 ASP A C 1
ATOM 2262 O O . ASP A 1 297 ? 17.684 -10.687 -12.270 1.00 81.75 297 ASP A O 1
ATOM 2266 N N . GLU A 1 298 ? 17.032 -9.753 -14.203 1.00 79.88 298 GLU A N 1
ATOM 2267 C CA . GLU A 1 298 ? 17.475 -10.897 -15.001 1.00 79.88 298 GLU A CA 1
ATOM 2268 C C . GLU A 1 298 ? 19.003 -11.018 -15.036 1.00 79.88 298 GLU A C 1
ATOM 2270 O O . GLU A 1 298 ? 19.522 -12.122 -15.203 1.00 79.88 298 GLU A O 1
ATOM 2275 N N . CYS A 1 299 ? 19.750 -9.930 -14.818 1.00 81.75 299 CYS A N 1
ATOM 2276 C CA . CYS A 1 299 ? 21.210 -9.976 -14.737 1.00 81.75 299 CYS A CA 1
ATOM 2277 C C . CYS A 1 299 ? 21.694 -10.724 -13.490 1.00 81.75 299 CYS A C 1
ATOM 2279 O O . CYS A 1 299 ? 22.736 -11.387 -13.538 1.00 81.75 299 CYS A O 1
ATOM 2281 N N . ALA A 1 300 ? 20.931 -10.686 -12.395 1.00 83.56 300 ALA A N 1
ATOM 2282 C CA . ALA A 1 300 ? 21.205 -11.487 -11.205 1.00 83.56 300 ALA A CA 1
ATOM 2283 C C . ALA A 1 300 ? 21.044 -13.001 -11.458 1.00 83.56 300 ALA A C 1
ATOM 2285 O O . ALA A 1 300 ? 21.657 -13.816 -10.762 1.00 83.56 300 ALA A O 1
ATOM 2286 N N . VAL A 1 301 ? 20.270 -13.399 -12.475 1.00 79.44 301 VAL A N 1
ATOM 2287 C CA . VAL A 1 301 ? 20.013 -14.802 -12.828 1.00 79.44 301 VAL A CA 1
ATOM 2288 C C . VAL A 1 301 ? 20.817 -15.199 -14.068 1.00 79.44 301 VAL A C 1
ATOM 2290 O O . VAL A 1 301 ? 20.523 -14.796 -15.187 1.00 79.44 301 VAL A O 1
ATOM 2293 N N . ASN A 1 302 ? 21.838 -16.045 -13.897 1.00 78.94 302 ASN A N 1
ATOM 2294 C CA . ASN A 1 302 ? 22.684 -16.533 -15.001 1.00 78.94 302 ASN A CA 1
ATOM 2295 C C . ASN A 1 302 ? 23.267 -15.405 -15.889 1.00 78.94 302 ASN A C 1
ATOM 2297 O O . ASN A 1 302 ? 23.378 -15.565 -17.103 1.00 78.94 302 ASN A O 1
ATOM 2301 N N . HIS A 1 303 ? 23.608 -14.254 -15.295 1.00 75.12 303 HIS A N 1
ATOM 2302 C CA . HIS A 1 303 ? 24.136 -13.084 -16.006 1.00 75.12 303 HIS A CA 1
ATOM 2303 C C . HIS A 1 303 ? 23.224 -12.606 -17.154 1.00 75.12 303 HIS A C 1
ATOM 2305 O O . HIS A 1 303 ? 23.718 -12.186 -18.194 1.00 75.12 303 HIS A O 1
ATOM 2311 N N . GLY A 1 304 ? 21.898 -12.754 -17.026 1.00 69.69 304 GLY A N 1
ATOM 2312 C CA . GLY A 1 304 ? 20.942 -12.443 -18.098 1.00 69.69 304 GLY A CA 1
ATOM 2313 C C . GLY A 1 304 ? 21.073 -13.338 -19.339 1.00 69.69 304 GLY A C 1
ATOM 2314 O O . GLY A 1 304 ? 20.545 -13.015 -20.401 1.00 69.69 304 GLY A O 1
ATOM 2315 N N . GLY A 1 305 ? 21.810 -14.453 -19.243 1.00 69.44 305 GLY A N 1
ATOM 2316 C CA . GLY A 1 305 ? 22.223 -15.268 -20.388 1.00 69.44 305 GLY A CA 1
ATOM 2317 C C . GLY A 1 305 ? 23.351 -14.646 -21.222 1.00 69.44 305 GLY A C 1
ATOM 2318 O O . GLY A 1 305 ? 23.657 -15.154 -22.302 1.00 69.44 305 GLY A O 1
ATOM 2319 N N . CYS A 1 306 ? 23.962 -13.558 -20.749 1.00 71.06 306 CYS A N 1
ATOM 2320 C CA . CYS A 1 306 ? 25.075 -12.887 -21.404 1.00 71.06 306 CYS A CA 1
ATOM 2321 C C . CYS A 1 306 ? 26.382 -13.691 -21.264 1.00 71.06 306 CYS A C 1
ATOM 2323 O O . CYS A 1 306 ? 26.585 -14.443 -20.307 1.00 71.06 306 CYS A O 1
ATOM 2325 N N . ASP A 1 307 ? 27.302 -13.521 -22.220 1.00 71.06 307 ASP A N 1
ATOM 2326 C CA . ASP A 1 307 ? 28.625 -14.150 -22.151 1.00 71.06 307 ASP A CA 1
ATOM 2327 C C . ASP A 1 307 ? 29.400 -13.664 -20.917 1.00 71.06 307 ASP A C 1
ATOM 2329 O O . ASP A 1 307 ? 29.277 -12.512 -20.491 1.00 71.06 307 ASP A O 1
ATOM 2333 N N . SER A 1 308 ? 30.261 -14.528 -20.380 1.00 73.19 308 SER A N 1
ATOM 2334 C CA . SER A 1 308 ? 31.141 -14.230 -19.244 1.00 73.19 308 SER A CA 1
ATOM 2335 C C . SER A 1 308 ? 31.974 -12.944 -19.377 1.00 73.19 308 SER A C 1
ATOM 2337 O O . SER A 1 308 ? 32.328 -12.356 -18.360 1.00 73.19 308 SER A O 1
ATOM 2339 N N . ASN A 1 309 ? 32.268 -12.489 -20.601 1.00 69.62 309 ASN A N 1
ATOM 2340 C CA . ASN A 1 309 ? 33.057 -11.282 -20.876 1.00 69.62 309 ASN A CA 1
ATOM 2341 C C . ASN A 1 309 ? 32.218 -10.077 -21.335 1.00 69.62 309 ASN A C 1
ATOM 2343 O O . ASN A 1 309 ? 32.771 -9.095 -21.834 1.00 69.62 309 ASN A O 1
ATOM 2347 N N . SER A 1 310 ? 30.895 -10.150 -21.213 1.00 69.94 310 SER A N 1
ATOM 2348 C CA . SER A 1 310 ? 29.981 -9.063 -21.577 1.00 69.94 310 SER A CA 1
ATOM 2349 C C . SER A 1 310 ? 29.412 -8.367 -20.339 1.00 69.94 310 SER A C 1
ATOM 2351 O O . SER A 1 310 ? 29.549 -8.869 -19.229 1.00 69.94 310 SER A O 1
ATOM 2353 N N . TYR A 1 311 ? 28.832 -7.178 -20.510 1.00 71.75 311 TYR A N 1
ATOM 2354 C CA . TYR A 1 311 ? 28.196 -6.444 -19.417 1.00 71.75 311 TYR A CA 1
ATOM 2355 C C . TYR A 1 311 ? 26.677 -6.589 -19.528 1.00 71.75 311 TYR A C 1
ATOM 2357 O O . TYR A 1 311 ? 26.098 -6.193 -20.541 1.00 71.75 311 TYR A O 1
ATOM 2365 N N . CYS A 1 312 ? 26.042 -7.130 -18.490 1.00 75.50 312 CYS A N 1
ATOM 2366 C CA . CYS A 1 312 ? 24.589 -7.184 -18.385 1.00 75.50 312 CYS A CA 1
ATOM 2367 C C . CYS A 1 312 ? 24.059 -5.913 -17.706 1.00 75.50 312 CYS A C 1
ATOM 2369 O O . CYS A 1 312 ? 24.489 -5.562 -16.607 1.00 75.50 312 CYS A O 1
ATOM 2371 N N . HIS A 1 313 ? 23.131 -5.219 -18.363 1.00 74.69 313 HIS A N 1
ATOM 2372 C CA . HIS A 1 313 ? 22.424 -4.069 -17.801 1.00 74.69 313 HIS A CA 1
ATOM 2373 C C . HIS A 1 313 ? 20.990 -4.478 -17.457 1.00 74.69 313 HIS A C 1
ATOM 2375 O O . HIS A 1 313 ? 20.223 -4.761 -18.373 1.00 74.69 313 HIS A O 1
ATOM 2381 N N . ASN A 1 314 ? 20.620 -4.458 -16.171 1.00 74.12 314 ASN A N 1
ATOM 2382 C CA . ASN A 1 314 ? 19.218 -4.613 -15.789 1.00 74.12 314 ASN A CA 1
ATOM 2383 C C . ASN A 1 314 ? 18.444 -3.331 -16.148 1.00 74.12 314 ASN A C 1
ATOM 2385 O O . ASN A 1 314 ? 18.882 -2.226 -15.805 1.00 74.12 314 ASN A O 1
ATOM 2389 N N . THR A 1 315 ? 17.312 -3.460 -16.841 1.00 71.88 315 THR A N 1
ATOM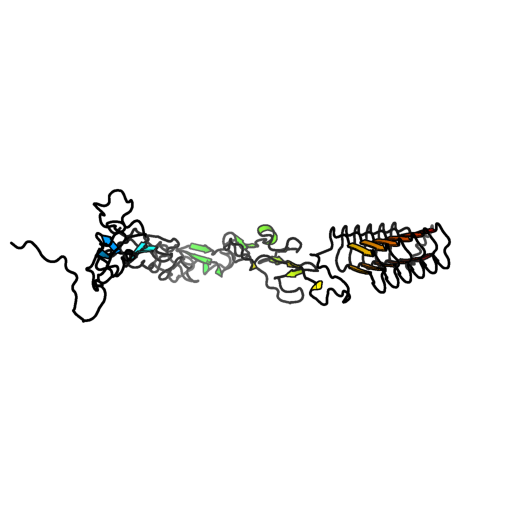 2390 C CA . THR A 1 315 ? 16.451 -2.328 -17.210 1.00 71.88 315 THR A CA 1
ATOM 2391 C C . THR A 1 315 ? 15.034 -2.573 -16.711 1.00 71.88 315 THR A C 1
ATOM 2393 O O . THR A 1 315 ? 14.465 -3.588 -17.102 1.00 71.88 315 THR A O 1
ATOM 2396 N N . PRO A 1 316 ? 14.417 -1.633 -15.970 1.00 65.88 316 PRO A N 1
ATOM 2397 C CA . PRO A 1 316 ? 13.072 -1.841 -15.463 1.00 65.88 316 PRO A CA 1
ATOM 2398 C C . PRO A 1 316 ? 12.066 -2.035 -16.601 1.00 65.88 316 PRO A C 1
ATOM 2400 O O . PRO A 1 316 ? 11.960 -1.151 -17.455 1.00 65.88 316 PRO A O 1
ATOM 2403 N N . SER A 1 317 ? 11.282 -3.116 -16.588 1.00 65.38 317 SER A N 1
ATOM 2404 C CA . SER A 1 317 ? 10.170 -3.428 -17.518 1.00 65.38 317 SER A CA 1
ATOM 2405 C C . SER A 1 317 ? 10.491 -3.794 -18.976 1.00 65.38 317 SER A C 1
ATOM 2407 O O . SER A 1 317 ? 10.307 -4.927 -19.424 1.00 65.38 317 SER A O 1
ATOM 2409 N N . TYR A 1 318 ? 10.789 -2.775 -19.773 1.00 66.38 318 TYR A N 1
ATOM 2410 C CA . TYR A 1 318 ? 10.824 -2.767 -21.224 1.00 66.38 318 TYR A CA 1
ATOM 2411 C C . TYR A 1 318 ? 11.720 -1.594 -21.626 1.00 66.38 318 TYR A C 1
ATOM 2413 O O . TYR A 1 318 ? 11.671 -0.517 -21.027 1.00 66.38 318 TYR A O 1
ATOM 2421 N N . CYS A 1 319 ? 12.604 -1.795 -22.598 1.00 69.19 319 CYS A N 1
ATOM 2422 C CA . CYS A 1 319 ? 13.651 -0.823 -22.890 1.00 69.19 319 CYS A CA 1
ATOM 2423 C C . CYS A 1 319 ? 13.029 0.426 -23.543 1.00 69.19 319 CYS A C 1
ATOM 2425 O O . CYS A 1 319 ? 12.576 0.368 -24.686 1.00 69.19 319 CYS A O 1
ATOM 2427 N N . HIS A 1 320 ? 12.971 1.553 -22.828 1.00 79.00 320 HIS A N 1
ATOM 2428 C CA . HIS A 1 320 ? 12.386 2.804 -23.322 1.00 79.00 320 HIS A CA 1
ATOM 2429 C C . HIS A 1 320 ? 13.388 3.956 -23.230 1.00 79.00 320 HIS A C 1
ATOM 2431 O O . HIS A 1 320 ? 13.821 4.317 -22.138 1.00 79.00 320 HIS A O 1
ATOM 2437 N N . ASN A 1 321 ? 13.720 4.578 -24.368 1.00 79.69 321 ASN A N 1
ATOM 2438 C CA . ASN A 1 321 ? 14.725 5.650 -24.463 1.00 79.69 321 ASN A CA 1
ATOM 2439 C C . ASN A 1 321 ? 16.124 5.244 -23.947 1.00 79.69 321 ASN A C 1
ATOM 2441 O O . ASN A 1 321 ? 16.847 6.057 -23.371 1.00 79.69 321 ASN A O 1
ATOM 2445 N N . THR A 1 322 ? 16.517 3.991 -24.164 1.00 81.88 322 THR A N 1
ATOM 2446 C CA . THR A 1 322 ? 17.810 3.428 -23.749 1.00 81.88 322 THR A CA 1
ATOM 2447 C C . THR A 1 322 ? 18.681 3.116 -24.975 1.00 81.88 322 THR A C 1
ATOM 2449 O O . THR A 1 322 ? 18.640 1.993 -25.484 1.00 81.88 322 THR A O 1
ATOM 2452 N N . PRO A 1 323 ? 19.435 4.091 -25.513 1.00 86.12 323 PRO A N 1
ATOM 2453 C CA . PRO A 1 323 ? 20.322 3.858 -26.648 1.00 86.12 323 PRO A CA 1
ATOM 2454 C C . PRO A 1 323 ? 21.490 2.942 -26.261 1.00 86.12 323 PRO A C 1
ATOM 2456 O O . PRO A 1 323 ? 22.081 3.099 -25.192 1.00 86.12 323 PRO A O 1
ATOM 2459 N N . VAL A 1 324 ? 21.862 2.029 -27.157 1.00 86.75 324 VAL A N 1
ATOM 2460 C CA . VAL A 1 324 ? 23.018 1.139 -26.987 1.00 86.75 324 VAL A CA 1
ATOM 2461 C C . VAL A 1 324 ? 24.111 1.571 -27.955 1.00 86.75 324 VAL A C 1
ATOM 2463 O O . VAL A 1 324 ? 23.872 1.666 -29.153 1.00 86.75 324 VAL A O 1
ATOM 2466 N N . SER A 1 325 ? 25.318 1.832 -27.453 1.00 89.44 325 SER A N 1
ATOM 2467 C CA . SER A 1 325 ? 26.454 2.254 -28.279 1.00 89.44 325 SER A CA 1
ATOM 2468 C C . SER A 1 325 ? 27.719 1.500 -27.885 1.00 89.44 325 SER A C 1
ATOM 2470 O O . SER A 1 325 ? 28.185 1.616 -26.753 1.00 89.44 325 SER A O 1
ATOM 2472 N N . VAL A 1 326 ? 28.319 0.784 -28.834 1.00 89.38 326 VAL A N 1
ATOM 2473 C CA . VAL A 1 326 ? 29.589 0.063 -28.663 1.00 89.38 326 VAL A CA 1
ATOM 2474 C C . VAL A 1 326 ? 30.659 0.700 -29.538 1.00 89.38 326 VAL A C 1
ATOM 2476 O O . VAL A 1 326 ? 30.452 0.914 -30.731 1.00 89.38 326 VAL A O 1
ATOM 2479 N N . HIS A 1 327 ? 31.822 0.996 -28.957 1.00 90.75 327 HIS A N 1
ATOM 2480 C CA . HIS A 1 327 ? 32.869 1.753 -29.641 1.00 90.75 327 HIS A CA 1
ATOM 2481 C C . HIS A 1 327 ? 34.257 1.133 -29.462 1.00 90.75 327 HIS A C 1
ATOM 2483 O O . HIS A 1 327 ? 34.823 1.154 -28.370 1.00 90.75 327 HIS A O 1
ATOM 2489 N N . TYR A 1 328 ? 34.835 0.623 -30.551 1.00 89.75 328 TYR A N 1
ATOM 2490 C CA . TYR A 1 328 ? 36.191 0.070 -30.577 1.00 89.75 328 TYR A CA 1
ATOM 2491 C C . TYR A 1 328 ? 37.192 1.117 -31.074 1.00 89.75 328 TYR A C 1
ATOM 2493 O O . TYR A 1 328 ? 37.311 1.359 -32.276 1.00 89.75 328 TYR A O 1
ATOM 2501 N N . GLN A 1 329 ? 37.925 1.736 -30.143 1.00 90.38 329 GLN A N 1
ATOM 2502 C CA . GLN A 1 329 ? 38.927 2.775 -30.444 1.00 90.38 329 GLN A CA 1
ATOM 2503 C C . GLN A 1 329 ? 40.269 2.208 -30.933 1.00 90.38 329 GLN A C 1
ATOM 2505 O O . GLN A 1 329 ? 40.998 2.864 -31.674 1.00 90.38 329 GLN A O 1
ATOM 2510 N N . SER A 1 330 ? 40.612 0.990 -30.514 1.00 92.25 330 SER A N 1
ATOM 2511 C CA . SER A 1 330 ? 41.895 0.327 -30.770 1.00 92.25 330 SER A CA 1
ATOM 2512 C C . SER A 1 330 ? 41.691 -1.057 -31.396 1.00 92.25 330 SER A C 1
ATOM 2514 O O . SER A 1 330 ? 40.561 -1.451 -31.685 1.00 92.25 330 SER A O 1
ATOM 2516 N N . TYR A 1 331 ? 42.792 -1.767 -31.673 1.00 92.75 331 TYR A N 1
ATOM 2517 C CA . TYR A 1 331 ? 42.745 -3.107 -32.263 1.00 92.75 331 TYR A CA 1
ATOM 2518 C C . TYR A 1 331 ? 41.849 -4.041 -31.442 1.00 92.75 331 TYR A C 1
ATOM 2520 O O . TYR A 1 331 ? 42.043 -4.163 -30.231 1.00 92.75 331 TYR A O 1
ATOM 2528 N N . CYS A 1 332 ? 40.907 -4.715 -32.105 1.00 87.31 332 CYS A N 1
ATOM 2529 C CA . CYS A 1 332 ? 39.991 -5.642 -31.452 1.00 87.31 332 CYS A CA 1
ATOM 2530 C C . CYS A 1 332 ? 40.055 -7.051 -32.060 1.00 87.31 332 CYS A C 1
ATOM 2532 O O . CYS A 1 332 ? 40.182 -7.228 -33.273 1.00 87.31 332 CYS A O 1
ATOM 2534 N N . HIS A 1 333 ? 40.036 -8.075 -31.203 1.00 92.50 333 HIS A N 1
ATOM 2535 C CA . HIS A 1 333 ? 40.239 -9.466 -31.602 1.00 92.50 333 HIS A CA 1
ATOM 2536 C C . HIS A 1 333 ? 39.380 -10.406 -30.762 1.00 92.50 333 HIS A C 1
ATOM 2538 O O . HIS A 1 333 ? 39.533 -10.431 -29.545 1.00 92.50 333 HIS A O 1
ATOM 2544 N N . ASN A 1 334 ? 38.524 -11.201 -31.411 1.00 89.50 334 ASN A N 1
ATOM 2545 C CA . ASN A 1 334 ? 37.609 -12.145 -30.748 1.00 89.50 334 ASN A CA 1
ATOM 2546 C C . ASN A 1 334 ? 36.690 -11.484 -29.700 1.00 89.50 334 ASN A C 1
ATOM 2548 O O . ASN A 1 334 ? 36.427 -12.055 -28.646 1.00 89.50 334 ASN A O 1
ATOM 2552 N N . THR A 1 335 ? 36.202 -10.278 -29.984 1.00 85.50 335 THR A N 1
ATOM 2553 C CA . THR A 1 335 ? 35.263 -9.538 -29.130 1.00 85.50 335 THR A CA 1
ATOM 2554 C C . THR A 1 335 ? 33.913 -9.397 -29.844 1.00 85.50 335 THR A C 1
ATOM 2556 O O . THR A 1 335 ? 33.717 -8.420 -30.571 1.00 85.50 335 THR A O 1
ATOM 2559 N N . PRO A 1 336 ? 33.008 -10.386 -29.735 1.00 89.31 336 PRO A N 1
ATOM 2560 C CA . PRO A 1 336 ? 31.682 -10.313 -30.339 1.00 89.31 336 PRO A CA 1
ATOM 2561 C C . PRO A 1 336 ? 30.792 -9.290 -29.620 1.00 89.31 336 PRO A C 1
ATOM 2563 O O . PRO A 1 336 ? 30.897 -9.100 -28.411 1.00 89.31 336 PRO A O 1
ATOM 2566 N N . VAL A 1 337 ? 29.878 -8.672 -30.365 1.00 88.00 337 VAL A N 1
ATOM 2567 C CA . VAL A 1 337 ? 28.791 -7.845 -29.834 1.00 88.00 337 VAL A CA 1
ATOM 2568 C C . VAL A 1 337 ? 27.491 -8.617 -30.011 1.00 88.00 337 VAL A C 1
ATOM 2570 O O . VAL A 1 337 ? 27.162 -9.008 -31.129 1.00 88.00 337 VAL A O 1
ATOM 2573 N N . SER A 1 338 ? 26.753 -8.835 -28.924 1.00 87.25 338 SER A N 1
ATOM 2574 C CA . SER A 1 338 ? 25.441 -9.485 -28.958 1.00 87.25 338 SER A CA 1
ATOM 2575 C C . SER A 1 338 ? 24.445 -8.675 -28.139 1.00 87.25 338 SER A C 1
ATOM 2577 O O . SER A 1 338 ? 24.651 -8.480 -26.945 1.00 87.25 338 SER A O 1
ATOM 2579 N N . ILE A 1 339 ? 23.377 -8.211 -28.782 1.00 84.81 339 ILE A N 1
ATOM 2580 C CA . ILE A 1 339 ? 22.292 -7.447 -28.164 1.00 84.81 339 ILE A CA 1
ATOM 2581 C C . ILE A 1 339 ? 21.020 -8.281 -28.276 1.00 84.81 339 ILE A C 1
ATOM 2583 O O . ILE A 1 339 ? 20.635 -8.685 -29.376 1.00 84.81 339 ILE A O 1
ATOM 2587 N N . HIS A 1 340 ? 20.376 -8.554 -27.143 1.00 83.00 340 HIS A N 1
ATOM 2588 C CA . HIS A 1 340 ? 19.219 -9.440 -27.081 1.00 83.00 340 HIS A CA 1
ATOM 2589 C C . HIS A 1 340 ? 18.070 -8.788 -26.319 1.00 83.00 340 HIS A C 1
ATOM 2591 O O . HIS A 1 340 ? 18.177 -8.542 -25.122 1.00 83.00 340 HIS A O 1
ATOM 2597 N N . TYR A 1 341 ? 16.965 -8.539 -27.016 1.00 81.06 341 TYR A N 1
ATOM 2598 C CA . TYR A 1 341 ? 15.765 -7.927 -26.457 1.00 81.06 341 TYR A CA 1
ATOM 2599 C C . TYR A 1 341 ? 14.693 -8.989 -26.215 1.00 81.06 341 TYR A C 1
ATOM 2601 O O . TYR A 1 341 ? 14.119 -9.530 -27.165 1.00 81.06 341 TYR A O 1
ATOM 2609 N N . GLN A 1 342 ? 14.437 -9.288 -24.938 1.00 76.25 342 GLN A N 1
ATOM 2610 C CA . GLN A 1 342 ? 13.429 -10.269 -24.513 1.00 76.25 342 GLN A CA 1
ATOM 2611 C C . GLN A 1 342 ? 12.023 -9.659 -24.392 1.00 76.25 342 GLN A C 1
ATOM 2613 O O . GLN A 1 342 ? 11.031 -10.342 -24.645 1.00 76.25 342 GLN A O 1
ATOM 2618 N N . SER A 1 343 ? 11.925 -8.370 -24.053 1.00 78.19 343 SER A N 1
ATOM 2619 C CA . SER A 1 343 ? 10.671 -7.632 -23.855 1.00 78.19 343 SER A CA 1
ATOM 2620 C C . SER A 1 343 ? 10.487 -6.516 -24.894 1.00 78.19 343 SER A C 1
ATOM 2622 O O . SER A 1 343 ? 11.275 -6.389 -25.833 1.00 78.19 343 SER A O 1
ATOM 2624 N N . TYR A 1 344 ? 9.389 -5.757 -24.791 1.00 82.25 344 TYR A N 1
ATOM 2625 C CA . TYR A 1 344 ? 9.110 -4.636 -25.694 1.00 82.25 344 TYR A CA 1
ATOM 2626 C C . TYR A 1 344 ? 10.243 -3.595 -25.655 1.00 82.25 344 TYR A C 1
ATOM 2628 O O . TYR A 1 344 ? 10.775 -3.292 -24.591 1.00 82.25 344 TYR A O 1
ATOM 2636 N N . CYS A 1 345 ? 10.614 -3.014 -26.797 1.00 82.06 345 CYS A N 1
ATOM 2637 C CA . CYS A 1 345 ? 11.564 -1.899 -26.839 1.00 82.06 345 CYS A CA 1
ATOM 2638 C C . CYS A 1 345 ? 11.043 -0.719 -27.664 1.00 82.06 345 CYS A C 1
ATOM 2640 O O . CYS A 1 345 ? 10.503 -0.899 -28.761 1.00 82.06 345 CYS A O 1
ATOM 2642 N N . HIS A 1 346 ? 11.228 0.495 -27.144 1.00 86.81 346 HIS A N 1
ATOM 2643 C CA . HIS A 1 346 ? 10.785 1.747 -27.748 1.00 86.81 346 HIS A CA 1
ATOM 2644 C C . HIS A 1 346 ? 11.879 2.819 -27.708 1.00 86.81 346 HIS A C 1
ATOM 2646 O O . HIS A 1 346 ? 12.373 3.171 -26.637 1.00 86.81 346 HIS A O 1
ATOM 2652 N N . ASN A 1 347 ? 12.205 3.405 -28.863 1.00 89.19 347 ASN A N 1
ATOM 2653 C CA . ASN A 1 347 ? 13.210 4.472 -28.991 1.00 89.19 347 ASN A CA 1
ATOM 2654 C C . ASN A 1 347 ? 14.590 4.079 -28.422 1.00 89.19 347 ASN A C 1
ATOM 2656 O O . ASN A 1 347 ? 15.216 4.836 -27.679 1.00 89.19 347 ASN A O 1
ATOM 2660 N N . THR A 1 348 ? 15.071 2.887 -28.761 1.00 89.62 348 THR A N 1
ATOM 2661 C CA . THR A 1 348 ? 16.359 2.351 -28.299 1.00 89.62 348 THR A CA 1
ATOM 2662 C C . THR A 1 348 ? 17.298 2.158 -29.488 1.00 89.62 348 THR A C 1
ATOM 2664 O O . THR A 1 348 ? 17.408 1.050 -29.988 1.00 89.62 348 THR A O 1
ATOM 2667 N N . PRO A 1 349 ? 17.928 3.214 -30.028 1.00 92.88 349 PRO A N 1
ATOM 2668 C CA . PRO A 1 349 ? 18.814 3.064 -31.178 1.00 92.88 349 PRO A CA 1
ATOM 2669 C C . PRO A 1 349 ? 20.094 2.315 -30.799 1.00 92.88 349 PRO A C 1
ATOM 2671 O O . PRO A 1 349 ? 20.689 2.585 -29.753 1.00 92.88 349 PRO A O 1
ATOM 2674 N N . GLU A 1 350 ? 20.539 1.423 -31.678 1.00 92.88 350 GLU A N 1
ATOM 2675 C CA . GLU A 1 350 ? 21.748 0.629 -31.514 1.00 92.88 350 GLU A CA 1
ATOM 2676 C C . GLU A 1 350 ? 22.843 1.108 -32.472 1.00 92.88 350 GLU A C 1
ATOM 2678 O O . GLU A 1 350 ? 22.643 1.218 -33.684 1.00 92.88 350 GLU A O 1
ATOM 2683 N N . SER A 1 351 ? 24.038 1.375 -31.945 1.00 94.94 351 SER A N 1
ATOM 2684 C CA . SER A 1 351 ? 25.200 1.747 -32.745 1.00 94.94 351 SER A CA 1
ATOM 2685 C C . SER A 1 351 ? 26.439 0.933 -32.377 1.00 94.94 351 SER A C 1
ATOM 2687 O O . SER A 1 351 ? 26.777 0.745 -31.210 1.00 94.94 351 SER A O 1
ATOM 2689 N N . VAL A 1 352 ? 27.148 0.440 -33.391 1.00 93.94 352 VAL A N 1
ATOM 2690 C CA . VAL A 1 352 ? 28.449 -0.218 -33.232 1.00 93.94 352 VAL A CA 1
ATOM 2691 C C . VAL A 1 352 ? 29.448 0.455 -34.155 1.00 93.94 352 VAL A C 1
ATOM 2693 O O . VAL A 1 352 ? 29.267 0.472 -35.373 1.00 93.94 352 VAL A O 1
ATOM 2696 N N . HIS A 1 353 ? 30.517 1.005 -33.588 1.00 94.94 353 HIS A N 1
ATOM 2697 C CA . HIS A 1 353 ? 31.518 1.756 -34.337 1.00 94.94 353 HIS A CA 1
ATOM 2698 C C . HIS A 1 353 ? 32.921 1.181 -34.138 1.00 94.94 353 HIS A C 1
ATOM 2700 O O . HIS A 1 353 ? 33.439 1.101 -33.023 1.00 94.94 353 HIS A O 1
ATOM 2706 N N . TYR A 1 354 ? 33.563 0.820 -35.247 1.00 93.06 354 TYR A N 1
ATOM 2707 C CA . TYR A 1 354 ? 34.920 0.281 -35.292 1.00 93.06 354 TYR A CA 1
ATOM 2708 C C . TYR A 1 354 ? 35.887 1.332 -35.847 1.00 93.06 354 TYR A C 1
ATOM 2710 O O . TYR A 1 354 ? 35.929 1.545 -37.059 1.00 93.06 354 TYR A O 1
ATOM 2718 N N . GLN A 1 355 ? 36.675 1.989 -34.983 1.00 92.38 355 GLN A N 1
ATOM 2719 C CA . GLN A 1 355 ? 37.673 2.992 -35.399 1.00 92.38 355 GLN A CA 1
ATOM 2720 C C . GLN A 1 355 ? 38.973 2.378 -35.921 1.00 92.38 355 GLN A C 1
ATOM 2722 O O . GLN A 1 355 ? 39.639 2.985 -36.758 1.00 92.38 355 GLN A O 1
ATOM 2727 N N . SER A 1 356 ? 39.351 1.199 -35.425 1.00 92.75 356 SER A N 1
ATOM 2728 C CA . SER A 1 356 ? 40.626 0.540 -35.733 1.00 92.75 356 SER A CA 1
ATOM 2729 C C . SER A 1 356 ? 40.422 -0.855 -36.334 1.00 92.75 356 SER A C 1
ATOM 2731 O O . SER A 1 356 ? 39.291 -1.277 -36.567 1.00 92.75 356 SER A O 1
ATOM 2733 N N . TYR A 1 357 ? 41.525 -1.546 -36.636 1.00 93.44 357 TYR A N 1
ATOM 2734 C CA . TYR A 1 357 ? 41.493 -2.890 -37.206 1.00 93.44 357 TYR A CA 1
ATOM 2735 C C . TYR A 1 357 ? 40.820 -3.873 -36.247 1.00 93.44 357 TYR A C 1
ATOM 2737 O O . TYR A 1 357 ? 41.251 -4.015 -35.102 1.00 93.44 357 TYR A O 1
ATOM 2745 N N . CYS A 1 358 ? 39.812 -4.588 -36.744 1.00 91.81 358 CYS A N 1
ATOM 2746 C CA . CYS A 1 358 ? 39.103 -5.598 -35.978 1.00 91.81 358 CYS A CA 1
ATOM 2747 C C . CYS A 1 358 ? 39.015 -6.946 -36.693 1.00 91.81 358 CYS A C 1
ATOM 2749 O O . CYS A 1 358 ? 38.761 -7.024 -37.900 1.00 91.81 358 CYS A O 1
ATOM 2751 N N . HIS A 1 359 ? 39.246 -8.009 -35.922 1.00 94.44 359 HIS A N 1
ATOM 2752 C CA . HIS A 1 359 ? 39.318 -9.385 -36.394 1.00 94.44 359 HIS A CA 1
ATOM 2753 C C . HIS A 1 359 ? 38.432 -10.309 -35.549 1.00 94.44 359 HIS A C 1
ATOM 2755 O O . HIS A 1 359 ? 38.604 -10.377 -34.332 1.00 94.44 359 HIS A O 1
ATOM 2761 N N . ASN A 1 360 ? 37.547 -11.085 -36.184 1.00 93.81 360 ASN A N 1
ATOM 2762 C CA . ASN A 1 360 ? 36.631 -12.021 -35.507 1.00 93.81 360 ASN A CA 1
ATOM 2763 C C . ASN A 1 360 ? 35.726 -11.345 -34.455 1.00 93.81 360 ASN A C 1
ATOM 2765 O O . ASN A 1 360 ? 35.602 -11.806 -33.322 1.00 93.81 360 ASN A O 1
ATOM 2769 N N . THR A 1 361 ? 35.104 -10.227 -34.808 1.00 91.31 361 THR A N 1
ATOM 2770 C CA . THR A 1 361 ? 34.238 -9.446 -33.909 1.00 91.31 361 THR A CA 1
ATOM 2771 C C . THR A 1 361 ? 32.843 -9.313 -34.523 1.00 91.31 361 THR A C 1
ATOM 2773 O O . THR A 1 361 ? 32.533 -8.274 -35.109 1.00 91.31 361 THR A O 1
ATOM 2776 N N . PRO A 1 362 ? 32.032 -10.388 -34.514 1.00 94.19 362 PRO A N 1
ATOM 2777 C CA . PRO A 1 362 ? 30.696 -10.374 -35.104 1.00 94.19 362 PRO A CA 1
ATOM 2778 C C . PRO A 1 362 ? 29.751 -9.453 -34.324 1.00 94.19 362 PRO A C 1
ATOM 2780 O O . PRO A 1 362 ? 29.933 -9.256 -33.124 1.00 94.19 362 PRO A O 1
ATOM 2783 N N . VAL A 1 363 ? 28.722 -8.941 -34.997 1.00 94.25 363 VAL A N 1
ATOM 2784 C CA . VAL A 1 363 ? 27.623 -8.180 -34.390 1.00 94.25 363 VAL A CA 1
ATOM 2785 C C . VAL A 1 363 ? 26.326 -8.957 -34.577 1.00 94.25 363 VAL A C 1
ATOM 2787 O O . VAL A 1 363 ? 25.950 -9.252 -35.710 1.00 94.25 363 VAL A O 1
ATOM 2790 N N . GLY A 1 364 ? 25.647 -9.279 -33.480 1.00 93.62 364 GLY A N 1
ATOM 2791 C CA . GLY A 1 364 ? 24.331 -9.910 -33.458 1.00 93.62 364 GLY A CA 1
ATOM 2792 C C . GLY A 1 364 ? 23.314 -9.037 -32.727 1.00 93.62 364 GLY A C 1
ATOM 2793 O O . GLY A 1 364 ? 23.568 -8.621 -31.600 1.00 93.62 364 GLY A O 1
ATOM 2794 N N . VAL A 1 365 ? 22.164 -8.778 -33.347 1.00 92.25 365 VAL A N 1
ATOM 2795 C CA . VAL A 1 365 ? 21.021 -8.110 -32.705 1.00 92.25 365 VAL A CA 1
ATOM 2796 C C . VAL A 1 365 ? 19.786 -8.987 -32.853 1.00 92.25 365 VAL A C 1
ATOM 2798 O O . VAL A 1 365 ? 19.451 -9.411 -33.962 1.00 92.25 365 VAL A O 1
ATOM 2801 N N . HIS A 1 366 ? 19.115 -9.274 -31.742 1.00 91.19 366 HIS A N 1
ATOM 2802 C CA . HIS A 1 366 ? 18.005 -10.213 -31.708 1.00 91.19 366 HIS A CA 1
ATOM 2803 C C . HIS A 1 366 ? 16.802 -9.648 -30.947 1.00 91.19 366 HIS A C 1
ATOM 2805 O O . HIS A 1 366 ? 16.871 -9.424 -29.740 1.00 91.19 366 HIS A O 1
ATOM 2811 N N . TYR A 1 367 ? 15.680 -9.467 -31.648 1.00 90.12 367 TYR A N 1
ATOM 2812 C CA . TYR A 1 367 ? 14.413 -9.008 -31.074 1.00 90.12 367 TYR A CA 1
ATOM 2813 C C . TYR A 1 367 ? 13.451 -10.185 -30.910 1.00 90.12 367 TYR A C 1
ATOM 2815 O O . TYR A 1 367 ? 12.933 -10.698 -31.905 1.00 90.12 367 TYR A O 1
ATOM 2823 N N . GLN A 1 368 ? 13.202 -10.615 -29.668 1.00 86.75 368 GLN A N 1
ATOM 2824 C CA . GLN A 1 368 ? 12.218 -11.662 -29.352 1.00 86.75 368 GLN A CA 1
ATOM 2825 C C . GLN A 1 368 ? 10.784 -11.127 -29.271 1.00 86.75 368 GLN A C 1
ATOM 2827 O O . GLN A 1 368 ? 9.844 -11.852 -29.587 1.00 86.75 368 GLN A O 1
ATOM 2832 N N . SER A 1 369 ? 10.612 -9.863 -28.875 1.00 86.25 369 SER A N 1
ATOM 2833 C CA . SER A 1 369 ? 9.309 -9.219 -28.664 1.00 86.25 369 SER A CA 1
ATOM 2834 C C . SER A 1 369 ? 9.110 -7.994 -29.570 1.00 86.25 369 SER A C 1
ATOM 2836 O O . SER A 1 369 ? 9.897 -7.757 -30.487 1.00 86.25 369 SER A O 1
ATOM 2838 N N . TYR A 1 370 ? 8.007 -7.266 -29.368 1.00 87.06 370 TYR A N 1
ATOM 2839 C CA . TYR A 1 370 ? 7.633 -6.087 -30.155 1.00 87.06 370 TYR A CA 1
ATOM 2840 C C . TYR A 1 370 ? 8.751 -5.031 -30.106 1.00 87.06 370 TYR A C 1
ATOM 2842 O O . TYR A 1 370 ? 9.340 -4.806 -29.049 1.00 87.06 370 TYR A O 1
ATOM 2850 N N . CYS A 1 371 ? 9.055 -4.372 -31.227 1.00 89.56 371 CYS A N 1
ATOM 2851 C CA . CYS A 1 371 ? 10.058 -3.305 -31.257 1.00 89.56 371 CYS A CA 1
ATOM 2852 C C . CYS A 1 371 ? 9.606 -2.087 -32.073 1.00 89.56 371 CYS A C 1
ATOM 2854 O O . CYS A 1 371 ? 8.955 -2.218 -33.112 1.00 89.56 371 CYS A O 1
ATOM 2856 N N . HIS A 1 372 ? 9.906 -0.880 -31.587 1.00 93.44 372 HIS A N 1
ATOM 2857 C CA . HIS A 1 372 ? 9.448 0.367 -32.196 1.00 93.44 372 HIS A CA 1
ATOM 2858 C C . HIS A 1 372 ? 10.515 1.466 -32.129 1.00 93.44 372 HIS A C 1
ATOM 2860 O O . HIS A 1 372 ? 10.952 1.842 -31.044 1.00 93.44 372 HIS A O 1
ATOM 2866 N N . ASN A 1 373 ? 10.881 2.047 -33.276 1.00 94.38 373 ASN A N 1
ATOM 2867 C CA . ASN A 1 373 ? 11.906 3.099 -33.375 1.00 94.38 373 ASN A CA 1
ATOM 2868 C C . ASN A 1 373 ? 13.277 2.687 -32.784 1.00 94.38 373 ASN A C 1
ATOM 2870 O O . ASN A 1 373 ? 13.902 3.449 -32.046 1.00 94.38 373 ASN A O 1
ATOM 2874 N N . THR A 1 374 ? 13.753 1.483 -33.095 1.00 93.38 374 THR A N 1
ATOM 2875 C CA . THR A 1 374 ? 15.039 0.929 -32.628 1.00 93.38 374 THR A CA 1
ATOM 2876 C C . THR A 1 374 ? 15.975 0.695 -33.831 1.00 93.38 374 THR A C 1
ATOM 2878 O O . THR A 1 374 ? 16.024 -0.405 -34.385 1.00 93.38 374 THR A O 1
ATOM 2881 N N . PRO A 1 375 ? 16.580 1.759 -34.399 1.00 96.31 375 PRO A N 1
ATOM 2882 C CA . PRO A 1 375 ? 17.426 1.641 -35.584 1.00 96.31 375 PRO A CA 1
ATOM 2883 C C . PRO A 1 375 ? 18.792 1.031 -35.255 1.00 96.31 375 PRO A C 1
ATOM 2885 O O . PRO A 1 375 ? 19.489 1.524 -34.371 1.00 96.31 375 PRO A O 1
ATOM 2888 N N . VAL A 1 376 ? 19.227 0.071 -36.073 1.00 96.62 376 VAL A N 1
ATOM 2889 C CA . VAL A 1 376 ? 20.534 -0.584 -35.952 1.00 96.62 376 VAL A CA 1
ATOM 2890 C C . VAL A 1 376 ? 21.529 0.050 -36.922 1.00 96.62 376 VAL A C 1
ATOM 2892 O O . VAL A 1 376 ? 21.320 0.043 -38.137 1.00 96.62 376 VAL A O 1
ATOM 2895 N N . SER A 1 377 ? 22.648 0.558 -36.408 1.00 97.44 377 SER A N 1
ATOM 2896 C CA . SER A 1 377 ? 23.726 1.159 -37.199 1.00 97.44 377 SER A CA 1
ATOM 2897 C C . SER A 1 377 ? 25.078 0.514 -36.899 1.00 97.44 377 SER A C 1
ATOM 2899 O O . SER A 1 377 ? 25.534 0.502 -35.759 1.00 97.44 377 SER A O 1
ATOM 2901 N N . VAL A 1 378 ? 25.762 0.010 -37.926 1.00 96.62 378 VAL A N 1
ATOM 2902 C CA . VAL A 1 378 ? 27.120 -0.539 -37.806 1.00 96.62 378 VAL A CA 1
ATOM 2903 C C . VAL A 1 378 ? 28.062 0.207 -38.740 1.00 96.62 378 VAL A C 1
ATOM 2905 O O . VAL A 1 378 ? 27.821 0.300 -39.944 1.00 96.62 378 VAL A O 1
ATOM 2908 N N . HIS A 1 379 ? 29.157 0.729 -38.196 1.00 97.19 379 HIS A N 1
ATOM 2909 C CA . HIS A 1 379 ? 30.100 1.558 -38.933 1.00 97.19 379 HIS A CA 1
ATOM 2910 C C . HIS A 1 379 ? 31.545 1.064 -38.785 1.00 97.19 379 HIS A C 1
ATOM 2912 O O . HIS A 1 379 ? 32.131 1.104 -37.702 1.00 97.19 379 HIS A O 1
ATOM 2918 N N . TYR A 1 380 ? 32.146 0.652 -39.901 1.00 95.62 380 TYR A N 1
ATOM 2919 C CA . TYR A 1 380 ? 33.548 0.249 -39.998 1.00 95.62 380 TYR A CA 1
ATOM 2920 C C . TYR A 1 380 ? 34.382 1.379 -40.601 1.00 95.62 380 TYR A C 1
ATOM 2922 O O . TYR A 1 380 ? 34.335 1.614 -41.807 1.00 95.62 380 TYR A O 1
ATOM 2930 N N . GLN A 1 381 ? 35.162 2.074 -39.771 1.00 94.31 381 GLN A N 1
ATOM 2931 C CA . GLN A 1 381 ? 36.049 3.159 -40.206 1.00 94.31 381 GLN A CA 1
ATOM 2932 C C . GLN A 1 381 ? 37.395 2.643 -40.748 1.00 94.31 381 GLN A C 1
ATOM 2934 O O . GLN A 1 381 ? 37.988 3.261 -41.629 1.00 94.31 381 GLN A O 1
ATOM 2939 N N . SER A 1 382 ? 37.878 1.505 -40.241 1.00 93.56 382 SER A N 1
ATOM 2940 C CA . SER A 1 382 ? 39.167 0.902 -40.612 1.00 93.56 382 SER A CA 1
ATOM 2941 C C . SER A 1 382 ? 38.999 -0.523 -41.156 1.00 93.56 382 SER A C 1
ATOM 2943 O O . SER A 1 382 ? 37.880 -0.956 -41.432 1.00 93.56 382 SER A O 1
ATOM 2945 N N . TYR A 1 383 ? 40.114 -1.225 -41.382 1.00 92.56 383 TYR A N 1
ATOM 2946 C CA . TYR A 1 383 ? 40.124 -2.583 -41.929 1.00 92.56 383 TYR A CA 1
ATOM 2947 C C . TYR A 1 383 ? 39.291 -3.524 -41.049 1.00 92.56 383 TYR A C 1
ATOM 2949 O O . TYR A 1 383 ? 39.393 -3.476 -39.821 1.00 92.56 383 TYR A O 1
ATOM 2957 N N . CYS A 1 384 ? 38.513 -4.417 -41.658 1.00 93.69 384 CYS A N 1
ATOM 2958 C CA . CYS A 1 384 ? 37.736 -5.412 -40.925 1.00 93.69 384 CYS A CA 1
ATOM 2959 C C . CYS A 1 384 ? 37.884 -6.826 -41.510 1.00 93.69 384 CYS A C 1
ATOM 2961 O O . CYS A 1 384 ? 37.953 -7.004 -42.727 1.00 93.69 384 CYS A O 1
ATOM 2963 N N . HIS A 1 385 ? 37.974 -7.843 -40.647 1.00 95.94 385 HIS A N 1
ATOM 2964 C CA . HIS A 1 385 ? 38.137 -9.238 -41.063 1.00 95.94 385 HIS A CA 1
ATOM 2965 C C . HIS A 1 385 ? 37.311 -10.194 -40.208 1.00 95.94 385 HIS A C 1
ATOM 2967 O O . HIS A 1 385 ? 37.452 -10.214 -38.986 1.00 95.94 385 HIS A O 1
ATOM 2973 N N . ASN A 1 386 ? 36.483 -11.025 -40.846 1.00 96.06 386 ASN A N 1
ATOM 2974 C CA . ASN A 1 386 ? 35.600 -11.977 -40.160 1.00 96.06 386 ASN A CA 1
ATOM 2975 C C . ASN A 1 386 ? 34.688 -11.307 -39.107 1.00 96.06 386 ASN A C 1
ATOM 2977 O O . ASN A 1 386 ? 34.497 -11.820 -38.006 1.00 96.06 386 ASN A O 1
ATOM 2981 N N . THR A 1 387 ? 34.137 -10.136 -39.418 1.00 94.44 387 THR A N 1
ATOM 2982 C CA . THR A 1 387 ? 33.213 -9.385 -38.552 1.00 94.44 387 THR A CA 1
ATOM 2983 C C . THR A 1 387 ? 31.814 -9.342 -39.193 1.00 94.44 387 THR A C 1
ATOM 2985 O O . THR A 1 387 ? 31.438 -8.320 -39.770 1.00 94.44 387 THR A O 1
ATOM 2988 N N . PRO A 1 388 ? 31.063 -10.459 -39.215 1.00 96.50 388 PRO A N 1
ATOM 2989 C CA . PRO A 1 388 ? 29.728 -10.494 -39.810 1.00 96.50 388 PRO A CA 1
ATOM 2990 C C . PRO A 1 388 ? 28.722 -9.672 -38.994 1.00 96.50 388 PRO A C 1
ATOM 2992 O O . PRO A 1 388 ? 28.882 -9.519 -37.783 1.00 96.50 388 PRO A O 1
ATOM 2995 N N . VAL A 1 389 ? 27.663 -9.202 -39.653 1.00 96.94 389 VAL A N 1
ATOM 2996 C CA . VAL A 1 389 ? 26.531 -8.511 -39.021 1.00 96.94 389 VAL A CA 1
ATOM 2997 C C . VAL A 1 389 ? 25.266 -9.347 -39.212 1.00 96.94 389 VAL A C 1
ATOM 2999 O O . VAL A 1 389 ? 24.904 -9.690 -40.339 1.00 96.94 389 VAL A O 1
ATOM 3002 N N . GLY A 1 390 ? 24.596 -9.682 -38.114 1.00 96.38 390 GLY A N 1
ATOM 3003 C CA . GLY A 1 390 ? 23.348 -10.435 -38.082 1.00 96.38 390 GLY A CA 1
ATOM 3004 C C . GLY A 1 390 ? 22.267 -9.682 -37.319 1.00 96.38 390 GLY A C 1
ATOM 3005 O O . GLY A 1 390 ? 22.475 -9.311 -36.167 1.00 96.38 390 GLY A O 1
ATOM 3006 N N . VAL A 1 391 ? 21.105 -9.481 -37.940 1.00 95.69 391 VAL A N 1
ATOM 3007 C CA . VAL A 1 391 ? 19.927 -8.900 -37.280 1.00 95.69 391 VAL A CA 1
ATOM 3008 C C . VAL A 1 391 ? 18.736 -9.832 -37.454 1.00 95.69 391 VAL A C 1
ATOM 3010 O O . VAL A 1 391 ? 18.422 -10.254 -38.569 1.00 95.69 391 VAL A O 1
ATOM 3013 N N . HIS A 1 392 ? 18.073 -10.163 -36.351 1.00 95.06 392 HIS A N 1
ATOM 3014 C CA . HIS A 1 392 ? 16.989 -11.133 -36.329 1.00 95.06 392 HIS A CA 1
ATOM 3015 C C . HIS A 1 392 ? 15.754 -10.575 -35.620 1.00 95.06 392 HIS A C 1
ATOM 3017 O O . HIS A 1 392 ? 15.793 -10.263 -34.430 1.00 95.06 392 HIS A O 1
ATOM 3023 N N . TYR A 1 393 ? 14.645 -10.493 -36.352 1.00 92.62 393 TYR A N 1
ATOM 3024 C CA . TYR A 1 393 ? 13.353 -10.028 -35.854 1.00 92.62 393 TYR A CA 1
ATOM 3025 C C . TYR A 1 393 ? 12.400 -11.219 -35.707 1.00 92.62 393 TYR A C 1
ATOM 3027 O O . TYR A 1 393 ? 11.903 -11.738 -36.710 1.00 92.62 393 TYR A O 1
ATOM 3035 N N . GLN A 1 394 ? 12.150 -11.669 -34.472 1.00 90.94 394 GLN A N 1
ATOM 3036 C CA . GLN A 1 394 ? 11.217 -12.772 -34.192 1.00 90.94 394 GLN A CA 1
ATOM 3037 C C . GLN A 1 394 ? 9.756 -12.323 -34.132 1.00 90.94 394 GLN A C 1
ATOM 3039 O O . GLN A 1 394 ? 8.868 -13.069 -34.536 1.00 90.94 394 GLN A O 1
ATOM 3044 N N . SER A 1 395 ? 9.502 -11.109 -33.642 1.00 89.38 395 SER A N 1
ATOM 3045 C CA . SER A 1 395 ? 8.158 -10.554 -33.449 1.00 89.38 395 SER A CA 1
ATOM 3046 C C . SER A 1 395 ? 7.932 -9.302 -34.305 1.00 89.38 395 SER A C 1
ATOM 3048 O O . SER A 1 395 ? 8.745 -8.981 -35.175 1.00 89.38 395 SER A O 1
ATOM 3050 N N . TYR A 1 396 ? 6.792 -8.631 -34.116 1.00 90.00 396 TYR A N 1
ATOM 3051 C CA . TYR A 1 396 ? 6.450 -7.446 -34.894 1.00 90.00 396 TYR A CA 1
ATOM 3052 C C . TYR A 1 396 ? 7.393 -6.285 -34.585 1.00 90.00 396 TYR A C 1
ATOM 3054 O O . TYR A 1 396 ? 7.581 -5.922 -33.425 1.00 90.00 396 TYR A O 1
ATOM 3062 N N . CYS A 1 397 ? 7.895 -5.639 -35.635 1.00 90.88 397 CYS A N 1
ATOM 3063 C CA . CYS A 1 397 ? 8.757 -4.472 -35.506 1.00 90.88 397 CYS A CA 1
ATOM 3064 C C . CYS A 1 397 ? 8.373 -3.337 -36.461 1.00 90.88 397 CYS A C 1
ATOM 3066 O O . CYS A 1 397 ? 7.958 -3.571 -37.602 1.00 90.88 397 CYS A O 1
ATOM 3068 N N . HIS A 1 398 ? 8.523 -2.098 -35.987 1.00 94.81 398 HIS A N 1
ATOM 3069 C CA . HIS A 1 398 ? 8.142 -0.882 -36.704 1.00 94.81 398 HIS A CA 1
ATOM 3070 C C . HIS A 1 398 ? 9.218 0.207 -36.618 1.00 94.81 398 HIS A C 1
ATOM 3072 O O . HIS A 1 398 ? 9.671 0.546 -35.525 1.00 94.81 398 HIS A O 1
ATOM 3078 N N . ASN A 1 399 ? 9.583 0.805 -37.757 1.00 95.31 399 ASN A N 1
ATOM 3079 C CA . ASN A 1 399 ? 10.577 1.889 -37.845 1.00 95.31 399 ASN A CA 1
ATOM 3080 C C . ASN A 1 399 ? 11.955 1.520 -37.264 1.00 95.31 399 ASN A C 1
ATOM 3082 O O . ASN A 1 399 ? 12.553 2.300 -36.524 1.00 95.31 399 ASN A O 1
ATOM 3086 N N . THR A 1 400 ? 12.475 0.335 -37.574 1.00 94.12 400 THR A N 1
ATOM 3087 C CA . THR A 1 400 ? 13.724 -0.181 -36.977 1.00 94.12 400 THR A CA 1
ATOM 3088 C C . THR A 1 400 ? 14.834 -0.394 -38.018 1.00 94.12 400 THR A C 1
ATOM 3090 O O . THR A 1 400 ? 15.374 -1.492 -38.127 1.00 94.12 400 THR A O 1
ATOM 3093 N N . PRO A 1 401 ? 15.160 0.621 -38.848 1.00 96.12 401 PRO A N 1
ATOM 3094 C CA . PRO A 1 401 ? 16.016 0.464 -40.024 1.00 96.12 401 PRO A CA 1
ATOM 3095 C C . PRO A 1 401 ? 17.395 -0.107 -39.682 1.00 96.12 401 PRO A C 1
ATOM 3097 O O . PRO A 1 401 ? 17.956 0.197 -38.632 1.00 96.12 401 PRO A O 1
ATOM 3100 N N . VAL A 1 402 ? 17.967 -0.867 -40.617 1.00 96.94 402 VAL A N 1
ATOM 3101 C CA . VAL A 1 402 ? 19.321 -1.420 -40.500 1.00 96.94 402 VAL A CA 1
ATOM 3102 C C . VAL A 1 402 ? 20.246 -0.684 -41.463 1.00 96.94 402 VAL A C 1
ATOM 3104 O O . VAL A 1 402 ? 20.001 -0.658 -42.669 1.00 96.94 402 VAL A O 1
ATOM 3107 N N . SER A 1 403 ? 21.329 -0.108 -40.949 1.00 97.62 403 SER A N 1
ATOM 3108 C CA . SER A 1 403 ? 22.347 0.585 -41.738 1.00 97.62 403 SER A CA 1
ATOM 3109 C C . SER A 1 403 ? 23.735 0.024 -41.449 1.00 97.62 403 SER A C 1
ATOM 3111 O O . SER A 1 403 ? 24.182 0.023 -40.306 1.00 97.62 403 SER A O 1
ATOM 3113 N N . VAL A 1 404 ? 24.450 -0.404 -42.488 1.00 97.00 404 VAL A N 1
ATOM 3114 C CA . VAL A 1 404 ? 25.839 -0.871 -42.383 1.00 97.00 404 VAL A CA 1
ATOM 3115 C C . VAL A 1 404 ? 26.726 -0.071 -43.329 1.00 97.00 404 VAL A C 1
ATOM 3117 O O . VAL A 1 404 ? 26.447 0.040 -44.523 1.00 97.00 404 VAL A O 1
ATOM 3120 N N . HIS A 1 405 ? 27.812 0.488 -42.804 1.00 97.31 405 HIS A N 1
ATOM 3121 C CA . HIS A 1 405 ? 28.713 1.355 -43.554 1.00 97.31 405 HIS A CA 1
ATOM 3122 C C . HIS A 1 405 ? 30.166 0.890 -43.442 1.00 97.31 405 HIS A C 1
ATOM 3124 O O . HIS A 1 405 ? 30.723 0.826 -42.346 1.00 97.31 405 HIS A O 1
ATOM 3130 N N . TYR A 1 406 ? 30.794 0.617 -44.584 1.00 94.94 406 TYR A N 1
ATOM 3131 C CA . TYR A 1 406 ? 32.192 0.210 -44.696 1.00 94.94 406 TYR A CA 1
ATOM 3132 C C . TYR A 1 406 ? 33.019 1.331 -45.335 1.00 94.94 406 TYR A C 1
ATOM 3134 O O . TYR A 1 406 ? 32.894 1.587 -46.532 1.00 94.94 406 TYR A O 1
ATOM 3142 N N . GLN A 1 407 ? 33.875 1.998 -44.555 1.00 94.19 407 GLN A N 1
ATOM 3143 C CA . GLN A 1 407 ? 34.765 3.062 -45.046 1.00 94.19 407 GLN A CA 1
ATOM 3144 C C . GLN A 1 407 ? 36.065 2.530 -45.662 1.00 94.19 407 GLN A C 1
ATOM 3146 O O . GLN A 1 407 ? 36.612 3.140 -46.578 1.00 94.19 407 GLN A O 1
ATOM 3151 N N . SER A 1 408 ? 36.571 1.401 -45.164 1.00 92.62 408 SER A N 1
ATOM 3152 C CA . SER A 1 408 ? 37.875 0.838 -45.542 1.00 92.62 408 SER A CA 1
ATOM 3153 C C . SER A 1 408 ? 37.755 -0.609 -46.036 1.00 92.62 408 SER A C 1
ATOM 3155 O O . SER A 1 408 ? 36.650 -1.098 -46.271 1.00 92.62 408 SER A O 1
ATOM 3157 N N . TYR A 1 409 ? 38.894 -1.278 -46.248 1.00 92.38 409 TYR A N 1
ATOM 3158 C CA . TYR A 1 409 ? 38.931 -2.649 -46.750 1.00 92.38 409 TYR A CA 1
ATOM 3159 C C . TYR A 1 409 ? 38.287 -3.626 -45.767 1.00 92.38 409 TYR A C 1
ATOM 3161 O O . TYR A 1 409 ? 38.679 -3.686 -44.602 1.00 92.38 409 TYR A O 1
ATOM 3169 N N . CYS A 1 410 ? 37.376 -4.459 -46.262 1.00 92.12 410 CYS A N 1
ATOM 3170 C CA . CYS A 1 410 ? 36.720 -5.472 -45.448 1.00 92.12 410 CYS A CA 1
ATOM 3171 C C . CYS A 1 410 ? 36.682 -6.842 -46.128 1.00 92.12 410 CYS A C 1
ATOM 3173 O O . CYS A 1 410 ? 36.406 -6.955 -47.325 1.00 92.12 410 CYS A O 1
ATOM 3175 N N . HIS A 1 411 ? 36.972 -7.883 -45.345 1.00 95.50 411 HIS A N 1
ATOM 3176 C CA . HIS A 1 411 ? 37.087 -9.263 -45.810 1.00 95.50 411 HIS A CA 1
ATOM 3177 C C . HIS A 1 411 ? 36.265 -10.228 -44.954 1.00 95.50 411 HIS A C 1
ATOM 3179 O O . HIS A 1 411 ? 36.405 -10.244 -43.730 1.00 95.50 411 HIS A O 1
ATOM 3185 N N . ASN A 1 412 ? 35.457 -11.082 -45.593 1.00 96.12 412 ASN A N 1
ATOM 3186 C CA . ASN A 1 412 ? 34.612 -12.077 -44.916 1.00 96.12 412 ASN A CA 1
ATOM 3187 C C . ASN A 1 412 ? 33.662 -11.456 -43.871 1.00 96.12 412 ASN A C 1
ATOM 3189 O O . ASN A 1 412 ? 33.536 -11.942 -42.747 1.00 96.12 412 ASN A O 1
ATOM 3193 N N . THR A 1 413 ? 33.002 -10.356 -44.219 1.00 94.94 413 THR A N 1
ATOM 3194 C CA . THR A 1 413 ? 32.106 -9.609 -43.322 1.00 94.94 413 THR A CA 1
ATOM 3195 C C . THR A 1 413 ? 30.680 -9.571 -43.882 1.00 94.94 413 THR A C 1
ATOM 3197 O O . THR A 1 413 ? 30.207 -8.521 -44.314 1.00 94.94 413 THR A O 1
ATOM 3200 N N . PRO A 1 414 ? 29.991 -10.726 -43.963 1.00 96.44 414 PRO A N 1
ATOM 3201 C CA . PRO A 1 414 ? 28.644 -10.792 -44.516 1.00 96.44 414 PRO A CA 1
ATOM 3202 C C . PRO A 1 414 ? 27.635 -10.029 -43.653 1.00 96.44 414 PRO A C 1
ATOM 3204 O O . PRO A 1 414 ? 27.776 -9.955 -42.431 1.00 96.44 414 PRO A O 1
ATOM 3207 N N . VAL A 1 415 ? 26.585 -9.526 -44.298 1.00 96.88 415 VAL A N 1
ATOM 3208 C CA . VAL A 1 415 ? 25.410 -8.949 -43.637 1.00 96.88 415 VAL A CA 1
ATOM 3209 C C . VAL A 1 415 ? 24.232 -9.899 -43.827 1.00 96.88 415 VAL A C 1
ATOM 3211 O O . VAL A 1 415 ? 23.941 -10.330 -44.945 1.00 96.88 415 VAL A O 1
ATOM 3214 N N . SER A 1 416 ? 23.548 -10.229 -42.737 1.00 96.75 416 SER A N 1
ATOM 3215 C CA . SER A 1 416 ? 22.355 -11.073 -42.739 1.00 96.75 416 SER A CA 1
ATOM 3216 C C . SER A 1 416 ? 21.238 -10.426 -41.928 1.00 96.75 416 SER A C 1
ATOM 3218 O O . SER A 1 416 ? 21.441 -10.038 -40.779 1.00 96.75 416 SER A O 1
ATOM 3220 N N . VAL A 1 417 ? 20.060 -10.289 -42.533 1.00 95.25 417 VAL A N 1
ATOM 3221 C CA . VAL A 1 417 ? 18.864 -9.765 -41.865 1.00 95.25 417 VAL A CA 1
ATOM 3222 C C . VAL A 1 417 ? 17.716 -10.740 -42.066 1.00 95.25 417 VAL A C 1
ATOM 3224 O O . VAL A 1 417 ? 17.429 -11.151 -43.191 1.00 95.25 417 VAL A O 1
ATOM 3227 N N . HIS A 1 418 ? 17.063 -11.121 -40.975 1.00 94.75 418 HIS A N 1
ATOM 3228 C CA . HIS A 1 418 ? 16.028 -12.142 -40.983 1.00 94.75 418 HIS A CA 1
ATOM 3229 C C . HIS A 1 418 ? 14.757 -11.654 -40.289 1.00 94.75 418 HIS A C 1
ATOM 3231 O O . HIS A 1 418 ? 14.782 -11.282 -39.115 1.00 94.75 418 HIS A O 1
ATOM 3237 N N . TYR A 1 419 ? 13.642 -11.701 -41.014 1.00 91.69 419 TYR A N 1
ATOM 3238 C CA . TYR A 1 419 ? 12.316 -11.321 -40.538 1.00 91.69 419 TYR A CA 1
ATOM 3239 C C . TYR A 1 419 ? 11.445 -12.569 -40.387 1.00 91.69 419 TYR A C 1
ATOM 3241 O O . TYR A 1 419 ? 11.057 -13.168 -41.391 1.00 91.69 419 TYR A O 1
ATOM 3249 N N . GLN A 1 420 ? 11.131 -12.967 -39.151 1.00 90.31 420 GLN A N 1
ATOM 3250 C CA . GLN A 1 420 ? 10.248 -14.110 -38.872 1.00 90.31 420 GLN A CA 1
ATOM 3251 C C . GLN A 1 420 ? 8.766 -13.730 -38.841 1.00 90.31 420 GLN A C 1
ATOM 3253 O O . GLN A 1 420 ? 7.918 -14.534 -39.217 1.00 90.31 420 GLN A O 1
ATOM 3258 N N . SER A 1 421 ? 8.449 -12.508 -38.408 1.00 88.62 421 SER A N 1
ATOM 3259 C CA . SER A 1 421 ? 7.077 -12.026 -38.211 1.00 88.62 421 SER A CA 1
ATOM 3260 C C . SER A 1 421 ? 6.805 -10.734 -38.992 1.00 88.62 421 SER A C 1
ATOM 3262 O O . SER A 1 421 ? 7.619 -10.300 -39.809 1.00 88.62 421 SER A O 1
ATOM 3264 N N . TYR A 1 422 ? 5.614 -10.169 -38.798 1.00 86.12 422 TYR A N 1
ATOM 3265 C CA . TYR A 1 422 ? 5.140 -8.965 -39.471 1.00 86.12 422 TYR A CA 1
ATOM 3266 C C . TYR A 1 422 ? 6.091 -7.789 -39.260 1.00 86.12 422 TYR A C 1
ATOM 3268 O O . TYR A 1 422 ? 6.515 -7.530 -38.139 1.00 86.12 422 TYR A O 1
ATOM 3276 N N . CYS A 1 423 ? 6.399 -7.037 -40.313 1.00 88.50 423 CYS A N 1
ATOM 3277 C CA . CYS A 1 423 ? 7.340 -5.933 -40.182 1.00 88.50 423 CYS A CA 1
ATOM 3278 C C . CYS A 1 423 ? 6.952 -4.700 -41.011 1.00 88.50 423 CYS A C 1
ATOM 3280 O O . CYS A 1 423 ? 6.324 -4.820 -42.065 1.00 88.50 423 CYS A O 1
ATOM 3282 N N . HIS A 1 424 ? 7.263 -3.495 -40.521 1.00 92.69 424 HIS A N 1
ATOM 3283 C CA . HIS A 1 424 ? 6.843 -2.248 -41.169 1.00 92.69 424 HIS A CA 1
ATOM 3284 C C . HIS A 1 424 ? 7.909 -1.148 -41.100 1.00 92.69 424 HIS A C 1
ATOM 3286 O O . HIS A 1 424 ? 8.378 -0.798 -40.021 1.00 92.69 424 HIS A O 1
ATOM 3292 N N . ASN A 1 425 ? 8.232 -0.542 -42.246 1.00 93.00 425 ASN A N 1
ATOM 3293 C CA . ASN A 1 425 ? 9.194 0.563 -42.356 1.00 93.00 425 ASN A CA 1
ATOM 3294 C C . ASN A 1 425 ? 10.575 0.231 -41.761 1.00 93.00 425 ASN A C 1
ATOM 3296 O O . ASN A 1 425 ? 11.139 0.968 -40.955 1.00 93.00 425 ASN A O 1
ATOM 3300 N N . ILE A 1 426 ? 11.109 -0.918 -42.160 1.00 92.75 426 ILE A N 1
ATOM 3301 C CA . ILE A 1 426 ? 12.425 -1.424 -41.757 1.00 92.75 426 ILE A CA 1
ATOM 3302 C C . ILE A 1 426 ? 13.317 -1.534 -43.004 1.00 92.75 426 ILE A C 1
ATOM 3304 O O . ILE A 1 426 ? 13.533 -2.637 -43.512 1.00 92.75 426 ILE A O 1
ATOM 3308 N N . PRO A 1 427 ? 13.778 -0.413 -43.585 1.00 93.38 427 PRO A N 1
ATOM 3309 C CA . PRO A 1 427 ? 14.704 -0.458 -44.707 1.00 93.38 427 PRO A CA 1
ATOM 3310 C C . PRO A 1 427 ? 16.065 -1.017 -44.275 1.00 93.38 427 PRO A C 1
ATOM 3312 O O . PRO A 1 427 ? 16.521 -0.784 -43.154 1.00 93.38 427 PRO A O 1
ATOM 3315 N N . VAL A 1 428 ? 16.731 -1.710 -45.196 1.00 94.75 428 VAL A N 1
ATOM 3316 C CA . VAL A 1 428 ? 18.114 -2.174 -45.042 1.00 94.75 428 VAL A CA 1
ATOM 3317 C C . VAL A 1 428 ? 18.994 -1.387 -46.006 1.00 94.75 428 VAL A C 1
ATOM 3319 O O . VAL A 1 428 ? 18.744 -1.383 -47.210 1.00 94.75 428 VAL A O 1
ATOM 3322 N N . SER A 1 429 ? 20.031 -0.731 -45.494 1.00 96.06 429 SER A N 1
ATOM 3323 C CA . SER A 1 429 ? 20.994 0.038 -46.284 1.00 96.06 429 SER A CA 1
ATOM 3324 C C . SER A 1 429 ? 22.413 -0.444 -46.010 1.00 96.06 429 SER A C 1
ATOM 3326 O O . SER A 1 429 ? 22.872 -0.410 -44.871 1.00 96.06 429 SER A O 1
ATOM 3328 N N . VAL A 1 430 ? 23.133 -0.857 -47.051 1.00 95.56 430 VAL A N 1
ATOM 3329 C CA . VAL A 1 430 ? 24.543 -1.256 -46.956 1.00 95.56 430 VAL A CA 1
ATOM 3330 C C . VAL A 1 430 ? 25.377 -0.427 -47.922 1.00 95.56 430 VAL A C 1
ATOM 3332 O O . VAL A 1 430 ? 25.067 -0.338 -49.110 1.00 95.56 430 VAL A O 1
ATOM 3335 N N . HIS A 1 431 ? 26.448 0.181 -47.425 1.00 96.19 431 HIS A N 1
ATOM 3336 C CA . HIS A 1 431 ? 27.276 1.093 -48.205 1.00 96.19 431 HIS A CA 1
ATOM 3337 C C . HIS A 1 431 ? 28.760 0.734 -48.112 1.00 96.19 431 HIS A C 1
ATOM 3339 O O . HIS A 1 431 ? 29.342 0.749 -47.027 1.00 96.19 431 HIS A O 1
ATOM 3345 N N . TYR A 1 432 ? 29.375 0.464 -49.262 1.00 93.31 432 TYR A N 1
ATOM 3346 C CA . TYR A 1 432 ? 30.801 0.176 -49.402 1.00 93.31 432 TYR A CA 1
ATOM 3347 C C . TYR A 1 432 ? 31.522 1.373 -50.030 1.00 93.31 432 TYR A C 1
ATOM 3349 O O . TYR A 1 432 ? 31.330 1.656 -51.213 1.00 93.31 432 TYR A O 1
ATOM 3357 N N . GLN A 1 433 ? 32.362 2.070 -49.260 1.00 92.31 433 GLN A N 1
ATOM 3358 C CA . GLN A 1 433 ? 33.187 3.183 -49.757 1.00 92.31 433 GLN A CA 1
ATOM 3359 C C . GLN A 1 433 ? 34.490 2.716 -50.416 1.00 92.31 433 GLN A C 1
ATOM 3361 O O . GLN A 1 433 ? 34.988 3.352 -51.342 1.00 92.31 433 GLN A O 1
ATOM 3366 N N . SER A 1 434 ? 35.053 1.608 -49.934 1.00 91.12 434 SER A N 1
ATOM 3367 C CA . SER A 1 434 ? 36.359 1.090 -50.350 1.00 91.12 434 SER A CA 1
ATOM 3368 C C . SER A 1 434 ? 36.268 -0.384 -50.759 1.00 91.12 434 SER A C 1
ATOM 3370 O O . SER A 1 434 ? 35.182 -0.905 -51.009 1.00 91.12 434 SER A O 1
ATOM 3372 N N . TYR A 1 435 ? 37.420 -1.036 -50.894 1.00 89.12 435 TYR A N 1
ATOM 3373 C CA . TYR A 1 435 ? 37.548 -2.412 -51.359 1.00 89.12 435 TYR A CA 1
ATOM 3374 C C . TYR A 1 435 ? 36.797 -3.403 -50.462 1.00 89.12 435 TYR A C 1
ATOM 3376 O O . TYR A 1 435 ? 36.968 -3.394 -49.245 1.00 89.12 435 TYR A O 1
ATOM 3384 N N . CYS A 1 436 ? 36.021 -4.312 -51.051 1.00 90.81 436 CYS A N 1
ATOM 3385 C CA . CYS A 1 436 ? 35.335 -5.353 -50.289 1.00 90.81 436 CYS A CA 1
ATOM 3386 C C . CYS A 1 436 ? 35.514 -6.751 -50.898 1.00 90.81 436 CYS A C 1
ATOM 3388 O O . CYS A 1 436 ? 35.587 -6.909 -52.117 1.00 90.81 436 CYS A O 1
ATOM 3390 N N . HIS A 1 437 ? 35.652 -7.777 -50.055 1.00 94.06 437 HIS A N 1
ATOM 3391 C CA . HIS A 1 437 ? 35.898 -9.151 -50.499 1.00 94.06 437 HIS A CA 1
ATOM 3392 C C . HIS A 1 437 ? 35.142 -10.168 -49.639 1.00 94.06 437 HIS A C 1
ATOM 3394 O O . HIS A 1 437 ? 35.304 -10.191 -48.420 1.00 94.06 437 HIS A O 1
ATOM 3400 N N . ASN A 1 438 ? 34.352 -11.051 -50.258 1.00 94.75 438 ASN A N 1
ATOM 3401 C CA . ASN A 1 438 ? 33.535 -12.051 -49.551 1.00 94.75 438 ASN A CA 1
ATOM 3402 C C . ASN A 1 438 ? 32.590 -11.434 -48.498 1.00 94.75 438 ASN A C 1
ATOM 3404 O O . ASN A 1 438 ? 32.436 -11.955 -47.393 1.00 94.75 438 ASN A O 1
ATOM 3408 N N . THR A 1 439 ? 31.961 -10.306 -48.816 1.00 92.62 439 THR A N 1
ATOM 3409 C CA . THR A 1 439 ? 31.008 -9.609 -47.937 1.00 92.62 439 THR A CA 1
ATOM 3410 C C . THR A 1 439 ? 29.597 -9.637 -48.551 1.00 92.62 439 THR A C 1
ATOM 3412 O O . THR A 1 439 ? 29.104 -8.600 -48.996 1.00 92.62 439 THR A O 1
ATOM 3415 N N . PRO A 1 440 ? 28.952 -10.812 -48.692 1.00 94.69 440 PRO A N 1
ATOM 3416 C CA . PRO A 1 440 ? 27.607 -10.893 -49.253 1.00 94.69 440 PRO A CA 1
ATOM 3417 C C . PRO A 1 440 ? 26.576 -10.226 -48.339 1.00 94.69 440 PRO A C 1
ATOM 3419 O O . PRO A 1 440 ? 26.734 -10.196 -47.118 1.00 94.69 440 PRO A O 1
ATOM 3422 N N . VAL A 1 441 ? 25.489 -9.748 -48.939 1.00 94.75 441 VAL A N 1
ATOM 3423 C CA . VAL A 1 441 ? 24.318 -9.234 -48.222 1.00 94.75 441 VAL A CA 1
ATOM 3424 C C . VAL A 1 441 ? 23.162 -10.199 -48.449 1.00 94.75 441 VAL A C 1
ATOM 3426 O O . VAL A 1 441 ? 22.824 -10.511 -49.589 1.00 94.75 441 VAL A O 1
ATOM 3429 N N . SER A 1 442 ? 22.554 -10.675 -47.369 1.00 94.81 442 SER A N 1
ATOM 3430 C CA . SER A 1 442 ? 21.416 -11.592 -47.403 1.00 94.81 442 SER A CA 1
ATOM 3431 C C . SER A 1 442 ? 20.263 -11.042 -46.572 1.00 94.81 442 SER A C 1
ATOM 3433 O O . SER A 1 442 ? 20.438 -10.670 -45.414 1.00 94.81 442 SER A O 1
ATOM 3435 N N . VAL A 1 443 ? 19.078 -10.972 -47.171 1.00 92.81 443 VAL A N 1
ATOM 3436 C CA . VAL A 1 443 ? 17.856 -10.537 -46.491 1.00 92.81 443 VAL A CA 1
ATOM 3437 C C . VAL A 1 443 ? 16.777 -11.581 -46.709 1.00 92.81 443 VAL A C 1
ATOM 3439 O O . VAL A 1 443 ? 16.556 -12.032 -47.833 1.00 92.81 443 VAL A O 1
ATOM 3442 N N . HIS A 1 444 ? 16.122 -11.989 -45.630 1.00 93.25 444 HIS A N 1
ATOM 3443 C CA . HIS A 1 444 ? 15.191 -13.102 -45.649 1.00 93.25 444 HIS A CA 1
ATOM 3444 C C . HIS A 1 444 ? 13.872 -12.740 -44.968 1.00 93.25 444 HIS A C 1
ATOM 3446 O O . HIS A 1 444 ? 13.847 -12.380 -43.791 1.00 93.25 444 HIS A O 1
ATOM 3452 N N . TYR A 1 445 ? 12.777 -12.876 -45.711 1.00 89.38 445 TYR A N 1
ATOM 3453 C CA . TYR A 1 445 ? 11.419 -12.581 -45.272 1.00 89.38 445 TYR A CA 1
ATOM 3454 C C . TYR A 1 445 ? 10.621 -13.879 -45.118 1.00 89.38 445 TYR A C 1
ATOM 3456 O O . TYR A 1 445 ? 10.290 -14.522 -46.114 1.00 89.38 445 TYR A O 1
ATOM 3464 N N . GLN A 1 446 ? 10.288 -14.261 -43.884 1.00 87.44 446 GLN A N 1
ATOM 3465 C CA . GLN A 1 446 ? 9.393 -15.393 -43.602 1.00 87.44 446 GLN A CA 1
ATOM 3466 C C . GLN A 1 446 ? 7.922 -14.979 -43.473 1.00 87.44 446 GLN A C 1
ATOM 3468 O O . GLN A 1 446 ? 7.044 -15.812 -43.675 1.00 87.44 446 GLN A O 1
ATOM 3473 N N . SER A 1 447 ? 7.651 -13.708 -43.165 1.00 83.44 447 SER A N 1
ATOM 3474 C CA . SER A 1 447 ? 6.300 -13.160 -42.992 1.00 83.44 447 SER A CA 1
ATOM 3475 C C . SER A 1 447 ? 6.098 -11.864 -43.797 1.00 83.44 447 SER A C 1
ATOM 3477 O O . SER A 1 447 ? 6.986 -11.429 -44.536 1.00 83.44 447 SER A O 1
ATOM 3479 N N . TYR A 1 448 ? 4.902 -11.273 -43.719 1.00 82.31 448 TYR A N 1
ATOM 3480 C CA . TYR A 1 448 ? 4.536 -10.067 -44.459 1.00 82.31 448 TYR A CA 1
ATOM 3481 C C . TYR A 1 448 ? 5.288 -8.842 -43.935 1.00 82.31 448 TYR A C 1
ATOM 3483 O O . TYR A 1 448 ? 5.176 -8.471 -42.765 1.00 82.31 448 TYR A O 1
ATOM 3491 N N . CYS A 1 449 ? 5.993 -8.170 -44.840 1.00 84.00 449 CYS A N 1
ATOM 3492 C CA . CYS A 1 449 ? 6.738 -6.958 -44.552 1.00 84.00 449 CYS A CA 1
ATOM 3493 C C . CYS A 1 449 ? 6.333 -5.835 -45.503 1.00 84.00 449 CYS A C 1
ATOM 3495 O O . CYS A 1 449 ? 6.251 -6.029 -46.715 1.00 84.00 449 CYS A O 1
ATOM 3497 N N . HIS A 1 450 ? 6.079 -4.654 -44.946 1.00 87.94 450 HIS A N 1
ATOM 3498 C CA . HIS A 1 450 ? 5.662 -3.476 -45.697 1.00 87.94 450 HIS A CA 1
ATOM 3499 C C . HIS A 1 450 ? 6.703 -2.360 -45.587 1.00 87.94 450 HIS A C 1
ATOM 3501 O O . HIS A 1 450 ? 7.168 -2.037 -44.495 1.00 87.94 450 HIS A O 1
ATOM 3507 N N . ASN A 1 451 ? 7.018 -1.717 -46.714 1.00 87.81 451 ASN A N 1
ATOM 3508 C CA . ASN A 1 451 ? 7.973 -0.609 -46.785 1.00 87.81 451 ASN A CA 1
ATOM 3509 C C . ASN A 1 451 ? 9.370 -0.962 -46.225 1.00 87.81 451 ASN A C 1
ATOM 3511 O O . ASN A 1 451 ? 9.944 -0.236 -45.421 1.00 87.81 451 ASN A O 1
ATOM 3515 N N . THR A 1 452 ? 9.919 -2.105 -46.635 1.00 87.94 452 THR A N 1
ATOM 3516 C CA . THR A 1 452 ? 11.248 -2.586 -46.218 1.00 87.94 452 THR A CA 1
ATOM 3517 C C . THR A 1 452 ? 12.198 -2.706 -47.415 1.00 87.94 452 THR A C 1
ATOM 3519 O O . THR A 1 452 ? 12.556 -3.823 -47.796 1.00 87.94 452 THR A O 1
ATOM 3522 N N . PRO A 1 453 ? 12.560 -1.601 -48.093 1.00 91.50 453 PRO A N 1
ATOM 3523 C CA . PRO A 1 453 ? 13.465 -1.666 -49.235 1.00 91.50 453 PRO A CA 1
ATOM 3524 C C . PRO A 1 453 ? 14.872 -2.095 -48.803 1.00 91.50 453 PRO A C 1
ATOM 3526 O O . PRO A 1 453 ? 15.340 -1.733 -47.723 1.00 91.50 453 PRO A O 1
ATOM 3529 N N . VAL A 1 454 ? 15.554 -2.834 -49.676 1.00 91.94 454 VAL A N 1
ATOM 3530 C CA . VAL A 1 454 ? 16.966 -3.199 -49.518 1.00 91.94 454 VAL A CA 1
ATOM 3531 C C . VAL A 1 454 ? 17.782 -2.393 -50.524 1.00 91.94 454 VAL A C 1
ATOM 3533 O O . VAL A 1 454 ? 17.581 -2.519 -51.731 1.00 91.94 454 VAL A O 1
ATOM 3536 N N . SER A 1 455 ? 18.710 -1.583 -50.025 1.00 91.69 455 SER A N 1
ATOM 3537 C CA . SER A 1 455 ? 19.585 -0.722 -50.819 1.00 91.69 455 SER A CA 1
ATOM 3538 C C . SER A 1 455 ? 21.039 -1.086 -50.548 1.00 91.69 455 SER A C 1
ATOM 3540 O O . SER A 1 455 ? 21.505 -0.996 -49.415 1.00 91.69 455 SER A O 1
ATOM 3542 N N . VAL A 1 456 ? 21.775 -1.476 -51.588 1.00 92.69 456 VAL A N 1
ATOM 3543 C CA . VAL A 1 456 ? 23.211 -1.765 -51.494 1.00 92.69 456 VAL A CA 1
ATOM 3544 C C . VAL A 1 456 ? 23.957 -0.888 -52.485 1.00 92.69 456 VAL A C 1
ATOM 3546 O O . VAL A 1 456 ? 23.609 -0.849 -53.665 1.00 92.69 456 VAL A O 1
ATOM 3549 N N . HIS A 1 457 ? 24.970 -0.172 -52.008 1.00 92.81 457 HIS A N 1
ATOM 3550 C CA . HIS A 1 457 ? 25.733 0.775 -52.811 1.00 92.81 457 HIS A CA 1
ATOM 3551 C C . HIS A 1 457 ? 27.231 0.480 -52.748 1.00 92.81 457 HIS A C 1
ATOM 3553 O O . HIS A 1 457 ? 27.797 0.313 -51.665 1.00 92.81 457 HIS A O 1
ATOM 3559 N N . TYR A 1 458 ? 27.870 0.466 -53.917 1.00 90.62 458 TYR A N 1
ATOM 3560 C CA . TYR A 1 458 ? 29.296 0.206 -54.086 1.00 90.62 458 TYR A CA 1
ATOM 3561 C C . TYR A 1 458 ? 29.971 1.433 -54.704 1.00 90.62 458 TYR A C 1
ATOM 3563 O O . TYR A 1 458 ? 29.640 1.820 -55.822 1.00 90.62 458 TYR A O 1
ATOM 3571 N N . GLN A 1 459 ? 30.922 2.042 -53.994 1.00 89.69 459 GLN A N 1
ATOM 3572 C CA . GLN A 1 459 ? 31.729 3.161 -54.506 1.00 89.69 459 GLN A CA 1
ATOM 3573 C C . GLN A 1 459 ? 33.080 2.719 -55.081 1.00 89.69 459 GLN A C 1
ATOM 3575 O O . GLN A 1 459 ? 33.708 3.475 -55.819 1.00 89.69 459 GLN A O 1
ATOM 3580 N N . SER A 1 460 ? 33.537 1.513 -54.745 1.00 87.88 460 SER A N 1
ATOM 3581 C CA . SER A 1 460 ? 34.842 0.977 -55.142 1.00 87.88 460 SER A CA 1
ATOM 3582 C C . SER A 1 460 ? 34.734 -0.500 -55.545 1.00 87.88 460 SER A C 1
ATOM 3584 O O . SER A 1 460 ? 33.638 -1.041 -55.698 1.00 87.88 460 SER A O 1
ATOM 3586 N N . TYR A 1 461 ? 35.875 -1.151 -55.776 1.00 86.75 461 TYR A N 1
ATOM 3587 C CA . TYR A 1 461 ? 35.940 -2.532 -56.240 1.00 86.75 461 TYR A CA 1
ATOM 3588 C C . TYR A 1 461 ? 35.505 -3.525 -55.161 1.00 86.75 461 TYR A C 1
ATOM 3590 O O . TYR A 1 461 ? 36.059 -3.563 -54.062 1.00 86.75 461 TYR A O 1
ATOM 3598 N N . CYS A 1 462 ? 34.576 -4.401 -55.528 1.00 88.31 462 CYS A N 1
ATOM 3599 C CA . CYS A 1 462 ? 34.069 -5.445 -54.659 1.00 88.31 462 CYS A CA 1
ATOM 3600 C C . CYS A 1 462 ? 34.080 -6.800 -55.366 1.00 88.31 462 CYS A C 1
ATOM 3602 O O . CYS A 1 462 ? 33.692 -6.912 -56.528 1.00 88.31 462 CYS A O 1
ATOM 3604 N N . HIS A 1 463 ? 34.549 -7.829 -54.662 1.00 91.69 463 HIS A N 1
ATOM 3605 C CA . HIS A 1 463 ? 34.703 -9.179 -55.193 1.00 91.69 463 HIS A CA 1
ATOM 3606 C C . HIS A 1 463 ? 33.966 -10.204 -54.329 1.00 91.69 463 HIS A C 1
ATOM 3608 O O . HIS A 1 463 ? 34.139 -10.248 -53.112 1.00 91.69 463 HIS A O 1
ATOM 3614 N N . ASN A 1 464 ? 33.173 -11.063 -54.975 1.00 90.50 464 ASN A N 1
ATOM 3615 C CA . ASN A 1 464 ? 32.365 -12.092 -54.317 1.00 90.50 464 ASN A CA 1
ATOM 3616 C C . ASN A 1 464 ? 31.438 -11.528 -53.220 1.00 90.50 464 ASN A C 1
ATOM 3618 O O . ASN A 1 464 ? 31.401 -12.004 -52.086 1.00 90.50 464 ASN A O 1
ATOM 3622 N N . THR A 1 465 ? 30.697 -10.474 -53.559 1.00 88.94 465 THR A N 1
ATOM 3623 C CA . THR A 1 465 ? 29.784 -9.771 -52.643 1.00 88.94 465 THR A CA 1
ATOM 3624 C C . THR A 1 465 ? 28.348 -9.773 -53.178 1.00 88.94 465 THR A C 1
ATOM 3626 O O . THR A 1 465 ? 27.797 -8.704 -53.447 1.00 88.94 465 THR A O 1
ATOM 3629 N N . PRO A 1 466 ? 27.746 -10.954 -53.424 1.00 91.62 466 PRO A N 1
ATOM 3630 C CA . PRO A 1 466 ? 26.393 -11.036 -53.960 1.00 91.62 466 PRO A CA 1
ATOM 3631 C C . PRO A 1 466 ? 25.364 -10.465 -52.980 1.00 91.62 466 PRO A C 1
ATOM 3633 O O . PRO A 1 466 ? 25.518 -10.567 -51.762 1.00 91.62 466 PRO A O 1
ATOM 3636 N N . VAL A 1 467 ? 24.286 -9.913 -53.532 1.00 92.12 467 VAL A N 1
ATOM 3637 C CA . VAL A 1 467 ? 23.099 -9.492 -52.781 1.00 92.12 467 VAL A CA 1
ATOM 3638 C C . VAL A 1 467 ? 21.992 -10.502 -53.048 1.00 92.12 467 VAL A C 1
ATOM 3640 O O . VAL A 1 467 ? 21.649 -10.747 -54.203 1.00 92.12 467 VAL A O 1
ATOM 3643 N N . SER A 1 468 ? 21.452 -11.105 -51.992 1.00 90.50 468 SER A N 1
ATOM 3644 C CA . SER A 1 468 ? 20.390 -12.111 -52.073 1.00 90.50 468 SER A CA 1
ATOM 3645 C C . SER A 1 468 ? 19.202 -11.688 -51.222 1.00 90.50 468 SER A C 1
ATOM 3647 O O . SER A 1 468 ? 19.352 -11.410 -50.033 1.00 90.50 468 SER A O 1
ATOM 3649 N N . VAL A 1 469 ? 18.016 -11.652 -51.827 1.00 88.25 469 VAL A N 1
ATOM 3650 C CA . VAL A 1 469 ? 16.762 -11.344 -51.134 1.00 88.25 469 VAL A CA 1
ATOM 3651 C C . VAL A 1 469 ? 15.808 -12.513 -51.328 1.00 88.25 469 VAL A C 1
ATOM 3653 O O . VAL A 1 469 ? 15.471 -12.865 -52.457 1.00 88.25 469 VAL A O 1
ATOM 3656 N N . HIS A 1 470 ? 15.397 -13.130 -50.225 1.00 86.94 470 HIS A N 1
ATOM 3657 C CA . HIS A 1 470 ? 14.570 -14.330 -50.220 1.00 86.94 470 HIS A CA 1
ATOM 3658 C C . HIS A 1 470 ? 13.227 -14.058 -49.547 1.00 86.94 470 HIS A C 1
ATOM 3660 O O . HIS A 1 470 ? 13.178 -13.511 -48.447 1.00 86.94 470 HIS A O 1
ATOM 3666 N N . TYR A 1 471 ? 12.147 -14.488 -50.195 1.00 81.19 471 TYR A N 1
ATOM 3667 C CA . TYR A 1 471 ? 10.786 -14.427 -49.669 1.00 81.19 471 TYR A CA 1
ATOM 3668 C C . TYR A 1 471 ? 10.251 -15.851 -49.527 1.00 81.19 471 TYR A C 1
ATOM 3670 O O . TYR A 1 471 ? 10.268 -16.610 -50.495 1.00 81.19 471 TYR A O 1
ATOM 3678 N N . LEU A 1 472 ? 9.772 -16.214 -48.337 1.00 71.62 472 LEU A N 1
ATOM 3679 C CA . LEU A 1 472 ? 9.219 -17.542 -48.051 1.00 71.62 472 LEU A CA 1
ATOM 3680 C C . LEU A 1 472 ? 7.693 -17.619 -48.235 1.00 71.62 472 LEU A C 1
ATOM 3682 O O . LEU A 1 472 ? 7.124 -18.705 -48.153 1.00 71.62 472 LEU A O 1
ATOM 3686 N N . ILE A 1 473 ? 7.023 -16.500 -48.543 1.00 59.00 473 ILE A N 1
ATOM 3687 C CA . ILE A 1 473 ? 5.570 -16.470 -48.765 1.00 59.00 473 ILE A CA 1
ATOM 3688 C C . ILE A 1 473 ? 5.233 -16.660 -50.248 1.00 59.00 473 ILE A C 1
ATOM 3690 O O . ILE A 1 473 ? 5.319 -15.740 -51.062 1.00 59.00 473 ILE A O 1
ATOM 3694 N N . VAL A 1 474 ? 4.761 -17.867 -50.563 1.00 46.53 474 VAL A N 1
ATOM 3695 C CA . VAL A 1 474 ? 3.967 -18.187 -51.753 1.00 46.53 474 VAL A CA 1
ATOM 3696 C C . VAL A 1 474 ? 2.492 -17.951 -51.414 1.00 46.53 474 VAL A C 1
ATOM 3698 O O . VAL A 1 474 ? 1.824 -18.824 -50.872 1.00 46.53 474 VAL A O 1
ATOM 3701 N N . THR A 1 475 ? 1.958 -16.786 -51.779 1.00 40.75 475 THR A N 1
ATOM 3702 C CA . THR A 1 475 ? 0.519 -16.644 -52.063 1.00 40.75 475 THR A CA 1
ATOM 3703 C C . THR A 1 475 ? 0.375 -15.870 -53.362 1.00 40.75 475 THR A C 1
ATOM 3705 O O . THR A 1 475 ? 0.373 -14.642 -53.387 1.00 40.75 475 THR A O 1
ATOM 3708 N N . ILE A 1 476 ? 0.293 -16.611 -54.467 1.00 34.75 476 ILE A N 1
ATOM 3709 C CA . ILE A 1 476 ? -0.186 -16.086 -55.743 1.00 34.75 476 ILE A CA 1
ATOM 3710 C C . ILE A 1 476 ? -1.695 -15.877 -55.571 1.00 34.75 476 ILE A C 1
ATOM 3712 O O . ILE A 1 476 ? -2.467 -16.832 -55.634 1.00 34.75 476 ILE A O 1
ATOM 3716 N N . LEU A 1 477 ? -2.129 -14.636 -55.347 1.00 32.94 477 LEU A N 1
ATOM 3717 C CA . LEU A 1 477 ? -3.516 -14.250 -55.599 1.00 32.94 477 LEU A CA 1
ATOM 3718 C C . LEU A 1 477 ? -3.703 -14.197 -57.120 1.00 32.94 477 LEU A C 1
ATOM 3720 O O . LEU A 1 477 ? -3.432 -13.185 -57.763 1.00 32.94 477 LEU A O 1
ATOM 3724 N N . ILE A 1 478 ? -4.127 -15.318 -57.709 1.00 34.41 478 ILE A N 1
ATOM 3725 C CA . ILE A 1 478 ? -4.637 -15.339 -59.081 1.00 34.41 478 ILE A CA 1
ATOM 3726 C C . ILE A 1 478 ? -5.988 -14.620 -59.047 1.00 34.41 478 ILE A C 1
ATOM 3728 O O . ILE A 1 478 ? -6.997 -15.198 -58.644 1.00 34.41 478 ILE A O 1
ATOM 3732 N N . HIS A 1 479 ? -6.020 -13.356 -59.464 1.00 31.59 479 HIS A N 1
ATOM 3733 C CA . HIS A 1 479 ? -7.274 -12.719 -59.847 1.00 31.59 479 HIS A CA 1
ATOM 3734 C C . HIS A 1 479 ? -7.757 -13.364 -61.152 1.00 31.59 479 HIS A C 1
ATOM 3736 O O . HIS A 1 479 ? -7.231 -13.076 -62.225 1.00 31.59 479 HIS A O 1
ATOM 3742 N N . TYR A 1 480 ? -8.762 -14.237 -61.067 1.00 34.72 480 TYR A N 1
ATOM 3743 C CA . TYR A 1 480 ? -9.604 -14.546 -62.220 1.00 34.72 480 TYR A CA 1
ATOM 3744 C C . TYR A 1 480 ? -10.451 -13.306 -62.526 1.00 34.72 480 TYR A C 1
ATOM 3746 O O . TYR A 1 480 ? -11.305 -12.926 -61.727 1.00 34.72 480 TYR A O 1
ATOM 3754 N N . GLN A 1 481 ? -10.199 -12.666 -63.667 1.00 37.72 481 GLN A N 1
ATOM 3755 C CA . GLN A 1 481 ? -11.197 -11.813 -64.308 1.00 37.72 481 GLN A CA 1
ATOM 3756 C C . GLN A 1 481 ? -12.115 -12.725 -65.128 1.00 37.72 481 GLN A C 1
ATOM 3758 O O . GLN A 1 481 ? -11.641 -13.437 -66.013 1.00 37.72 481 GLN A O 1
ATOM 3763 N N . SER A 1 482 ? -13.401 -12.743 -64.774 1.00 45.78 482 SER A N 1
ATOM 3764 C CA . SER A 1 482 ? -14.489 -13.298 -65.588 1.00 45.78 482 SER A CA 1
ATOM 3765 C C . SER A 1 482 ? -14.893 -12.329 -66.687 1.00 45.78 482 SER A C 1
ATOM 3767 O O . SER A 1 482 ? -15.058 -11.138 -66.326 1.00 45.78 482 SER A O 1
#

pLDDT: mean 80.09, std 17.37, range [28.69, 97.62]

Radius of gyration: 44.65 Å; chains: 1; bounding box: 90×61×143 Å

Organism: Mytilus coruscus (NCBI:txid42192)

Sequence (482 aa):
MFQQLLTSCWSYPLPVNDKTTCQRCLTSWFCNGDSTLQPCGRCDPSLDNSTCGRSPTEHSFGLAIECTTCPLGWICEDGYATPCEDFHYVECNDTYCPATCTHCESGYACRGGQKYLCNVGTYSDGNVEFCEMCPPGTYQDLTGQSSCLNCPAGHYSSKMKDRCNVCEAGTYAAADGSGCQSCSDTTQCPCLGSSSLCYLEELCYNMDGSFDCLSCPDGYEGNGVTCNDIDECYVGSPCWNTSACINTEPGYQCRACPHGYTGTYEDGLAWNNTRRIFQLYNYHHDPLYYQTCFDIDECAVNHGGCDSNSYCHNTPSYCHNTPVSVHYQSYCHNTPVSIHYQSYCHNTPESVHYQSYCHNTPVGVHYQSYCHNTPVSVHYQSYCHNTPVGVHYQSYCHNTPVSVHYQSYCHNTPVSVHYQSYCHNIPVSVHYQSYCHNTPVSVHYQSYCHNTPVSVHYQSYCHNTPVSVHYLIVTILIHYQS

Secondary structure (DSSP, 8-state):
----------PPP--SSS------PPTTEE--SSS--EES----S-S-TT--PPPTTEE--SS-SSPEEPPTTEEEETTEEEEPPTTEE----SS---SSPEEPPTTEEEETBEEEEPPTTEE--S--SSPEEPPTTEE--SSS-SSPEEPPTTEE--SS-SSPEEPPTTEEE-TTS---EE-SSTTT-GGGS-TTSSSSGGGEEEETTEEEEPPPPTTEEESSSSEEE--HHHHT--S-TTSPEEE-SSSEEEPPPPTTEEESS--TT------B---TT--S--TTSS--EEE--GGGTGGGG--TTS-----SSSEES--EEEEE-S-EES--EEEEE-S-EES--EEEEE-S-EES--EEEEE-S-EES--EEEEE-S-EES--EEEEE-S-EES--EEEEE-S-EES--EEEEE-S-EES--EEEEE-S-EES--EEEEESS-EES--EEEEESS-EES--EEEEE-----------

InterPro domains:
  IPR000742 EGF-like domain [PS50026] (229-267)
  IPR000742 EGF-like domain [SM00181] (190-228)
  IPR000742 EGF-like domain [SM00181] (232-279)
  IPR001881 EGF-like calcium-binding domain [SM00179] (185-228)
  IPR001881 EGF-like calcium-binding domain [SM00179] (229-269)
  IPR009030 Growth factor receptor cysteine-rich domain superfamily [SSF57184] (18-185)
  IPR011641 Tyrosine-protein kinase ephrin type A/B receptor-like [PF07699] (121-157)
  IPR018097 EGF-like calcium-binding, conserved site [PS01187] (229-254)
  IPR049883 NOTCH1, EGF-like calcium-binding domain [PF07645] (191-227)
  IPR049883 NOTCH1, EGF-like calcium-binding domain [PF07645] (229-262)